Protein AF-A0A9P1GY99-F1 (afdb_monomer_lite)

Structure (mmCIF, N/CA/C/O backbone):
data_AF-A0A9P1GY99-F1
#
_entry.id   AF-A0A9P1GY99-F1
#
loop_
_atom_site.group_PDB
_atom_site.id
_atom_site.type_symbol
_atom_site.label_atom_id
_atom_site.label_alt_id
_atom_site.label_comp_id
_atom_site.label_asym_id
_atom_site.label_entity_id
_atom_site.label_seq_id
_atom_site.pdbx_PDB_ins_code
_atom_site.Cartn_x
_atom_site.Cartn_y
_atom_site.Cartn_z
_atom_site.occupancy
_atom_site.B_iso_or_equiv
_atom_site.auth_seq_id
_atom_site.auth_comp_id
_atom_site.auth_asym_id
_atom_site.auth_atom_id
_atom_site.pdbx_PDB_model_num
ATOM 1 N N . MET A 1 1 ? 3.656 -14.487 38.014 1.00 36.97 1 MET A N 1
ATOM 2 C CA . MET A 1 1 ? 4.246 -14.802 36.692 1.00 36.97 1 MET A CA 1
ATOM 3 C C . MET A 1 1 ? 4.397 -13.507 35.912 1.00 36.97 1 MET A C 1
ATOM 5 O O . MET A 1 1 ? 3.436 -12.753 35.828 1.00 36.97 1 MET A O 1
ATOM 9 N N . THR A 1 2 ? 5.581 -13.209 35.383 1.00 48.50 2 THR A N 1
ATOM 10 C CA . THR A 1 2 ? 5.813 -12.044 34.517 1.00 48.50 2 THR A CA 1
ATOM 11 C C . THR A 1 2 ? 5.067 -12.236 33.193 1.00 48.50 2 THR A C 1
ATOM 13 O O . THR A 1 2 ? 5.415 -13.104 32.399 1.00 48.50 2 THR A O 1
ATOM 16 N N . ARG A 1 3 ? 4.013 -11.441 32.955 1.00 66.44 3 ARG A N 1
ATOM 17 C CA . ARG A 1 3 ? 3.199 -11.480 31.724 1.00 66.44 3 ARG A CA 1
ATOM 18 C C . ARG A 1 3 ? 4.061 -11.029 30.539 1.00 66.44 3 ARG A C 1
ATOM 20 O O . ARG A 1 3 ? 4.371 -9.843 30.447 1.00 66.44 3 ARG A O 1
ATOM 27 N N . GLN A 1 4 ? 4.568 -11.950 29.720 1.00 73.12 4 GLN A N 1
ATOM 28 C CA . GLN A 1 4 ? 5.483 -11.634 28.612 1.00 73.12 4 GLN A CA 1
ATOM 29 C C . GLN A 1 4 ? 4.725 -11.072 27.407 1.00 73.12 4 GLN A C 1
ATOM 31 O O . GLN A 1 4 ? 3.678 -11.611 27.052 1.00 73.12 4 GLN A O 1
ATOM 36 N N . LEU A 1 5 ? 5.292 -10.046 26.761 1.00 85.94 5 LEU A N 1
ATOM 37 C CA . LEU A 1 5 ? 4.804 -9.573 25.466 1.00 85.94 5 LEU A CA 1
ATOM 38 C C . LEU A 1 5 ? 4.814 -10.718 24.454 1.00 85.94 5 LEU A C 1
ATOM 40 O O . LEU A 1 5 ? 5.719 -11.556 24.458 1.00 85.94 5 LEU A O 1
ATOM 44 N N . GLN A 1 6 ? 3.783 -10.740 23.619 1.00 89.12 6 GLN A N 1
ATOM 45 C CA . GLN A 1 6 ? 3.616 -11.704 22.538 1.00 89.12 6 GLN A CA 1
ATOM 46 C C . GLN A 1 6 ? 3.504 -10.967 21.206 1.00 89.12 6 GLN A C 1
ATOM 48 O O . GLN A 1 6 ? 2.960 -9.855 21.191 1.00 89.12 6 GLN A O 1
ATOM 53 N N . PRO A 1 7 ? 3.959 -11.580 20.105 1.00 93.25 7 PRO A N 1
ATOM 54 C CA . PRO A 1 7 ? 3.603 -11.130 18.772 1.00 93.25 7 PRO A CA 1
ATOM 55 C C . PRO A 1 7 ? 2.078 -11.057 18.569 1.00 93.25 7 PRO A C 1
ATOM 57 O O . PRO A 1 7 ? 1.305 -11.722 19.271 1.00 93.25 7 PRO A O 1
ATOM 60 N N . GLY A 1 8 ? 1.633 -10.199 17.657 1.00 95.00 8 GLY A N 1
ATOM 61 C CA . GLY A 1 8 ? 0.234 -10.048 17.269 1.00 95.00 8 GLY A CA 1
ATOM 62 C C . GLY A 1 8 ? -0.301 -8.627 17.333 1.00 95.00 8 GLY A C 1
ATOM 63 O O . GLY A 1 8 ? 0.432 -7.636 17.277 1.00 95.00 8 GLY A O 1
ATOM 64 N N . ILE A 1 9 ? -1.628 -8.533 17.395 1.00 97.62 9 ILE A N 1
ATOM 65 C CA . ILE A 1 9 ? -2.339 -7.257 17.336 1.00 97.62 9 ILE A CA 1
ATOM 66 C C . ILE A 1 9 ? -2.550 -6.691 18.728 1.00 97.62 9 ILE A C 1
ATOM 68 O O . ILE A 1 9 ? -3.069 -7.362 19.621 1.00 97.62 9 ILE A O 1
ATOM 72 N N . TYR A 1 10 ? -2.206 -5.417 18.870 1.00 96.75 10 TYR A N 1
ATOM 73 C CA . TYR A 1 10 ? -2.447 -4.624 20.059 1.00 96.75 10 TYR A CA 1
ATOM 74 C C . TYR A 1 10 ? -3.407 -3.480 19.742 1.00 96.75 10 TYR A C 1
ATOM 76 O O . TYR A 1 10 ? -3.270 -2.788 18.730 1.00 96.75 10 TYR A O 1
ATOM 84 N N . ALA A 1 11 ? -4.373 -3.256 20.627 1.00 96.88 11 ALA A N 1
ATOM 85 C CA . ALA A 1 11 ? -5.339 -2.174 20.490 1.00 96.88 11 ALA A CA 1
ATOM 86 C C . ALA A 1 11 ? -4.961 -0.998 21.409 1.00 96.88 11 ALA A C 1
ATOM 88 O O . ALA A 1 11 ? -4.993 -1.164 22.630 1.00 96.88 11 ALA A O 1
ATOM 89 N N . PRO A 1 12 ? -4.618 0.188 20.873 1.00 95.56 12 PRO A N 1
ATOM 90 C CA . PRO A 1 12 ? -4.509 1.401 21.670 1.00 95.56 12 PRO A CA 1
ATOM 91 C C . PRO A 1 12 ? -5.912 1.916 21.991 1.00 95.56 12 PRO A C 1
ATOM 93 O O . PRO A 1 12 ? -6.567 2.488 21.120 1.00 95.56 12 PRO A O 1
ATOM 96 N N . THR A 1 13 ? -6.400 1.638 23.198 1.00 96.00 13 THR A N 1
ATOM 97 C CA . THR A 1 13 ? -7.809 1.822 23.563 1.00 96.00 13 THR A CA 1
ATOM 98 C C . THR A 1 13 ? -8.204 3.284 23.655 1.00 96.00 13 THR A C 1
ATOM 100 O O . THR A 1 13 ? -7.453 4.094 24.195 1.00 96.00 13 THR A O 1
ATOM 103 N N . GLN A 1 14 ? -9.411 3.582 23.178 1.00 94.50 14 GLN A N 1
ATOM 104 C CA . GLN A 1 14 ? -10.114 4.824 23.491 1.00 94.50 14 GLN A CA 1
ATOM 105 C C . GLN A 1 14 ? -10.550 4.841 24.960 1.00 94.50 14 GLN A C 1
ATOM 107 O O . GLN A 1 14 ? -10.706 3.782 25.578 1.00 94.50 14 GLN A O 1
ATOM 112 N N . VAL A 1 15 ? -10.755 6.041 25.498 1.00 95.25 15 VAL A N 1
ATOM 113 C CA . VAL A 1 15 ? -11.370 6.256 26.810 1.00 95.25 15 VAL A CA 1
ATOM 114 C C . VAL A 1 15 ? -12.792 6.759 26.588 1.00 95.25 15 VAL A C 1
ATOM 116 O O . VAL A 1 15 ? -13.043 7.524 25.663 1.00 95.25 15 VAL A O 1
ATOM 119 N N . PHE A 1 16 ? -13.732 6.254 27.385 1.00 96.12 16 PHE A N 1
ATOM 120 C CA . PHE A 1 16 ? -15.153 6.564 27.251 1.00 96.12 16 PHE A CA 1
ATOM 121 C C . PHE A 1 16 ? -15.607 7.424 28.422 1.00 96.12 16 PHE A C 1
ATOM 123 O O . PHE A 1 16 ? -15.149 7.221 29.548 1.00 96.12 16 PHE A O 1
ATOM 130 N N . TYR A 1 17 ? -16.531 8.340 28.147 1.00 95.56 17 TYR A N 1
ATOM 131 C CA . TYR A 1 17 ? -17.023 9.328 29.098 1.00 95.56 17 TYR A CA 1
ATOM 132 C C . TYR A 1 17 ? -18.550 9.375 29.080 1.00 95.56 17 TYR A C 1
ATOM 134 O O . TYR A 1 17 ? -19.179 9.143 28.043 1.00 95.56 17 TYR A O 1
ATOM 142 N N . HIS A 1 18 ? -19.151 9.715 30.214 1.00 95.25 18 HIS A N 1
ATOM 143 C CA . HIS A 1 18 ? -20.566 10.051 30.276 1.00 95.25 18 HIS A CA 1
ATOM 144 C C . HIS A 1 18 ? -20.806 11.419 29.635 1.00 95.25 18 HIS A C 1
ATOM 146 O O . HIS A 1 18 ? -20.232 12.415 30.062 1.00 95.25 18 HIS A O 1
ATOM 152 N N . GLU A 1 19 ? -21.699 11.485 28.645 1.00 92.69 19 GLU A N 1
ATOM 153 C CA . GLU A 1 19 ? -21.962 12.707 27.870 1.00 92.69 19 GLU A CA 1
ATOM 154 C C . GLU A 1 19 ? -22.280 13.921 28.760 1.00 92.69 19 GLU A C 1
ATOM 156 O O . GLU A 1 19 ? -21.747 15.008 28.546 1.00 92.69 19 GLU A O 1
ATOM 161 N N . SER A 1 20 ? -23.092 13.727 29.805 1.00 93.62 20 SER A N 1
ATOM 162 C CA . SER A 1 20 ? -23.560 14.814 30.668 1.00 93.62 20 SER A CA 1
ATOM 163 C C . SER A 1 20 ? -22.566 15.261 31.739 1.00 93.62 20 SER A C 1
ATOM 165 O O . SER A 1 20 ? -22.574 16.436 32.095 1.00 93.62 20 SER A O 1
ATOM 167 N N . THR A 1 21 ? -21.766 14.350 32.304 1.00 94.69 21 THR A N 1
ATOM 168 C CA . THR A 1 21 ? -20.869 14.676 33.433 1.00 94.69 21 THR A CA 1
ATOM 169 C C . THR A 1 21 ? -19.405 14.764 33.032 1.00 94.69 21 THR A C 1
ATOM 171 O O . THR A 1 21 ? -18.622 15.346 33.771 1.00 94.69 21 THR A O 1
ATOM 174 N N . GLN A 1 22 ? -19.047 14.217 31.867 1.00 91.50 22 GLN A N 1
ATOM 175 C CA . GLN A 1 22 ? -17.670 14.023 31.411 1.00 91.50 22 GLN A CA 1
ATOM 176 C C . GLN A 1 22 ? -16.837 13.112 32.332 1.00 91.50 22 GLN A C 1
ATOM 178 O O . GLN A 1 22 ? -15.637 12.972 32.125 1.00 91.50 22 GLN A O 1
ATOM 183 N N . ASP A 1 23 ? -17.462 12.435 33.303 1.00 94.44 23 ASP A N 1
ATOM 184 C CA . ASP A 1 23 ? -16.793 11.410 34.104 1.00 94.44 23 ASP A CA 1
ATOM 185 C C . ASP A 1 23 ? -16.492 10.176 33.246 1.00 94.44 23 ASP A C 1
ATOM 187 O O . ASP A 1 23 ? -17.223 9.866 32.300 1.00 94.44 23 ASP A O 1
ATOM 191 N N . LEU A 1 24 ? -15.460 9.417 33.622 1.00 96.31 24 LEU A N 1
ATOM 192 C CA . LEU A 1 24 ? -15.127 8.142 32.983 1.00 96.31 24 LEU A CA 1
ATOM 193 C C . LEU A 1 24 ? -16.322 7.170 33.005 1.00 96.31 24 LEU A C 1
ATOM 195 O O . LEU A 1 24 ? -16.800 6.780 34.072 1.00 96.31 24 LEU A O 1
ATOM 199 N N . ASP A 1 25 ? -16.733 6.682 31.834 1.00 97.31 25 ASP A N 1
ATOM 200 C CA . ASP A 1 25 ? -17.700 5.589 31.711 1.00 97.31 25 ASP A CA 1
ATOM 201 C C . ASP A 1 25 ? -16.989 4.248 31.933 1.00 97.31 25 ASP A C 1
ATOM 203 O O . ASP A 1 25 ? -16.556 3.551 31.006 1.00 97.31 25 ASP A O 1
ATOM 207 N N . ILE A 1 26 ? -16.873 3.893 33.213 1.00 97.19 26 ILE A N 1
ATOM 208 C CA . ILE A 1 26 ? -16.220 2.667 33.683 1.00 97.19 26 ILE A CA 1
ATOM 209 C C . ILE A 1 26 ? -16.813 1.437 32.990 1.00 97.19 26 ILE A C 1
ATOM 211 O O . ILE A 1 26 ? -16.068 0.593 32.495 1.00 97.19 26 ILE A O 1
ATOM 215 N N . SER A 1 27 ? -18.144 1.344 32.898 1.00 97.38 27 SER A N 1
ATOM 216 C CA . SER A 1 27 ? -18.807 0.159 32.344 1.00 97.38 27 SER A CA 1
ATOM 217 C C . SER A 1 27 ? -18.446 -0.053 30.876 1.00 97.38 27 SER A C 1
ATOM 219 O O . SER A 1 27 ? -18.213 -1.190 30.449 1.00 97.38 27 SER A O 1
ATOM 221 N N . THR A 1 28 ? -18.393 1.024 30.092 1.00 97.81 28 THR A N 1
ATOM 222 C CA . THR A 1 28 ? -18.031 0.948 28.674 1.00 97.81 28 THR A CA 1
ATOM 223 C C . THR A 1 28 ? -16.549 0.628 28.492 1.00 97.81 28 THR A C 1
ATOM 225 O O . THR A 1 28 ? -16.225 -0.218 27.656 1.00 97.81 28 THR A O 1
ATOM 228 N N . ILE A 1 29 ? -15.657 1.187 29.319 1.00 98.12 29 ILE A N 1
ATOM 229 C CA . ILE A 1 29 ? -14.223 0.847 29.318 1.00 98.12 29 ILE A CA 1
ATOM 230 C C . ILE A 1 29 ? -14.017 -0.657 29.575 1.00 98.12 29 ILE A C 1
ATOM 232 O O . ILE A 1 29 ? -13.323 -1.326 28.805 1.00 98.12 29 ILE A O 1
ATOM 236 N N . GLU A 1 30 ? -14.667 -1.219 30.600 1.00 98.12 30 GLU A N 1
ATOM 237 C CA . GLU A 1 30 ? -14.582 -2.651 30.924 1.00 98.12 30 GLU A CA 1
ATOM 238 C C . GLU A 1 30 ? -15.104 -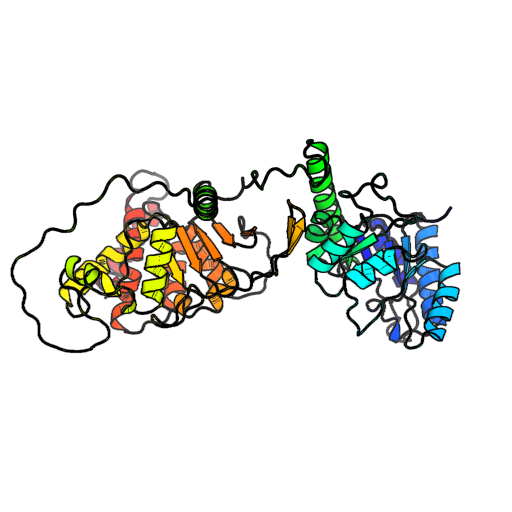3.527 29.777 1.00 98.12 30 GLU A C 1
ATOM 240 O O . GLU A 1 30 ? -14.428 -4.458 29.323 1.00 98.12 30 GLU A O 1
ATOM 245 N N . LYS A 1 31 ? -16.303 -3.212 29.265 1.00 98.19 31 LYS A N 1
ATOM 246 C CA . LYS A 1 31 ? -16.926 -3.948 28.155 1.00 98.19 31 LYS A CA 1
ATOM 247 C C . LYS A 1 31 ? -16.066 -3.897 26.899 1.00 98.19 31 LYS A C 1
ATOM 249 O O . LYS A 1 31 ? -15.942 -4.916 26.217 1.00 98.19 31 LYS A O 1
ATOM 254 N N . HIS A 1 32 ? -15.468 -2.747 26.593 1.00 98.25 32 HIS A N 1
ATOM 255 C CA . HIS A 1 32 ? -14.602 -2.575 25.431 1.00 98.25 32 HIS A CA 1
ATOM 256 C C . HIS A 1 32 ? -13.319 -3.397 25.561 1.00 98.25 32 HIS A C 1
ATOM 258 O O . HIS A 1 32 ? -13.002 -4.166 24.656 1.00 98.25 32 HIS A O 1
ATOM 264 N N . ALA A 1 33 ? -12.636 -3.342 26.708 1.00 97.81 33 ALA A N 1
ATOM 265 C CA . ALA A 1 33 ? -11.441 -4.149 26.957 1.00 97.81 33 ALA A CA 1
ATOM 266 C C . ALA A 1 33 ? -11.716 -5.656 26.785 1.00 97.81 33 ALA A C 1
ATOM 268 O O . ALA A 1 33 ? -10.993 -6.356 26.070 1.00 97.81 33 ALA A O 1
ATOM 269 N N . VAL A 1 34 ? -12.817 -6.150 27.363 1.00 98.19 34 VAL A N 1
ATOM 270 C CA . VAL A 1 34 ? -13.226 -7.559 27.240 1.00 98.19 34 VAL A CA 1
ATOM 271 C C . VAL A 1 34 ? -13.656 -7.904 25.808 1.00 98.19 34 VAL A C 1
ATOM 273 O O . VAL A 1 34 ? -13.356 -8.998 25.326 1.00 98.19 34 VAL A O 1
ATOM 276 N N . ARG A 1 35 ? -14.326 -6.991 25.089 1.00 98.19 35 ARG A N 1
ATOM 277 C CA . ARG A 1 35 ? -14.694 -7.166 23.669 1.00 98.19 35 ARG A CA 1
ATOM 278 C C . ARG A 1 35 ? -13.458 -7.370 22.800 1.00 98.19 35 ARG A C 1
ATOM 280 O O . ARG A 1 35 ? -13.460 -8.264 21.954 1.00 98.19 35 ARG A O 1
ATOM 287 N N . LEU A 1 36 ? -12.426 -6.557 23.011 1.00 97.81 36 LEU A N 1
ATOM 288 C CA . LEU A 1 36 ? -11.164 -6.663 22.288 1.00 97.81 36 LEU A CA 1
ATOM 289 C C . LEU A 1 36 ? -10.472 -7.990 22.603 1.00 97.81 36 LEU A C 1
ATOM 291 O O . LEU A 1 36 ? -10.132 -8.727 21.680 1.00 97.81 36 LEU A O 1
ATOM 295 N N . ALA A 1 37 ? -10.353 -8.353 23.882 1.00 97.12 37 ALA A N 1
ATOM 296 C CA . ALA A 1 37 ? -9.749 -9.621 24.296 1.00 97.12 37 ALA A CA 1
ATOM 297 C C . ALA A 1 37 ? -10.462 -10.845 23.691 1.00 97.12 37 ALA A C 1
ATOM 299 O O . ALA A 1 37 ? -9.818 -11.731 23.132 1.00 97.12 37 ALA A O 1
ATOM 300 N N . ARG A 1 38 ? -11.804 -10.851 23.681 1.00 97.19 38 ARG A N 1
ATOM 301 C CA . ARG A 1 38 ? -12.621 -11.890 23.020 1.00 97.19 38 ARG A CA 1
ATOM 302 C C . ARG A 1 38 ? -12.417 -11.973 21.507 1.00 97.19 38 ARG A C 1
ATOM 304 O O . ARG A 1 38 ? -12.771 -12.983 20.905 1.00 97.19 38 ARG A O 1
ATOM 311 N N . ALA A 1 39 ? -11.920 -10.913 20.877 1.00 95.62 39 ALA A N 1
ATOM 312 C CA . ALA A 1 39 ? -11.602 -10.898 19.455 1.00 95.62 39 ALA A CA 1
ATOM 313 C C . ALA A 1 39 ? -10.200 -11.449 19.139 1.00 95.62 39 ALA A C 1
ATOM 315 O O . ALA A 1 39 ? -9.881 -11.581 17.960 1.00 95.62 39 ALA A O 1
ATOM 316 N N . GLY A 1 40 ? -9.403 -11.800 20.155 1.00 96.19 40 GLY A N 1
ATOM 317 C CA . GLY A 1 40 ? -8.111 -12.467 19.985 1.00 96.19 40 GLY A CA 1
ATOM 318 C C . GLY A 1 40 ? -6.908 -11.531 19.884 1.00 96.19 40 GLY A C 1
ATOM 319 O O . GLY A 1 40 ? -5.895 -11.922 19.315 1.00 96.19 40 GLY A O 1
ATOM 320 N N . ILE A 1 41 ? -6.998 -10.299 20.399 1.00 96.50 41 ILE A N 1
ATOM 321 C CA . ILE A 1 41 ? -5.826 -9.412 20.479 1.00 96.50 41 ILE A CA 1
ATOM 322 C C . ILE A 1 41 ? -4.759 -9.983 21.429 1.00 96.50 41 ILE A C 1
ATOM 324 O O . ILE A 1 41 ? -5.080 -10.599 22.447 1.00 96.50 41 ILE A O 1
ATOM 328 N N . SER A 1 42 ? -3.490 -9.707 21.138 1.00 95.50 42 SER A N 1
ATOM 329 C CA . SER A 1 42 ? -2.355 -10.066 21.999 1.00 95.50 42 SER A CA 1
ATOM 330 C C . SER A 1 42 ? -2.174 -9.085 23.162 1.00 95.50 42 SER A C 1
ATOM 332 O O . SER A 1 42 ? -1.659 -9.453 24.225 1.00 95.50 42 SER A O 1
ATOM 334 N N . GLY A 1 43 ? -2.624 -7.837 23.000 1.00 94.81 43 GLY A N 1
ATOM 335 C CA . GLY A 1 43 ? -2.556 -6.856 24.076 1.00 94.81 43 GLY A CA 1
ATOM 336 C C . GLY A 1 43 ? -3.336 -5.562 23.870 1.00 94.81 43 GLY A C 1
ATOM 337 O O . GLY A 1 43 ? -3.856 -5.257 22.801 1.00 94.81 43 GLY A O 1
ATOM 338 N N . ILE A 1 44 ? -3.416 -4.789 24.944 1.00 95.19 44 ILE A N 1
ATOM 339 C CA . ILE A 1 44 ? -4.063 -3.482 25.018 1.00 95.19 44 ILE A CA 1
ATOM 340 C C . ILE A 1 44 ? -3.012 -2.434 25.373 1.00 95.19 44 ILE A C 1
ATOM 342 O O . ILE A 1 44 ? -2.115 -2.700 26.174 1.00 95.19 44 ILE A O 1
ATOM 346 N N . VAL A 1 45 ? -3.138 -1.244 24.786 1.00 94.69 45 VAL A N 1
ATOM 347 C CA . VAL A 1 45 ? -2.366 -0.060 25.169 1.00 94.69 45 VAL A CA 1
ATOM 348 C C . VAL A 1 45 ? -3.316 0.991 25.737 1.00 94.69 45 VAL A C 1
ATOM 350 O O . VAL A 1 45 ? -4.105 1.562 24.986 1.00 94.69 45 VAL A O 1
ATOM 353 N N . THR A 1 46 ? -3.251 1.250 27.043 1.00 94.19 46 THR A N 1
ATOM 354 C CA . THR A 1 46 ? -3.981 2.361 27.677 1.00 94.19 46 THR A CA 1
ATOM 355 C C . THR A 1 46 ? -3.152 3.636 27.629 1.00 94.19 46 THR A C 1
ATOM 357 O O . THR A 1 46 ? -1.936 3.592 27.443 1.00 94.19 46 THR A O 1
ATOM 360 N N . ASN A 1 47 ? -3.801 4.787 27.810 1.00 91.94 47 ASN A N 1
ATOM 361 C CA . ASN A 1 47 ? -3.133 6.087 27.928 1.00 91.94 47 ASN A CA 1
ATOM 362 C C . ASN A 1 47 ? -2.229 6.440 26.727 1.00 91.94 47 ASN A C 1
ATOM 364 O O . ASN A 1 47 ? -1.226 7.135 26.872 1.00 91.94 47 ASN A O 1
ATOM 368 N N . GLY A 1 48 ? -2.570 5.948 25.534 1.00 88.56 48 GLY A N 1
ATOM 369 C CA . GLY A 1 48 ? -1.978 6.415 24.282 1.00 88.56 48 GLY A CA 1
ATOM 370 C C . GLY A 1 48 ? -2.712 7.641 23.731 1.00 88.56 48 GLY A C 1
ATOM 371 O O . GLY A 1 48 ? -3.740 8.047 24.263 1.00 88.56 48 GLY A O 1
ATOM 372 N N . SER A 1 49 ? -2.237 8.180 22.605 1.00 87.12 49 SER A N 1
ATOM 373 C CA . SER A 1 49 ? -2.907 9.293 21.907 1.00 87.12 49 SER A CA 1
ATOM 374 C C . SER A 1 49 ? -4.370 8.977 21.549 1.00 87.12 49 SER A C 1
ATOM 376 O O . SER A 1 49 ? -5.237 9.805 21.791 1.00 87.12 49 SER A O 1
ATOM 378 N N . ASN A 1 50 ? -4.672 7.753 21.093 1.00 89.81 50 ASN A N 1
ATOM 379 C CA . ASN A 1 50 ? -6.054 7.311 20.837 1.00 89.81 50 ASN A CA 1
ATOM 380 C C . ASN A 1 50 ? -6.939 7.261 22.088 1.00 89.81 50 ASN A C 1
ATOM 382 O O . ASN A 1 50 ? -8.156 7.252 21.960 1.00 89.81 50 ASN A O 1
ATOM 386 N N . GLY A 1 51 ? -6.328 7.148 23.265 1.00 90.62 51 GLY A N 1
ATOM 387 C CA . GLY A 1 51 ? -7.011 7.189 24.552 1.00 90.62 51 GLY A CA 1
ATOM 388 C C . GLY A 1 51 ? -7.032 8.587 25.151 1.00 90.62 51 GLY A C 1
ATOM 389 O O . GLY A 1 51 ? -7.236 8.697 26.352 1.00 90.62 51 GLY A O 1
ATOM 390 N N . GLU A 1 52 ? -6.744 9.621 24.351 1.00 90.38 52 GLU A N 1
ATOM 391 C CA . GLU A 1 52 ? -6.870 11.022 24.757 1.00 90.38 52 GLU A CA 1
ATOM 392 C C . GLU A 1 52 ? -6.058 11.360 26.015 1.00 90.38 52 GLU A C 1
ATOM 394 O O . GLU A 1 52 ? -6.414 12.221 26.810 1.00 90.38 52 GLU A O 1
ATOM 399 N N . ALA A 1 53 ? -4.911 10.693 26.187 1.00 89.62 53 ALA A N 1
ATOM 400 C CA . ALA A 1 53 ? -4.138 10.730 27.428 1.00 89.62 53 ALA A CA 1
ATOM 401 C C . ALA A 1 53 ? -3.681 12.130 27.863 1.00 89.62 53 ALA A C 1
ATOM 403 O O . ALA A 1 53 ? -3.445 12.348 29.048 1.00 89.62 53 ALA A O 1
ATOM 404 N N . VAL A 1 54 ? -3.555 13.061 26.915 1.00 89.25 54 VAL A N 1
ATOM 405 C CA . VAL A 1 54 ? -3.213 14.470 27.166 1.00 89.25 54 VAL A CA 1
ATOM 406 C C . VAL A 1 54 ? -4.344 15.253 27.841 1.00 89.25 54 VAL A C 1
ATOM 408 O O . VAL A 1 54 ? -4.081 16.288 28.443 1.00 89.25 54 VAL A O 1
ATOM 411 N N . TYR A 1 55 ? -5.581 14.761 27.761 1.00 90.19 55 TYR A N 1
ATOM 412 C CA . TYR A 1 55 ? -6.769 15.373 28.358 1.00 90.19 55 TYR A CA 1
ATOM 413 C C . TYR A 1 55 ? -7.169 14.728 29.691 1.00 90.19 55 TYR A C 1
ATOM 415 O O . TYR A 1 55 ? -8.093 15.200 30.344 1.00 90.19 55 TYR A O 1
ATOM 423 N N . LEU A 1 56 ? -6.470 13.670 30.111 1.00 90.69 56 LEU A N 1
ATOM 424 C CA . LEU A 1 56 ? -6.727 12.963 31.362 1.00 90.69 56 LEU A CA 1
ATOM 425 C C . LEU A 1 56 ? -5.811 13.458 32.479 1.00 90.69 56 LEU A C 1
ATOM 427 O O . LEU A 1 56 ? -4.598 13.608 32.302 1.00 90.69 56 LEU A O 1
ATOM 431 N N . THR A 1 57 ? -6.368 13.596 33.676 1.00 91.06 57 THR A N 1
ATOM 432 C CA . THR A 1 57 ? -5.580 13.753 34.899 1.00 91.06 57 THR A CA 1
ATOM 433 C C . THR A 1 57 ? -4.769 12.486 35.197 1.00 91.06 57 THR A C 1
ATOM 435 O O . THR A 1 57 ? -5.107 11.377 34.773 1.00 91.06 57 THR A O 1
ATOM 438 N N . THR A 1 58 ? -3.702 12.610 35.994 1.00 86.50 58 THR A N 1
ATOM 439 C CA . THR A 1 58 ? -2.900 11.453 36.440 1.00 86.50 58 THR A CA 1
ATOM 440 C C . THR A 1 58 ? -3.757 10.387 37.133 1.00 86.50 58 THR A C 1
ATOM 442 O O . THR A 1 58 ? -3.570 9.193 36.902 1.00 86.50 58 THR A O 1
ATOM 445 N N . GLN A 1 59 ? -4.744 10.807 37.932 1.00 89.12 59 GLN A N 1
ATOM 446 C CA . GLN A 1 59 ? -5.645 9.886 38.629 1.00 89.12 59 GLN A CA 1
ATOM 447 C C . GLN A 1 59 ? -6.568 9.140 37.662 1.00 89.12 59 GLN A C 1
ATOM 449 O O . GLN A 1 59 ? -6.723 7.926 37.787 1.00 89.12 59 GLN A O 1
ATOM 454 N N . GLU A 1 60 ? -7.110 9.816 36.649 1.00 93.19 60 GLU A N 1
ATOM 455 C CA . GLU A 1 60 ? -7.925 9.156 35.626 1.00 93.19 60 GLU A CA 1
ATOM 456 C C . GLU A 1 60 ? -7.099 8.165 34.795 1.00 93.19 60 GLU A C 1
ATOM 458 O O . GLU A 1 60 ? -7.545 7.045 34.553 1.00 93.19 60 GLU A O 1
ATOM 463 N N . ARG A 1 61 ? -5.855 8.507 34.430 1.00 91.25 61 ARG A N 1
ATOM 464 C CA . ARG A 1 61 ? -4.933 7.595 33.716 1.00 91.25 61 ARG A CA 1
ATOM 465 C C . ARG A 1 61 ? -4.649 6.315 34.506 1.00 91.25 61 ARG A C 1
ATOM 467 O O . ARG A 1 61 ? -4.612 5.214 33.935 1.00 91.25 61 ARG A O 1
ATOM 474 N N . LEU A 1 62 ? -4.445 6.449 35.817 1.00 88.62 62 LEU A N 1
ATOM 475 C CA . LEU A 1 62 ? -4.286 5.329 36.747 1.00 88.62 62 LEU A CA 1
ATOM 476 C C . LEU A 1 62 ? -5.568 4.495 36.835 1.00 88.62 62 LEU A C 1
ATOM 478 O O . LEU A 1 62 ? -5.522 3.264 36.748 1.00 88.62 62 LEU A O 1
ATOM 482 N N . GLN A 1 63 ? -6.714 5.161 36.961 1.00 92.62 63 GLN A N 1
ATOM 483 C CA . GLN A 1 63 ? -8.021 4.525 37.056 1.00 92.62 63 GLN A CA 1
ATOM 484 C C . GLN A 1 63 ? -8.356 3.720 35.791 1.00 92.62 63 GLN A C 1
ATOM 486 O O . GLN A 1 63 ? -8.680 2.538 35.907 1.00 92.62 63 GLN A O 1
ATOM 491 N N . VAL A 1 64 ? -8.185 4.290 34.591 1.00 94.81 64 VAL A N 1
ATOM 492 C CA . VAL A 1 64 ? -8.377 3.599 33.299 1.00 94.81 64 VAL A CA 1
ATOM 493 C C . VAL A 1 64 ? -7.526 2.332 33.219 1.00 94.81 64 VAL A C 1
ATOM 495 O O . VAL A 1 64 ? -8.009 1.270 32.814 1.00 94.81 64 VAL A O 1
ATOM 498 N N . THR A 1 65 ? -6.265 2.412 33.648 1.00 92.25 65 THR A N 1
ATOM 499 C CA . THR A 1 65 ? -5.340 1.270 33.623 1.00 92.25 65 THR A CA 1
ATOM 500 C C . THR A 1 65 ? -5.787 0.161 34.577 1.00 92.25 65 THR A C 1
ATOM 502 O O . THR A 1 65 ? -5.856 -1.004 34.177 1.00 92.25 65 THR A O 1
ATOM 505 N N . ARG A 1 66 ? -6.148 0.511 35.819 1.00 92.00 66 ARG A N 1
ATOM 506 C CA . ARG A 1 66 ? -6.622 -0.446 36.833 1.00 92.00 66 ARG A CA 1
ATOM 507 C C . ARG A 1 66 ? -7.933 -1.114 36.420 1.00 92.00 66 ARG A C 1
ATOM 509 O O . ARG A 1 66 ? -8.031 -2.336 36.495 1.00 92.00 66 ARG A O 1
ATOM 516 N N . ILE A 1 67 ? -8.902 -0.339 35.929 1.00 95.06 67 ILE A N 1
ATOM 517 C CA . ILE A 1 67 ? -10.187 -0.850 35.426 1.00 95.06 67 ILE A CA 1
ATOM 518 C C . ILE A 1 67 ? -9.951 -1.835 34.281 1.00 95.06 67 ILE A C 1
ATOM 520 O O . ILE A 1 67 ? -10.441 -2.961 34.323 1.00 95.06 67 ILE A O 1
ATOM 524 N N . THR A 1 68 ? -9.139 -1.450 33.292 1.00 95.50 68 THR A N 1
ATOM 525 C CA . THR A 1 68 ? -8.821 -2.306 32.140 1.00 95.50 68 THR A CA 1
ATOM 526 C C . THR A 1 68 ? -8.188 -3.625 32.588 1.00 95.50 68 THR A C 1
ATOM 528 O O . THR A 1 68 ? -8.601 -4.695 32.137 1.00 95.50 68 THR A O 1
ATOM 531 N N . ARG A 1 69 ? -7.210 -3.583 33.506 1.00 92.31 69 ARG A N 1
ATOM 532 C CA . ARG A 1 69 ? -6.558 -4.794 34.027 1.00 92.31 69 ARG A CA 1
ATOM 533 C C . ARG A 1 69 ? -7.530 -5.693 34.789 1.00 92.31 69 ARG A C 1
ATOM 535 O O . ARG A 1 69 ? -7.563 -6.896 34.525 1.00 92.31 69 ARG A O 1
ATOM 542 N N . ASN A 1 70 ? -8.328 -5.116 35.685 1.00 94.25 70 ASN A N 1
ATOM 543 C CA . ASN A 1 70 ? -9.305 -5.851 36.486 1.00 94.25 70 ASN A CA 1
ATOM 544 C C . ASN A 1 70 ? -10.366 -6.515 35.602 1.00 94.25 70 ASN A C 1
ATOM 546 O O . ASN A 1 70 ? -10.651 -7.698 35.779 1.00 94.25 70 ASN A O 1
ATOM 550 N N . ALA A 1 71 ? -10.893 -5.798 34.606 1.00 96.81 71 ALA A N 1
ATOM 551 C CA . ALA A 1 71 ? -11.880 -6.328 33.668 1.00 96.81 71 ALA A CA 1
ATOM 552 C C . ALA A 1 71 ? -11.346 -7.536 32.888 1.00 96.81 71 ALA A C 1
ATOM 554 O O . ALA A 1 71 ? -12.032 -8.551 32.758 1.00 96.81 71 ALA A O 1
ATOM 555 N N . LEU A 1 72 ? -10.103 -7.451 32.400 1.00 95.31 72 LEU A N 1
ATOM 556 C CA . LEU A 1 72 ? -9.446 -8.562 31.715 1.00 95.31 72 LEU A CA 1
ATOM 557 C C . LEU A 1 72 ? -9.233 -9.762 32.647 1.00 95.31 72 LEU A C 1
ATOM 559 O O . LEU A 1 72 ? -9.483 -10.891 32.234 1.00 95.31 72 LEU A O 1
ATOM 563 N N . ASP A 1 73 ? -8.789 -9.539 33.888 1.00 93.38 73 ASP A N 1
ATOM 564 C CA . ASP A 1 73 ? -8.549 -10.619 34.853 1.00 93.38 73 ASP A CA 1
ATOM 565 C C . ASP A 1 73 ? -9.860 -11.323 35.258 1.00 93.38 73 ASP A C 1
ATOM 567 O O . ASP A 1 73 ? -9.926 -12.552 35.203 1.00 93.38 73 ASP A O 1
ATOM 571 N N . ILE A 1 74 ? -10.928 -10.572 35.559 1.00 96.31 74 ILE A N 1
ATOM 572 C CA . ILE A 1 74 ? -12.262 -11.118 35.883 1.00 96.31 74 ILE A CA 1
ATOM 573 C C . ILE A 1 74 ? -12.834 -11.920 34.708 1.00 96.31 74 ILE A C 1
ATOM 575 O O . ILE A 1 74 ? -13.433 -12.977 34.903 1.00 96.31 74 ILE A O 1
ATOM 579 N N . ALA A 1 75 ? -12.636 -11.443 33.478 1.00 97.06 75 ALA A N 1
ATOM 580 C CA . ALA A 1 75 ? -13.120 -12.112 32.275 1.00 97.06 75 ALA A CA 1
ATOM 581 C C . ALA A 1 75 ? -12.251 -13.306 31.823 1.00 97.06 75 ALA A C 1
ATOM 583 O O . ALA A 1 75 ? -12.554 -13.907 30.793 1.00 97.06 75 ALA A O 1
ATOM 584 N N . GLY A 1 76 ? -11.190 -13.656 32.562 1.00 95.94 76 GLY A N 1
ATOM 585 C CA . GLY A 1 76 ? -10.321 -14.801 32.266 1.00 95.94 76 GLY A CA 1
ATOM 586 C C . GLY A 1 76 ? -9.216 -14.536 31.234 1.00 95.94 76 GLY A C 1
ATOM 587 O O . GLY A 1 76 ? -8.564 -15.472 30.782 1.00 95.94 76 GLY A O 1
ATOM 588 N N . PHE A 1 77 ? -8.957 -13.275 30.880 1.00 94.56 77 PHE A N 1
ATOM 589 C CA . PHE A 1 77 ? -7.940 -12.841 29.910 1.00 94.56 77 PHE A CA 1
ATOM 590 C C . PHE A 1 77 ? -6.655 -12.343 30.594 1.00 94.56 77 PHE A C 1
ATOM 592 O O . PHE A 1 77 ? -6.077 -11.306 30.246 1.00 94.56 77 PHE A O 1
ATOM 599 N N . ALA A 1 78 ? -6.175 -13.096 31.587 1.00 87.88 78 ALA A N 1
ATOM 600 C CA . ALA A 1 78 ? -4.955 -12.773 32.337 1.00 87.88 78 ALA A CA 1
ATOM 601 C C . ALA A 1 78 ? -3.677 -12.773 31.469 1.00 87.88 78 ALA A C 1
ATOM 603 O O . ALA A 1 78 ? -2.663 -12.187 31.860 1.00 87.88 78 ALA A O 1
ATOM 604 N N . ASN A 1 79 ? -3.733 -13.423 30.301 1.00 87.44 79 ASN A N 1
ATOM 605 C CA . ASN A 1 79 ? -2.667 -13.531 29.305 1.00 87.44 79 ASN A CA 1
ATOM 606 C C . ASN A 1 79 ? -2.582 -12.331 28.345 1.00 87.44 79 ASN A C 1
ATOM 608 O O . ASN A 1 79 ? -1.534 -12.135 27.734 1.00 87.44 79 ASN A O 1
ATOM 612 N N . VAL A 1 80 ? -3.644 -11.527 28.214 1.00 92.56 80 VAL A N 1
ATOM 613 C CA . VAL A 1 80 ? -3.631 -10.326 27.367 1.00 92.56 80 VAL A CA 1
ATOM 614 C C . VAL A 1 80 ? -2.705 -9.287 27.996 1.00 92.56 80 VAL A C 1
ATOM 616 O O . VAL A 1 80 ? -2.895 -8.876 29.149 1.00 92.56 80 VAL A O 1
ATOM 619 N N . SER A 1 81 ? -1.685 -8.879 27.239 1.00 91.12 81 SER A N 1
ATOM 620 C CA . SER A 1 81 ? -0.681 -7.916 27.698 1.00 91.12 81 SER A CA 1
ATOM 621 C C . SER A 1 81 ? -1.287 -6.523 27.856 1.00 91.12 81 SER A C 1
ATOM 623 O O . SER A 1 81 ? -2.097 -6.106 27.035 1.00 91.12 81 SER A O 1
ATOM 625 N N . LEU A 1 82 ? -0.874 -5.792 28.893 1.00 91.19 82 LEU A N 1
ATOM 626 C CA . LEU A 1 82 ? -1.274 -4.401 29.114 1.00 91.19 82 LEU A CA 1
ATOM 627 C C . LEU A 1 82 ? -0.036 -3.500 29.080 1.00 91.19 82 LEU A C 1
ATOM 629 O O . LEU A 1 82 ? 0.829 -3.594 29.956 1.00 91.19 82 LEU A O 1
ATOM 633 N N . LEU A 1 83 ? 0.037 -2.661 28.051 1.00 91.75 83 LEU A N 1
ATOM 634 C CA . LEU A 1 83 ? 1.003 -1.577 27.911 1.00 91.75 83 LEU A CA 1
ATOM 635 C C . LEU A 1 83 ? 0.348 -0.273 28.372 1.00 91.75 83 LEU A C 1
ATOM 637 O O . LEU A 1 83 ? -0.805 -0.009 28.041 1.00 91.75 83 LEU A O 1
ATOM 641 N N . VAL A 1 84 ? 1.078 0.537 29.129 1.00 92.31 84 VAL A N 1
ATOM 642 C CA . VAL A 1 84 ? 0.568 1.792 29.692 1.00 92.31 84 VAL A CA 1
ATOM 643 C C . VAL A 1 84 ? 1.365 2.943 29.106 1.00 92.31 84 VAL A C 1
ATOM 645 O O . VAL A 1 84 ? 2.585 2.970 29.249 1.00 92.31 84 VAL A O 1
ATOM 648 N N . GLY A 1 85 ? 0.706 3.877 28.428 1.00 91.62 85 GLY A N 1
ATOM 649 C CA . GLY A 1 85 ? 1.337 5.101 27.947 1.00 91.62 85 GLY A CA 1
ATOM 650 C C . GLY A 1 85 ? 1.712 6.015 29.113 1.00 91.62 85 GLY A C 1
ATOM 651 O O . GLY A 1 85 ? 0.848 6.393 29.909 1.00 91.62 85 GLY A O 1
ATOM 652 N N . THR A 1 86 ? 2.989 6.377 29.218 1.00 90.88 86 THR A N 1
ATOM 653 C CA . THR A 1 86 ? 3.542 7.167 30.339 1.00 90.88 86 THR A CA 1
ATOM 654 C C . THR A 1 86 ? 4.241 8.448 29.908 1.00 90.88 86 THR A C 1
ATOM 656 O O . THR A 1 86 ? 4.859 9.121 30.725 1.00 90.88 86 THR A O 1
ATOM 659 N N . SER A 1 87 ? 4.107 8.824 28.640 1.00 87.31 87 SER A N 1
ATOM 660 C CA . SER A 1 87 ? 4.653 10.076 28.126 1.00 87.31 87 SER A CA 1
ATOM 661 C C . SER A 1 87 ? 4.103 11.291 28.871 1.00 87.31 87 SER A C 1
ATOM 663 O O . SER A 1 87 ? 2.919 11.331 29.237 1.00 87.31 87 SER A O 1
ATOM 665 N N . ASN A 1 88 ? 4.982 12.272 29.061 1.00 85.38 88 ASN A N 1
ATOM 666 C CA . ASN A 1 88 ? 4.715 13.586 29.630 1.00 85.38 88 ASN A CA 1
ATOM 667 C C . ASN A 1 88 ? 5.652 14.617 28.974 1.00 85.38 88 ASN A C 1
ATOM 669 O O . ASN A 1 88 ? 6.690 14.246 28.427 1.00 85.38 88 ASN A O 1
ATOM 673 N N . GLU A 1 89 ? 5.324 15.902 29.081 1.00 85.44 89 GLU A N 1
ATOM 674 C CA . GLU A 1 89 ? 6.134 17.012 28.553 1.00 85.44 89 GLU A CA 1
ATOM 675 C C . GLU A 1 89 ? 7.462 17.201 29.311 1.00 85.44 89 GLU A C 1
ATOM 677 O O . GLU A 1 89 ? 8.368 17.885 28.842 1.00 85.44 89 GLU A O 1
ATOM 682 N N . SER A 1 90 ? 7.605 16.587 30.492 1.00 87.06 90 SER A N 1
ATOM 683 C CA . SER A 1 90 ? 8.848 16.594 31.268 1.00 87.06 90 SER A CA 1
ATOM 684 C C . SER A 1 90 ? 9.369 15.185 31.553 1.00 87.06 90 SER A C 1
ATOM 686 O O . SER A 1 90 ? 8.608 14.223 31.700 1.00 87.06 90 SER A O 1
ATOM 688 N N . VAL A 1 91 ? 10.693 15.070 31.697 1.00 88.19 91 VAL A N 1
ATOM 689 C CA . VAL A 1 91 ? 11.354 13.817 32.103 1.00 88.19 91 VAL A CA 1
ATOM 690 C C . VAL A 1 91 ? 10.867 13.370 33.482 1.00 88.19 91 VAL A C 1
ATOM 692 O O . VAL A 1 91 ? 10.564 12.196 33.662 1.00 88.19 91 VAL A O 1
ATOM 695 N N . ILE A 1 92 ? 10.733 14.300 34.434 1.00 89.69 92 ILE A N 1
ATOM 696 C CA . ILE A 1 92 ? 10.260 13.997 35.794 1.00 89.69 92 ILE A CA 1
ATOM 697 C C . ILE A 1 92 ? 8.832 13.448 35.750 1.00 89.69 92 ILE A C 1
ATOM 699 O O . ILE A 1 92 ? 8.596 12.355 36.254 1.00 89.69 92 ILE A O 1
ATOM 703 N N . GLY A 1 93 ? 7.914 14.128 35.056 1.00 87.44 93 GLY A N 1
ATOM 704 C CA . GLY A 1 93 ? 6.537 13.647 34.920 1.00 87.44 93 GLY A CA 1
ATOM 705 C C . GLY A 1 93 ? 6.439 12.301 34.193 1.00 87.44 93 GLY A C 1
ATOM 706 O O . GLY A 1 93 ? 5.573 11.490 34.504 1.00 87.44 93 GLY A O 1
ATOM 707 N N . THR A 1 94 ? 7.346 12.019 33.251 1.00 89.12 94 THR A N 1
ATOM 708 C CA . THR A 1 94 ? 7.428 10.704 32.587 1.00 89.12 94 THR A CA 1
ATOM 709 C C . THR A 1 94 ? 7.896 9.612 33.557 1.00 89.12 94 THR A C 1
ATOM 711 O O . THR A 1 94 ? 7.370 8.499 33.540 1.00 89.12 94 THR A O 1
ATOM 714 N N . LEU A 1 95 ? 8.867 9.916 34.428 1.00 88.50 95 LEU A N 1
ATOM 715 C CA . LEU A 1 95 ? 9.355 8.984 35.449 1.00 88.50 95 LEU A CA 1
ATOM 716 C C . LEU A 1 95 ? 8.277 8.667 36.491 1.00 88.50 95 LEU A C 1
ATOM 718 O O . LEU A 1 95 ? 8.092 7.494 36.811 1.00 88.50 95 LEU A O 1
ATOM 722 N N . GLU A 1 96 ? 7.547 9.678 36.965 1.00 87.94 96 GLU A N 1
ATOM 723 C CA . GLU A 1 96 ? 6.410 9.511 37.882 1.00 87.94 96 GLU A CA 1
ATOM 724 C C . GLU A 1 96 ? 5.349 8.585 37.272 1.00 87.94 96 GLU A C 1
ATOM 726 O O . GLU A 1 96 ? 4.971 7.582 37.873 1.00 87.94 96 GLU A O 1
ATOM 731 N N . LEU A 1 97 ? 4.964 8.823 36.014 1.00 86.94 97 LEU A N 1
ATOM 732 C CA . LEU A 1 97 ? 4.000 7.972 35.315 1.00 86.94 97 LEU A CA 1
ATOM 733 C C . LEU A 1 97 ? 4.512 6.543 35.072 1.00 86.94 97 LEU A C 1
ATOM 735 O O . LEU A 1 97 ? 3.717 5.604 35.077 1.00 86.94 97 LEU A O 1
ATOM 739 N N . CYS A 1 98 ? 5.817 6.338 34.853 1.00 88.38 98 CYS A N 1
ATOM 740 C CA . CYS A 1 98 ? 6.378 4.983 34.791 1.00 88.38 98 CYS A CA 1
ATOM 741 C C . CYS A 1 98 ? 6.342 4.274 36.152 1.00 88.38 98 CYS A C 1
ATOM 743 O O . CYS A 1 98 ? 6.119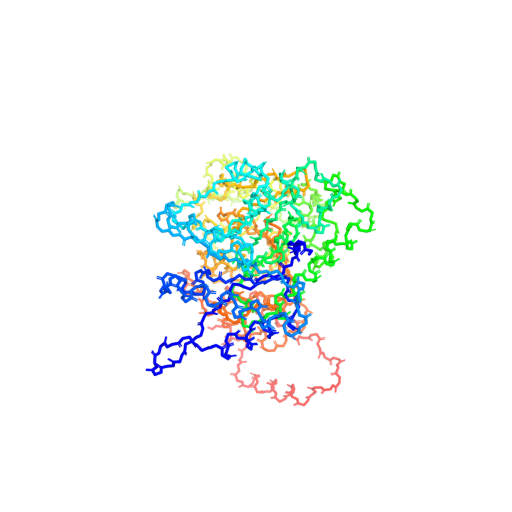 3.063 36.172 1.00 88.38 98 CYS A O 1
ATOM 745 N N . GLN A 1 99 ? 6.555 4.986 37.264 1.00 85.06 99 GLN A N 1
ATOM 746 C CA . GLN A 1 99 ? 6.427 4.415 38.612 1.00 85.06 99 GLN A CA 1
ATOM 747 C C . GLN A 1 99 ? 4.977 3.997 38.877 1.00 85.06 99 GLN A C 1
ATOM 749 O O . GLN A 1 99 ? 4.728 2.851 39.243 1.00 85.06 99 GLN A O 1
ATOM 754 N N . ASP A 1 100 ? 4.029 4.873 38.553 1.00 79.81 100 ASP A N 1
ATOM 755 C CA . ASP A 1 100 ? 2.589 4.615 38.612 1.00 79.81 100 ASP A CA 1
ATOM 756 C C . ASP A 1 100 ? 2.165 3.411 37.746 1.00 79.81 100 ASP A C 1
ATOM 758 O O . ASP A 1 100 ? 1.348 2.576 38.146 1.00 79.81 100 ASP A O 1
ATOM 762 N N . ALA A 1 101 ? 2.748 3.277 36.551 1.00 81.50 101 ALA A N 1
ATOM 763 C CA . ALA A 1 101 ? 2.475 2.162 35.648 1.00 81.50 101 ALA A CA 1
ATOM 764 C C . ALA A 1 101 ? 3.067 0.824 36.125 1.00 81.50 101 ALA A C 1
ATOM 766 O O . ALA A 1 101 ? 2.539 -0.227 35.748 1.00 81.50 101 ALA A O 1
ATOM 767 N N . ALA A 1 102 ? 4.134 0.838 36.934 1.00 78.12 102 ALA A N 1
ATOM 768 C CA . ALA A 1 102 ? 4.846 -0.368 37.364 1.00 78.12 102 ALA A CA 1
ATOM 769 C C . ALA A 1 102 ? 3.973 -1.314 38.207 1.00 78.12 102 ALA A C 1
ATOM 771 O O . ALA A 1 102 ? 4.170 -2.529 38.172 1.00 78.12 102 ALA A O 1
ATOM 772 N N . GLU A 1 103 ? 2.979 -0.775 38.918 1.00 67.00 103 GLU A N 1
ATOM 773 C CA . GLU A 1 103 ? 2.038 -1.559 39.725 1.00 67.00 103 GLU A CA 1
ATOM 774 C C . GLU A 1 103 ? 0.893 -2.170 38.899 1.00 67.00 103 GLU A C 1
ATOM 776 O O . GLU A 1 103 ? 0.328 -3.197 39.279 1.00 67.00 103 GLU A O 1
ATOM 781 N N . ALA A 1 104 ? 0.539 -1.559 37.762 1.00 64.00 104 ALA A N 1
ATOM 782 C CA . ALA A 1 104 ? -0.682 -1.876 37.015 1.00 64.00 104 ALA A CA 1
ATOM 783 C C . ALA A 1 104 ? -0.437 -2.577 35.663 1.00 64.00 104 ALA A C 1
ATOM 785 O O . ALA A 1 104 ? -1.345 -3.217 35.123 1.00 64.00 104 ALA A O 1
ATOM 786 N N . GLY A 1 105 ? 0.776 -2.494 35.106 1.00 65.75 105 GLY A N 1
ATOM 787 C CA . GLY A 1 105 ? 1.099 -3.044 33.790 1.00 65.75 105 GLY A CA 1
ATOM 788 C C . GLY A 1 105 ? 2.579 -2.927 33.420 1.00 65.75 105 GLY A C 1
ATOM 789 O O . GLY A 1 105 ? 3.457 -2.917 34.278 1.00 65.75 105 GLY A O 1
ATOM 790 N N . ARG A 1 106 ? 2.874 -2.887 32.115 1.00 68.06 106 ARG A N 1
ATOM 791 C CA . ARG A 1 106 ? 4.219 -2.583 31.599 1.00 68.06 106 ARG A CA 1
ATOM 792 C C . ARG A 1 106 ? 4.274 -1.127 31.137 1.00 68.06 106 ARG A C 1
ATOM 794 O O . ARG A 1 106 ? 3.381 -0.691 30.410 1.00 68.06 106 ARG A O 1
ATOM 801 N N . CYS A 1 107 ? 5.329 -0.403 31.520 1.00 67.44 107 CYS A N 1
ATOM 802 C CA . CYS A 1 107 ? 5.546 0.971 31.064 1.00 67.44 107 CYS A CA 1
ATOM 803 C C . CYS A 1 107 ? 5.808 0.986 29.545 1.00 67.44 107 CYS A C 1
ATOM 805 O O . CYS A 1 107 ? 6.614 0.200 29.045 1.00 67.44 107 CYS A O 1
ATOM 807 N N . SER A 1 108 ? 5.132 1.872 28.815 1.00 68.56 108 SER A N 1
ATOM 808 C CA . SER A 1 108 ? 5.420 2.185 27.416 1.00 68.56 108 SER A CA 1
ATOM 809 C C . SER A 1 108 ? 5.506 3.697 27.247 1.00 68.56 108 SER A C 1
ATOM 811 O O . SER A 1 108 ? 4.605 4.433 27.645 1.00 68.56 108 SER A O 1
ATOM 813 N N . ILE A 1 109 ? 6.600 4.160 26.654 1.00 62.62 109 ILE A N 1
ATOM 814 C CA . ILE A 1 109 ? 6.865 5.581 26.440 1.00 62.62 109 ILE A CA 1
ATOM 815 C C . ILE A 1 109 ? 6.741 5.849 24.941 1.00 62.62 109 ILE A C 1
ATOM 817 O O . ILE A 1 109 ? 7.323 5.135 24.127 1.00 62.62 109 ILE A O 1
ATOM 821 N N . ALA A 1 110 ? 5.974 6.872 24.578 1.00 59.88 110 ALA A N 1
ATOM 822 C CA . ALA A 1 110 ? 5.893 7.400 23.221 1.00 59.88 110 ALA A CA 1
ATOM 823 C C . ALA A 1 110 ? 6.527 8.797 23.175 1.00 59.88 110 ALA A C 1
ATOM 825 O O . ALA A 1 110 ? 6.139 9.679 23.937 1.00 59.88 110 ALA A O 1
ATOM 826 N N . VAL A 1 111 ? 7.486 9.020 22.282 1.00 55.94 111 VAL A N 1
ATOM 827 C CA . VAL A 1 111 ? 8.059 10.354 22.058 1.00 55.94 111 VAL A CA 1
ATOM 828 C C . VAL A 1 111 ? 7.306 10.993 20.894 1.00 55.94 111 VAL A C 1
ATOM 830 O O . VAL A 1 111 ? 7.246 10.414 19.811 1.00 55.94 111 VAL A O 1
ATOM 833 N N . SER A 1 112 ? 6.684 12.149 21.128 1.00 56.84 112 SER A N 1
ATOM 834 C CA . SER A 1 112 ? 5.992 12.921 20.090 1.00 56.84 112 SER A CA 1
ATOM 835 C C . SER A 1 112 ? 6.911 14.014 19.543 1.00 56.84 112 SER A C 1
ATOM 837 O O . SER A 1 112 ? 7.728 14.559 20.279 1.00 56.84 112 SER A O 1
ATOM 839 N N . GLY A 1 113 ? 6.780 14.341 18.256 1.00 56.44 113 GLY A N 1
ATOM 840 C CA . GLY A 1 113 ? 7.448 15.496 17.640 1.00 56.44 113 GLY A CA 1
ATOM 841 C C . GLY A 1 113 ? 8.927 15.322 17.269 1.00 56.44 113 GLY A C 1
ATOM 842 O O . GLY A 1 113 ? 9.506 16.251 16.715 1.00 56.44 113 GLY A O 1
ATOM 843 N N . ILE A 1 114 ? 9.536 14.157 17.522 1.00 71.56 114 ILE A N 1
ATOM 844 C CA . ILE A 1 114 ? 10.920 13.846 17.131 1.00 71.56 114 ILE A CA 1
ATOM 845 C C . ILE A 1 114 ? 10.951 12.474 16.460 1.00 71.56 114 ILE A C 1
ATOM 847 O O . ILE A 1 114 ? 10.539 11.477 17.055 1.00 71.56 114 ILE A O 1
ATOM 851 N N . ASP A 1 115 ? 11.451 12.418 15.226 1.00 79.12 115 ASP A N 1
ATOM 852 C CA . ASP A 1 115 ? 11.684 11.149 14.541 1.00 79.12 115 ASP A CA 1
ATOM 853 C C . ASP A 1 115 ? 12.996 10.524 15.033 1.00 79.12 115 ASP A C 1
ATOM 855 O O . ASP A 1 115 ? 14.075 11.066 14.806 1.00 79.12 115 ASP A O 1
ATOM 859 N N . ILE A 1 116 ? 12.903 9.386 15.723 1.00 84.38 116 ILE A N 1
ATOM 860 C CA . ILE A 1 116 ? 14.075 8.623 16.170 1.00 84.38 116 ILE A CA 1
ATOM 861 C C . ILE A 1 116 ? 14.530 7.735 15.006 1.00 84.38 116 ILE A C 1
ATOM 863 O O . ILE A 1 116 ? 13.749 6.930 14.485 1.00 84.38 116 ILE A O 1
ATOM 867 N N . ASP A 1 117 ? 15.771 7.895 14.553 1.00 85.12 117 ASP A N 1
ATOM 868 C CA . ASP A 1 117 ? 16.333 7.123 13.443 1.00 85.12 117 ASP A CA 1
ATOM 869 C C . ASP A 1 117 ? 16.608 5.649 13.816 1.00 85.12 117 ASP A C 1
ATOM 871 O O . ASP A 1 117 ? 16.586 5.253 14.985 1.00 85.12 117 ASP A O 1
ATOM 875 N N . SER A 1 118 ? 16.851 4.815 12.801 1.00 85.62 118 SER A N 1
ATOM 876 C CA . SER A 1 118 ? 17.060 3.372 12.980 1.00 85.62 118 SER A CA 1
ATOM 877 C C . SER A 1 118 ? 18.283 3.038 13.835 1.00 85.62 118 SER A C 1
ATOM 879 O O . SER A 1 118 ? 18.224 2.084 14.604 1.00 85.62 118 SER A O 1
ATOM 881 N N . ASP A 1 119 ? 19.380 3.787 13.708 1.00 87.19 119 ASP A N 1
ATOM 882 C CA . ASP A 1 119 ? 20.636 3.487 14.404 1.00 87.19 119 ASP A CA 1
ATOM 883 C C . ASP A 1 119 ? 20.498 3.799 15.894 1.00 87.19 119 ASP A C 1
ATOM 885 O O . ASP A 1 119 ? 20.897 3.004 16.748 1.00 87.19 119 ASP A O 1
ATOM 889 N N . THR A 1 120 ? 19.826 4.907 16.211 1.00 90.19 120 THR A N 1
ATOM 890 C CA . THR A 1 120 ? 19.448 5.249 17.580 1.00 90.19 120 THR A CA 1
ATOM 891 C C . THR A 1 120 ? 18.530 4.179 18.183 1.00 90.19 120 THR A C 1
ATOM 893 O O . THR A 1 120 ? 18.761 3.748 19.312 1.00 90.19 120 THR A O 1
ATOM 896 N N . LEU A 1 121 ? 17.524 3.690 17.446 1.00 90.56 121 LEU A N 1
ATOM 897 C CA . LEU A 1 121 ? 16.625 2.629 17.928 1.00 90.56 121 LEU A CA 1
ATOM 898 C C . LEU A 1 121 ? 17.346 1.295 18.168 1.00 90.56 121 LEU A C 1
ATOM 900 O O . LEU A 1 121 ? 17.082 0.642 19.177 1.00 90.56 121 LEU A O 1
ATOM 904 N N . ILE A 1 122 ? 18.262 0.908 17.276 1.00 88.12 122 ILE A N 1
ATOM 905 C CA . ILE A 1 122 ? 19.079 -0.307 17.413 1.00 88.12 122 ILE A CA 1
ATOM 906 C C . ILE A 1 122 ? 19.974 -0.205 18.651 1.00 88.12 122 ILE A C 1
ATOM 908 O O . ILE A 1 122 ? 20.018 -1.137 19.447 1.00 88.12 122 ILE A O 1
ATOM 912 N N . LYS A 1 123 ? 20.607 0.949 18.881 1.00 89.88 123 LYS A N 1
ATOM 913 C CA . LYS A 1 123 ? 21.410 1.184 20.087 1.00 89.88 123 LYS A CA 1
ATOM 914 C C . LYS A 1 123 ? 20.569 1.145 21.365 1.00 89.88 123 LYS A C 1
ATOM 916 O O . LYS A 1 123 ? 20.993 0.597 22.376 1.00 89.88 123 LYS A O 1
ATOM 921 N N . LEU A 1 124 ? 19.360 1.709 21.338 1.00 89.88 124 LEU A N 1
ATOM 922 C CA . LEU A 1 124 ? 18.433 1.636 22.472 1.00 89.88 124 LEU A CA 1
ATOM 923 C C . LEU A 1 124 ? 17.973 0.197 22.751 1.00 89.88 124 LEU A C 1
ATOM 925 O O . LEU A 1 124 ? 17.744 -0.140 23.910 1.00 89.88 124 LEU A O 1
ATOM 929 N N . ALA A 1 125 ? 17.874 -0.654 21.726 1.00 89.31 125 ALA A N 1
ATOM 930 C CA . ALA A 1 125 ? 17.506 -2.062 21.872 1.00 89.31 125 ALA A CA 1
ATOM 931 C C . ALA A 1 125 ? 18.517 -2.888 22.688 1.00 89.31 125 ALA A C 1
ATOM 933 O O . ALA A 1 125 ? 18.154 -3.934 23.220 1.00 89.31 125 ALA A O 1
ATOM 934 N N . GLU A 1 126 ? 19.758 -2.414 22.834 1.00 86.62 126 GLU A N 1
ATOM 935 C CA . GLU A 1 126 ? 20.776 -3.044 23.686 1.00 86.62 126 GLU A CA 1
ATOM 936 C C . GLU A 1 126 ? 20.467 -2.885 25.186 1.00 86.62 126 GLU A C 1
ATOM 938 O O . GLU A 1 126 ? 20.984 -3.630 26.022 1.00 86.62 126 GLU A O 1
ATOM 943 N N . HIS A 1 127 ? 19.617 -1.922 25.559 1.00 88.25 127 HIS A N 1
ATOM 944 C CA . HIS A 1 127 ? 19.263 -1.690 26.953 1.00 88.25 127 HIS A CA 1
ATOM 945 C C . HIS A 1 127 ? 18.262 -2.753 27.450 1.00 88.25 127 HIS A C 1
ATOM 947 O O . HIS A 1 127 ? 17.179 -2.892 26.881 1.00 88.25 127 HIS A O 1
ATOM 953 N N . PRO A 1 128 ? 18.513 -3.437 28.586 1.00 83.81 128 PRO A N 1
ATOM 954 C CA . PRO A 1 128 ? 17.729 -4.609 29.006 1.00 83.81 128 PRO A CA 1
ATOM 955 C C . PRO A 1 128 ? 16.245 -4.316 29.280 1.00 83.81 128 PRO A C 1
ATOM 957 O O . PRO A 1 128 ? 15.401 -5.209 29.166 1.00 83.81 128 PRO A O 1
ATOM 960 N N . ASN A 1 129 ? 15.921 -3.065 29.622 1.00 85.12 129 ASN A N 1
ATOM 961 C CA . ASN A 1 129 ? 14.551 -2.622 29.899 1.00 85.12 129 ASN A CA 1
ATOM 962 C C . ASN A 1 129 ? 13.829 -2.012 28.682 1.00 85.12 129 ASN A C 1
ATOM 964 O O . ASN A 1 129 ? 12.638 -1.724 28.786 1.00 85.12 129 ASN A O 1
ATOM 968 N N . ILE A 1 130 ? 14.511 -1.800 27.549 1.00 88.38 130 ILE A N 1
ATOM 969 C CA . ILE A 1 130 ? 13.881 -1.314 26.313 1.00 88.38 130 ILE A CA 1
ATOM 970 C C . ILE A 1 130 ? 13.553 -2.536 25.463 1.00 88.38 130 ILE A C 1
ATOM 972 O O . ILE A 1 130 ? 14.394 -3.096 24.774 1.00 88.38 130 ILE A O 1
ATOM 976 N N . VAL A 1 131 ? 12.296 -2.960 25.541 1.00 88.00 131 VAL A N 1
ATOM 977 C CA . VAL A 1 131 ? 11.844 -4.234 24.966 1.00 88.00 131 VAL A CA 1
ATOM 978 C C . VAL A 1 131 ? 11.186 -4.086 23.601 1.00 88.00 131 VAL A C 1
ATOM 980 O O . VAL A 1 131 ? 10.688 -5.064 23.065 1.00 88.00 131 VAL A O 1
ATOM 983 N N . GLY A 1 132 ? 11.113 -2.887 23.028 1.00 91.19 132 GLY A N 1
ATOM 984 C CA . GLY A 1 132 ? 10.507 -2.727 21.714 1.00 91.19 132 GLY A CA 1
ATOM 985 C C . GLY A 1 132 ? 10.188 -1.298 21.314 1.00 91.19 132 GLY A C 1
ATOM 986 O O . GLY A 1 132 ? 10.305 -0.375 22.117 1.00 91.19 132 GLY A O 1
ATOM 987 N N . THR A 1 133 ? 9.736 -1.151 20.070 1.00 92.44 133 THR A N 1
ATOM 988 C CA . THR A 1 133 ? 9.353 0.127 19.461 1.00 92.44 133 THR A CA 1
ATOM 989 C C . THR A 1 133 ? 8.058 -0.004 18.669 1.00 92.44 133 THR A C 1
ATOM 991 O O . THR A 1 133 ? 7.836 -0.982 17.952 1.00 92.44 133 THR A O 1
ATOM 994 N N . LYS A 1 134 ? 7.206 1.022 18.771 1.00 92.19 134 LYS A N 1
ATOM 995 C CA . LYS A 1 134 ? 6.024 1.212 17.926 1.00 92.19 134 LYS A CA 1
ATOM 996 C C . LYS A 1 134 ? 6.324 2.246 16.839 1.00 92.19 134 LYS A C 1
ATOM 998 O O . LYS A 1 134 ? 6.568 3.408 17.147 1.00 92.19 134 LYS A O 1
ATOM 1003 N N . PHE A 1 135 ? 6.224 1.852 15.576 1.00 89.88 135 PHE A N 1
ATOM 1004 C CA . PHE A 1 135 ? 6.541 2.686 14.417 1.00 89.88 135 PHE A CA 1
ATOM 1005 C C . PHE A 1 135 ? 5.281 3.356 13.857 1.00 89.88 135 PHE A C 1
ATOM 1007 O O . PHE A 1 135 ? 4.577 2.789 13.021 1.00 89.88 135 PHE A O 1
ATOM 1014 N N . THR A 1 136 ? 4.979 4.573 14.315 1.00 82.94 136 THR A N 1
ATOM 1015 C CA . THR A 1 136 ? 3.850 5.386 13.810 1.00 82.94 136 THR A CA 1
ATOM 1016 C C . THR A 1 136 ? 4.225 6.329 12.669 1.00 82.94 136 THR A C 1
ATOM 1018 O O . THR A 1 136 ? 3.337 6.934 12.085 1.00 82.94 136 THR A O 1
ATOM 1021 N N . CYS A 1 137 ? 5.508 6.430 12.312 1.00 72.81 137 CYS A N 1
ATOM 1022 C CA . CYS A 1 137 ? 6.005 7.267 11.210 1.00 72.81 137 CYS A CA 1
ATOM 1023 C C . CYS A 1 137 ? 5.619 6.757 9.811 1.00 72.81 137 CYS A C 1
ATOM 1025 O O . CYS A 1 137 ? 5.935 7.390 8.812 1.00 72.81 137 CYS A O 1
ATOM 1027 N N . GLY A 1 138 ? 4.997 5.579 9.733 1.00 66.38 138 GLY A N 1
ATOM 1028 C CA . GLY A 1 138 ? 4.618 4.934 8.484 1.00 66.38 138 GLY A CA 1
ATOM 1029 C C . GLY A 1 138 ? 5.788 4.427 7.630 1.00 66.38 138 GLY A C 1
ATOM 1030 O O . GLY A 1 138 ? 5.585 3.961 6.515 1.00 66.38 138 GLY A O 1
ATOM 1031 N N . ASN A 1 139 ? 7.014 4.471 8.156 1.00 69.81 139 ASN A N 1
ATOM 1032 C CA . ASN A 1 139 ? 8.205 3.997 7.466 1.00 69.81 139 ASN A CA 1
ATOM 1033 C C . ASN A 1 139 ? 8.440 2.503 7.755 1.00 69.81 139 ASN A C 1
ATOM 1035 O O . ASN A 1 139 ? 9.098 2.137 8.734 1.00 69.81 139 ASN A O 1
ATOM 1039 N N . VAL A 1 140 ? 7.899 1.638 6.892 1.00 69.88 140 VAL A N 1
ATOM 1040 C CA . VAL A 1 140 ? 8.075 0.177 6.991 1.00 69.88 140 VAL A CA 1
ATOM 1041 C C . VAL A 1 140 ? 9.546 -0.228 6.823 1.00 69.88 140 VAL A C 1
ATOM 1043 O O . VAL A 1 140 ? 9.971 -1.195 7.443 1.00 69.88 140 VAL A O 1
ATOM 1046 N N . GLY A 1 141 ? 10.358 0.540 6.087 1.00 70.81 141 GLY A N 1
ATOM 1047 C CA . GLY A 1 141 ? 11.798 0.289 5.949 1.00 70.81 141 GLY A CA 1
ATOM 1048 C C . GLY A 1 141 ? 12.577 0.478 7.250 1.00 70.81 141 GLY A C 1
ATOM 1049 O O . GLY A 1 141 ? 13.409 -0.356 7.601 1.00 70.81 141 GLY A O 1
ATOM 1050 N N . LYS A 1 142 ? 12.257 1.527 8.018 1.00 78.69 142 LYS A N 1
ATOM 1051 C CA . LYS A 1 142 ? 12.798 1.738 9.371 1.00 78.69 142 LYS A CA 1
ATOM 1052 C C . LYS A 1 142 ? 12.433 0.565 10.284 1.00 78.69 142 LYS A C 1
ATOM 1054 O O . LYS A 1 142 ? 13.298 0.017 10.962 1.00 78.69 142 LYS A O 1
ATOM 1059 N N . LEU A 1 143 ? 11.164 0.158 10.258 1.00 82.06 143 LEU A N 1
ATOM 1060 C CA . LEU A 1 143 ? 10.675 -0.997 11.009 1.00 82.06 143 LEU A CA 1
ATOM 1061 C C . LEU A 1 143 ? 11.397 -2.288 10.593 1.00 82.06 143 LEU A C 1
ATOM 1063 O O . LEU A 1 143 ? 11.841 -3.016 11.472 1.00 82.06 143 LEU A O 1
ATOM 1067 N N . ALA A 1 144 ? 11.582 -2.540 9.295 1.00 78.56 144 ALA A N 1
ATOM 1068 C CA . ALA A 1 144 ? 12.286 -3.713 8.773 1.00 78.56 144 ALA A CA 1
ATOM 1069 C C . ALA A 1 144 ? 13.756 -3.743 9.213 1.00 78.56 144 ALA A C 1
ATOM 1071 O O . ALA A 1 144 ? 14.236 -4.759 9.711 1.00 78.56 144 ALA A O 1
ATOM 1072 N N . ARG A 1 145 ? 14.464 -2.609 9.096 1.00 81.69 145 ARG A N 1
ATOM 1073 C CA . ARG A 1 145 ? 15.865 -2.482 9.524 1.00 81.69 145 ARG A CA 1
ATOM 1074 C C . ARG A 1 145 ? 16.019 -2.770 11.014 1.00 81.69 145 ARG A C 1
ATOM 1076 O O . ARG A 1 145 ? 16.880 -3.561 11.388 1.00 81.69 145 ARG A O 1
ATOM 1083 N N . VAL A 1 146 ? 15.188 -2.155 11.858 1.00 84.38 146 VAL A N 1
ATOM 1084 C CA . VAL A 1 146 ? 15.237 -2.385 13.309 1.00 84.38 146 VAL A CA 1
ATOM 1085 C C . VAL A 1 146 ? 14.833 -3.822 13.637 1.00 84.38 146 VAL A C 1
ATOM 1087 O O . VAL A 1 146 ? 15.518 -4.467 14.426 1.00 84.38 146 VAL A O 1
ATOM 1090 N N . ALA A 1 147 ? 13.784 -4.360 13.010 1.00 86.12 147 ALA A N 1
ATOM 1091 C CA . ALA A 1 147 ? 13.338 -5.732 13.236 1.00 86.12 147 ALA A CA 1
ATOM 1092 C C . ALA A 1 147 ? 14.427 -6.754 12.888 1.00 86.12 147 ALA A C 1
ATOM 1094 O O . ALA A 1 147 ? 14.708 -7.638 13.692 1.00 86.12 147 ALA A O 1
ATOM 1095 N N . SER A 1 148 ? 15.100 -6.586 11.749 1.00 81.44 148 SER A N 1
ATOM 1096 C CA . SER A 1 148 ? 16.207 -7.446 11.331 1.00 81.44 148 SER A CA 1
ATOM 1097 C C . SER A 1 148 ? 17.426 -7.308 12.244 1.00 81.44 148 SER A C 1
ATOM 1099 O O . SER A 1 148 ? 17.965 -8.312 12.704 1.00 81.44 148 SER A O 1
ATOM 1101 N N . ALA A 1 149 ? 17.866 -6.080 12.536 1.00 82.75 149 ALA A N 1
ATOM 1102 C CA . ALA A 1 149 ? 19.059 -5.837 13.352 1.00 82.75 149 ALA A CA 1
ATOM 1103 C C . ALA A 1 149 ? 18.892 -6.327 14.798 1.00 82.75 149 ALA A C 1
ATOM 1105 O O . ALA A 1 149 ? 19.836 -6.828 15.401 1.00 82.75 149 ALA A O 1
ATOM 1106 N N . THR A 1 150 ? 17.679 -6.214 15.343 1.00 84.12 150 THR A N 1
ATOM 1107 C CA . THR A 1 150 ? 17.355 -6.663 16.705 1.00 84.12 150 THR A CA 1
ATOM 1108 C C . THR A 1 150 ? 16.874 -8.112 16.765 1.00 84.12 150 THR A C 1
ATOM 1110 O O . THR A 1 150 ? 16.626 -8.614 17.862 1.00 84.12 150 THR A O 1
ATOM 1113 N N . LYS A 1 151 ? 16.729 -8.780 15.608 1.00 82.31 151 LYS A N 1
ATOM 1114 C CA . LYS A 1 151 ? 16.084 -10.097 15.465 1.00 82.31 151 LYS A CA 1
ATOM 1115 C C . LYS A 1 151 ? 14.767 -10.143 16.241 1.00 82.31 151 LYS A C 1
ATOM 1117 O O . LYS A 1 151 ? 14.579 -10.936 17.166 1.00 82.31 151 LYS A O 1
ATOM 1122 N N . SER A 1 152 ? 13.890 -9.201 15.909 1.00 86.81 152 SER A N 1
ATOM 1123 C CA . SER A 1 152 ? 12.686 -8.919 16.675 1.00 86.81 152 SER A CA 1
ATOM 1124 C C . SER A 1 152 ? 11.782 -10.142 16.778 1.00 86.81 152 SER A C 1
ATOM 1126 O O . SER A 1 152 ? 11.550 -10.834 15.792 1.00 86.81 152 SER A O 1
ATOM 1128 N N . VAL A 1 153 ? 11.242 -10.392 17.973 1.00 89.50 153 VAL A N 1
ATOM 1129 C CA . VAL A 1 153 ? 10.435 -11.586 18.250 1.00 89.50 153 VAL A CA 1
ATOM 1130 C C . VAL A 1 153 ? 9.248 -11.649 17.291 1.00 89.50 153 VAL A C 1
ATOM 1132 O O . VAL A 1 153 ? 8.332 -10.831 17.383 1.00 89.50 153 VAL A O 1
ATOM 1135 N N . SER A 1 154 ? 9.270 -12.623 16.389 1.00 87.69 154 SER A N 1
ATOM 1136 C CA . SER A 1 154 ? 8.290 -12.793 15.317 1.00 87.69 154 SER A CA 1
ATOM 1137 C C . SER A 1 154 ? 8.282 -14.244 14.833 1.00 87.69 154 SER A C 1
ATOM 1139 O O . SER A 1 154 ? 9.034 -15.089 15.324 1.00 87.69 154 SER A O 1
ATOM 1141 N N . GLU A 1 155 ? 7.426 -14.542 13.863 1.00 80.06 155 GLU A N 1
ATOM 1142 C CA . GLU A 1 155 ? 7.430 -15.805 13.130 1.00 80.06 155 GLU A CA 1
ATOM 1143 C C . GLU A 1 155 ? 8.724 -15.989 12.323 1.00 80.06 155 GLU A C 1
ATOM 1145 O O . GLU A 1 155 ? 9.186 -17.117 12.174 1.00 80.06 155 GLU A O 1
ATOM 1150 N N . LEU A 1 156 ? 9.319 -14.889 11.840 1.00 71.19 156 LEU A N 1
ATOM 1151 C CA . LEU A 1 156 ? 10.529 -14.899 11.012 1.00 71.19 156 LEU A CA 1
ATOM 1152 C C . LEU A 1 156 ? 11.809 -15.066 11.842 1.00 71.19 156 LEU A C 1
ATOM 1154 O O . LEU A 1 156 ? 12.719 -15.791 11.445 1.00 71.19 156 LEU A O 1
ATOM 1158 N N . PHE A 1 157 ? 11.874 -14.412 13.003 1.00 70.75 157 PHE A N 1
ATOM 1159 C CA . PHE A 1 157 ? 13.002 -14.495 13.927 1.00 70.75 157 PHE A CA 1
ATOM 1160 C C . PHE A 1 157 ? 12.550 -15.220 15.193 1.00 70.75 157 PHE A C 1
ATOM 1162 O O . PHE A 1 157 ? 11.921 -14.646 16.090 1.00 70.75 157 PHE A O 1
ATOM 1169 N N . THR A 1 158 ? 12.845 -16.518 15.269 1.00 60.59 158 THR A N 1
ATOM 1170 C CA . THR A 1 158 ? 12.465 -17.304 16.443 1.00 60.59 158 THR A CA 1
ATOM 1171 C C . THR A 1 158 ? 13.362 -16.950 17.629 1.00 60.59 158 THR A C 1
ATOM 1173 O O . THR A 1 158 ? 14.519 -16.563 17.474 1.00 60.59 158 THR A O 1
ATOM 1176 N N . ARG A 1 159 ? 12.866 -17.138 18.862 1.00 51.66 159 ARG A N 1
ATOM 1177 C CA . ARG A 1 159 ? 13.617 -16.866 20.110 1.00 51.66 159 ARG A CA 1
ATOM 1178 C C . ARG A 1 159 ? 14.998 -17.540 20.211 1.00 51.66 159 ARG A C 1
ATOM 1180 O O . ARG A 1 159 ? 15.737 -17.208 21.128 1.00 51.66 159 ARG A O 1
ATOM 1187 N N . ARG A 1 160 ? 15.331 -18.499 19.339 1.00 45.25 160 ARG A N 1
ATOM 1188 C CA . ARG A 1 160 ? 16.641 -19.166 19.313 1.00 45.25 160 ARG A CA 1
ATOM 1189 C C . ARG A 1 160 ? 17.727 -18.355 18.600 1.00 45.25 160 ARG A C 1
ATOM 1191 O O . ARG A 1 160 ? 18.895 -18.642 18.826 1.00 45.25 160 ARG A O 1
ATOM 1198 N N . ASP A 1 161 ? 17.358 -17.344 17.813 1.00 45.94 161 ASP A N 1
ATOM 1199 C CA . ASP A 1 161 ? 18.302 -16.551 17.014 1.00 45.94 161 ASP A CA 1
ATOM 1200 C C . ASP A 1 161 ? 18.777 -15.273 17.726 1.00 45.94 161 ASP A C 1
ATOM 1202 O O . ASP A 1 161 ? 19.764 -14.658 17.314 1.00 45.94 161 ASP A O 1
ATOM 1206 N N . ALA A 1 162 ? 18.093 -14.855 18.793 1.00 47.50 162 ALA A N 1
ATOM 1207 C CA . ALA A 1 162 ? 18.420 -13.653 19.549 1.00 47.50 162 ALA A CA 1
ATOM 1208 C C . ALA A 1 162 ? 19.604 -13.906 20.502 1.00 47.50 162 ALA A C 1
ATOM 1210 O O . ALA A 1 162 ? 19.433 -14.435 21.595 1.00 47.50 162 ALA A O 1
ATOM 1211 N N . GLU A 1 163 ? 20.799 -13.457 20.115 1.00 45.62 163 GLU A N 1
ATOM 1212 C CA . GLU A 1 163 ? 21.975 -13.335 21.002 1.00 45.62 163 GLU A CA 1
ATOM 1213 C C . GLU A 1 163 ? 21.823 -12.192 22.036 1.00 45.62 163 GLU A C 1
ATOM 1215 O O . GLU A 1 163 ? 22.717 -11.933 22.837 1.00 45.62 163 GLU A O 1
ATOM 1220 N N . SER A 1 164 ? 20.679 -11.499 22.021 1.00 51.56 164 SER A N 1
ATOM 1221 C CA . SER A 1 164 ? 20.342 -10.383 22.905 1.00 51.56 164 SER A CA 1
ATOM 1222 C C . SER A 1 164 ? 19.952 -10.845 24.315 1.00 51.56 164 SER A C 1
ATOM 1224 O O . SER A 1 164 ? 19.226 -11.821 24.502 1.00 51.56 164 SER A O 1
ATOM 1226 N N . ILE A 1 165 ? 20.356 -10.057 25.316 1.00 55.62 165 ILE A N 1
ATOM 1227 C CA . ILE A 1 165 ? 20.020 -10.221 26.740 1.00 55.62 165 ILE A CA 1
ATOM 1228 C C . ILE A 1 165 ? 18.496 -10.112 26.993 1.00 55.62 165 ILE A C 1
ATOM 1230 O O . ILE A 1 165 ? 17.998 -10.664 27.976 1.00 55.62 165 ILE A O 1
ATOM 1234 N N . SER A 1 166 ? 17.738 -9.425 26.123 1.00 66.25 166 SER A N 1
ATOM 1235 C CA . SER A 1 166 ? 16.295 -9.173 26.284 1.00 66.25 166 SER A CA 1
ATOM 1236 C C . SER A 1 166 ? 15.541 -9.249 24.943 1.00 66.25 166 SER A C 1
ATOM 1238 O O . SER A 1 166 ? 16.041 -8.753 23.931 1.00 66.25 166 SER A O 1
ATOM 1240 N N . PRO A 1 167 ? 14.339 -9.860 24.883 1.00 81.50 167 PRO A N 1
ATOM 1241 C CA . PRO A 1 167 ? 13.563 -9.945 23.646 1.00 81.50 167 PRO A CA 1
ATOM 1242 C C . PRO A 1 167 ? 13.077 -8.561 23.189 1.00 81.50 167 PRO A C 1
ATOM 1244 O O . PRO A 1 167 ? 12.406 -7.864 23.952 1.00 81.50 167 PRO A O 1
ATOM 1247 N N . TYR A 1 168 ? 13.357 -8.203 21.932 1.00 89.38 168 TYR A N 1
ATOM 1248 C CA . TYR A 1 168 ? 12.936 -6.935 21.333 1.00 89.38 168 TYR A CA 1
ATOM 1249 C C . TYR A 1 168 ? 11.720 -7.101 20.413 1.00 89.38 168 TYR A C 1
ATOM 1251 O O . TYR A 1 168 ? 11.665 -8.017 19.589 1.00 89.38 168 TYR A O 1
ATOM 1259 N N . PHE A 1 169 ? 10.748 -6.200 20.523 1.00 92.56 169 PHE A N 1
ATOM 1260 C CA . PHE A 1 169 ? 9.489 -6.243 19.783 1.00 92.56 169 PHE A CA 1
ATOM 1261 C C . PHE A 1 169 ? 9.319 -5.021 18.874 1.00 92.56 169 PHE A C 1
ATOM 1263 O O . PHE A 1 169 ? 9.359 -3.881 19.331 1.00 92.56 169 PHE A O 1
ATOM 1270 N N . SER A 1 170 ? 9.065 -5.249 17.591 1.00 93.25 170 SER A N 1
ATOM 1271 C CA . SER A 1 170 ? 8.852 -4.190 16.600 1.00 93.25 170 SER A CA 1
ATOM 1272 C C . SER A 1 170 ? 7.393 -4.197 16.167 1.00 93.25 170 SER A C 1
ATOM 1274 O O . SER A 1 170 ? 6.916 -5.199 15.646 1.00 93.25 170 SER A O 1
ATOM 1276 N N . PHE A 1 171 ? 6.672 -3.097 16.382 1.00 94.50 171 PHE A N 1
ATOM 1277 C CA . PHE A 1 171 ? 5.241 -3.008 16.083 1.00 94.50 171 PHE A CA 1
ATOM 1278 C C . PHE A 1 171 ? 4.940 -1.933 15.042 1.00 94.50 171 PHE A C 1
ATOM 1280 O O . PHE A 1 171 ? 5.284 -0.766 15.238 1.00 94.50 171 PHE A O 1
ATOM 1287 N N . ALA A 1 172 ? 4.211 -2.280 13.983 1.00 92.75 172 ALA A N 1
ATOM 1288 C CA . ALA A 1 172 ? 3.653 -1.286 13.069 1.00 92.75 172 ALA A CA 1
ATOM 1289 C C . ALA A 1 172 ? 2.581 -0.426 13.765 1.00 92.75 172 ALA A C 1
ATOM 1291 O O . ALA A 1 172 ? 1.822 -0.907 14.608 1.00 92.75 172 ALA A O 1
ATOM 1292 N N . GLY A 1 173 ? 2.515 0.861 13.421 1.00 87.81 173 GLY A N 1
ATOM 1293 C CA . GLY A 1 173 ? 1.549 1.807 13.988 1.00 87.81 173 GLY A CA 1
ATOM 1294 C C . GLY A 1 173 ? 0.263 1.995 13.176 1.00 87.81 173 GLY A C 1
ATOM 1295 O O . GLY A 1 173 ? -0.667 2.623 13.678 1.00 87.81 173 GLY A O 1
ATOM 1296 N N . ILE A 1 174 ? 0.203 1.466 11.948 1.00 84.12 174 ILE A N 1
ATOM 1297 C CA . ILE A 1 174 ? -0.886 1.676 10.977 1.00 84.12 174 ILE A CA 1
ATOM 1298 C C . ILE A 1 174 ? -1.437 0.316 10.528 1.00 84.12 174 ILE A C 1
ATOM 1300 O O . ILE A 1 174 ? -0.675 -0.633 10.346 1.00 84.12 174 ILE A O 1
ATOM 1304 N N . ALA A 1 175 ? -2.762 0.208 10.388 1.00 79.25 175 ALA A N 1
ATOM 1305 C CA . ALA A 1 175 ? -3.444 -1.055 10.088 1.00 79.25 175 ALA A CA 1
ATOM 1306 C C . ALA A 1 175 ? -3.098 -1.606 8.696 1.00 79.25 175 ALA A C 1
ATOM 1308 O O . ALA A 1 175 ? -2.894 -2.808 8.548 1.00 79.25 175 ALA A O 1
ATOM 1309 N N . ASP A 1 176 ? -2.941 -0.728 7.709 1.00 77.81 176 ASP A N 1
ATOM 1310 C CA . ASP A 1 176 ? -2.526 -1.051 6.341 1.00 77.81 176 ASP A CA 1
ATOM 1311 C C . ASP A 1 176 ? -1.162 -1.758 6.297 1.00 77.81 176 ASP A C 1
ATOM 1313 O O . ASP A 1 176 ? -0.863 -2.507 5.370 1.00 77.81 176 ASP A O 1
ATOM 1317 N N . PHE A 1 177 ? -0.348 -1.587 7.343 1.00 78.25 177 PHE A N 1
ATOM 1318 C CA . PHE A 1 177 ? 0.982 -2.176 7.435 1.00 78.25 177 PHE A CA 1
ATOM 1319 C C . PHE A 1 177 ? 1.048 -3.487 8.216 1.00 78.25 177 PHE A C 1
ATOM 1321 O O . PHE A 1 177 ? 2.141 -4.024 8.369 1.00 78.25 177 PHE A O 1
ATOM 1328 N N . ILE A 1 178 ? -0.079 -4.057 8.663 1.00 79.88 178 ILE A N 1
ATOM 1329 C CA . ILE A 1 178 ? -0.075 -5.344 9.382 1.00 79.88 178 ILE A CA 1
ATOM 1330 C C . ILE A 1 178 ? 0.611 -6.428 8.540 1.00 79.88 178 ILE A C 1
ATOM 1332 O O . ILE A 1 178 ? 1.607 -6.991 8.984 1.00 79.88 178 ILE A O 1
ATOM 1336 N N . SER A 1 179 ? 0.137 -6.674 7.315 1.00 77.06 179 SER A N 1
ATOM 1337 C CA . SER A 1 179 ? 0.707 -7.709 6.439 1.00 77.06 179 SER A CA 1
ATOM 1338 C C . SER A 1 179 ? 2.185 -7.469 6.088 1.00 77.06 179 SER A C 1
ATOM 1340 O O . SER A 1 179 ? 2.991 -8.369 6.332 1.00 77.06 179 SER A O 1
ATOM 1342 N N . PRO A 1 180 ? 2.598 -6.289 5.573 1.00 74.50 180 PRO A N 1
ATOM 1343 C CA . PRO A 1 180 ? 4.004 -6.063 5.240 1.00 74.50 180 PRO A CA 1
ATOM 1344 C C . PRO A 1 180 ? 4.913 -6.065 6.476 1.00 74.50 180 PRO A C 1
ATOM 1346 O O . PRO A 1 180 ? 6.054 -6.499 6.369 1.00 74.50 180 PRO A O 1
ATOM 1349 N N . SER A 1 181 ? 4.427 -5.657 7.657 1.00 81.31 181 SER A N 1
ATOM 1350 C CA . SER A 1 181 ? 5.228 -5.710 8.889 1.00 81.31 181 SER A CA 1
ATOM 1351 C C . SER A 1 181 ? 5.587 -7.140 9.295 1.00 81.31 181 SER A C 1
ATOM 1353 O O . SER A 1 181 ? 6.733 -7.403 9.648 1.00 81.31 181 SER A O 1
ATOM 1355 N N . VAL A 1 182 ? 4.641 -8.077 9.184 1.00 80.81 182 VAL A N 1
ATOM 1356 C CA . VAL A 1 182 ? 4.897 -9.497 9.462 1.00 80.81 182 VAL A CA 1
ATOM 1357 C C . VAL A 1 182 ? 5.897 -10.062 8.451 1.00 80.81 182 VAL A C 1
ATOM 1359 O O . VAL A 1 182 ? 6.828 -10.764 8.838 1.00 80.81 182 VAL A O 1
ATOM 1362 N N . GLY A 1 183 ? 5.764 -9.689 7.173 1.00 73.94 183 GLY A N 1
ATOM 1363 C CA . GLY A 1 183 ? 6.673 -10.128 6.110 1.00 73.94 183 GLY A CA 1
ATOM 1364 C C . GLY A 1 183 ? 8.139 -9.736 6.324 1.00 73.94 183 GLY A C 1
ATOM 1365 O O . GLY A 1 183 ? 9.027 -10.473 5.913 1.00 73.94 183 GLY A O 1
ATOM 1366 N N . VAL A 1 184 ? 8.402 -8.622 7.014 1.00 75.69 184 VAL A N 1
ATOM 1367 C CA . VAL A 1 184 ? 9.767 -8.156 7.334 1.00 75.69 184 VAL A CA 1
ATOM 1368 C C . VAL A 1 184 ? 10.240 -8.562 8.738 1.00 75.69 184 VAL A C 1
ATOM 1370 O O . VAL A 1 184 ? 11.229 -8.030 9.241 1.00 75.69 184 VAL A O 1
ATOM 1373 N N . GLY A 1 185 ? 9.528 -9.482 9.397 1.00 80.31 185 GLY A N 1
ATOM 1374 C CA . GLY A 1 185 ? 9.900 -10.016 10.710 1.00 80.31 185 GLY A CA 1
ATOM 1375 C C . GLY A 1 185 ? 9.599 -9.091 11.890 1.00 80.31 185 GLY A C 1
ATOM 1376 O O . GLY A 1 185 ? 10.246 -9.177 12.936 1.00 80.31 185 GLY A O 1
ATOM 1377 N N . ALA A 1 186 ? 8.625 -8.191 11.750 1.00 89.38 186 ALA A N 1
ATOM 1378 C CA . ALA A 1 186 ? 8.099 -7.445 12.885 1.00 89.38 186 ALA A CA 1
ATOM 1379 C C . ALA A 1 186 ? 7.206 -8.329 13.764 1.00 89.38 186 ALA A C 1
ATOM 1381 O O . ALA A 1 186 ? 6.618 -9.309 13.318 1.00 89.38 186 ALA A O 1
ATOM 1382 N N . SER A 1 187 ? 7.040 -7.929 15.021 1.00 93.94 187 SER A N 1
ATOM 1383 C CA . SER A 1 187 ? 6.233 -8.645 16.011 1.00 93.94 187 SER A CA 1
ATOM 1384 C C . SER A 1 187 ? 4.725 -8.492 15.813 1.00 93.94 187 SER A C 1
ATOM 1386 O O . SER A 1 187 ? 3.954 -9.096 16.548 1.00 93.94 187 SER A O 1
ATOM 1388 N N . GLY A 1 188 ? 4.268 -7.643 14.896 1.00 93.25 188 GLY A N 1
ATOM 1389 C CA . GLY A 1 188 ? 2.851 -7.364 14.667 1.00 93.25 188 GLY A CA 1
ATOM 1390 C C . GLY A 1 188 ? 2.567 -5.868 14.646 1.00 93.25 188 GLY A C 1
ATOM 1391 O O . GLY A 1 188 ? 3.372 -5.079 14.147 1.00 93.25 188 GLY A O 1
ATOM 1392 N N . ALA A 1 189 ? 1.419 -5.450 15.186 1.00 94.62 189 ALA A N 1
ATOM 1393 C CA . ALA A 1 189 ? 0.983 -4.060 15.060 1.00 94.62 189 ALA A CA 1
ATOM 1394 C C . ALA A 1 189 ? 0.188 -3.544 16.270 1.00 94.62 189 ALA A C 1
ATOM 1396 O O . ALA A 1 189 ? -0.664 -4.245 16.814 1.00 94.62 189 ALA A O 1
ATOM 1397 N N . ILE A 1 190 ? 0.421 -2.282 16.648 1.00 95.19 190 ILE A N 1
ATOM 1398 C CA . ILE A 1 190 ? -0.377 -1.529 17.626 1.00 95.19 190 ILE A CA 1
ATOM 1399 C C . ILE A 1 190 ? -1.225 -0.507 16.856 1.00 95.19 190 ILE A C 1
ATOM 1401 O O . ILE A 1 190 ? -0.745 0.584 16.537 1.00 95.19 190 ILE A O 1
ATOM 1405 N N . VAL A 1 191 ? -2.488 -0.831 16.565 1.00 93.44 191 VAL A N 1
ATOM 1406 C CA . VAL A 1 191 ? -3.277 -0.118 15.540 1.00 93.44 191 VAL A CA 1
ATOM 1407 C C . VAL A 1 191 ? -4.634 0.357 16.040 1.00 93.44 191 VAL A C 1
ATOM 1409 O O . VAL A 1 191 ? -5.411 -0.405 16.612 1.00 93.44 191 VAL A O 1
ATOM 1412 N N . GLY A 1 192 ? -4.961 1.624 15.769 1.00 91.56 192 GLY A N 1
ATOM 1413 C CA . GLY A 1 192 ? -6.228 2.234 16.187 1.00 91.56 192 GLY A CA 1
ATOM 1414 C C . GLY A 1 192 ? -7.464 1.516 15.649 1.00 91.56 192 GLY A C 1
ATOM 1415 O O . GLY A 1 192 ? -8.430 1.341 16.393 1.00 91.56 192 GLY A O 1
ATOM 1416 N N . ALA A 1 193 ? -7.391 1.011 14.412 1.00 89.00 193 ALA A N 1
ATOM 1417 C CA . ALA A 1 193 ? -8.461 0.253 13.762 1.00 89.00 193 ALA A CA 1
ATOM 1418 C C . ALA A 1 193 ? -8.915 -0.977 14.567 1.00 89.00 193 ALA A C 1
ATOM 1420 O O . ALA A 1 193 ? -10.079 -1.365 14.473 1.00 89.00 193 ALA A O 1
ATOM 1421 N N . ALA A 1 194 ? -8.049 -1.552 15.416 1.00 93.19 194 ALA A N 1
ATOM 1422 C CA . ALA A 1 194 ? -8.420 -2.670 16.281 1.00 93.19 194 ALA A CA 1
ATOM 1423 C C . ALA A 1 194 ? -9.505 -2.298 17.305 1.00 93.19 194 ALA A C 1
ATOM 1425 O O . ALA A 1 194 ? -10.227 -3.181 17.752 1.00 93.19 194 ALA A O 1
ATOM 1426 N N . ASN A 1 195 ? -9.698 -1.015 17.636 1.00 94.00 195 ASN A N 1
ATOM 1427 C CA . ASN A 1 195 ? -10.826 -0.598 18.474 1.00 94.00 195 ASN A CA 1
ATOM 1428 C C . ASN A 1 195 ? -12.175 -0.867 17.806 1.00 94.00 195 ASN A C 1
ATOM 1430 O O . ASN A 1 195 ? -13.128 -1.227 18.492 1.00 94.00 195 ASN A O 1
ATOM 1434 N N . VAL A 1 196 ? -12.258 -0.728 16.482 1.00 91.31 196 VAL A N 1
ATOM 1435 C CA . VAL A 1 196 ? -13.508 -0.865 15.725 1.00 91.31 196 VAL A CA 1
ATOM 1436 C C . VAL A 1 196 ? -13.625 -2.274 15.141 1.00 91.31 196 VAL A C 1
ATOM 1438 O O . VAL A 1 196 ? -14.624 -2.957 15.387 1.00 91.31 196 VAL A O 1
ATOM 1441 N N . PHE A 1 197 ? -12.566 -2.750 14.477 1.00 87.50 197 PHE A N 1
ATOM 1442 C CA . PHE A 1 197 ? -12.516 -4.003 13.717 1.00 87.50 197 PHE A CA 1
ATOM 1443 C C . PHE A 1 197 ? -11.466 -5.002 14.257 1.00 87.50 197 PHE A C 1
ATOM 1445 O O . PHE A 1 197 ? -10.613 -5.472 13.500 1.00 87.50 197 PHE A O 1
ATOM 1452 N N . PRO A 1 198 ? -11.502 -5.389 15.549 1.00 91.12 198 PRO A N 1
ATOM 1453 C CA . PRO A 1 198 ? -10.429 -6.179 16.159 1.00 91.12 198 PRO A CA 1
ATOM 1454 C C . PRO A 1 198 ? -10.229 -7.545 15.491 1.00 91.12 198 PRO A C 1
ATOM 1456 O O . PRO A 1 198 ? -9.098 -7.941 15.232 1.00 91.12 198 PRO A O 1
ATOM 1459 N N . ARG A 1 199 ? -11.321 -8.243 15.146 1.00 80.06 199 ARG A N 1
ATOM 1460 C CA . ARG A 1 199 ? -11.251 -9.557 14.484 1.00 80.06 199 ARG A CA 1
ATOM 1461 C C . ARG A 1 199 ? -10.629 -9.475 13.093 1.00 80.06 199 ARG A C 1
ATOM 1463 O O . ARG A 1 199 ? -9.911 -10.385 12.709 1.00 80.06 199 ARG A O 1
ATOM 1470 N N . ALA A 1 200 ? -10.891 -8.396 12.352 1.00 78.06 200 ALA A N 1
ATOM 1471 C CA . ALA A 1 200 ? -10.301 -8.203 11.032 1.00 78.06 200 ALA A CA 1
ATOM 1472 C C . ALA A 1 200 ? -8.783 -8.020 11.150 1.00 78.06 200 ALA A C 1
ATOM 1474 O O . ALA A 1 200 ? -8.041 -8.748 10.499 1.00 78.06 200 ALA A O 1
ATOM 1475 N N . CYS A 1 201 ? -8.322 -7.141 12.047 1.00 79.44 201 CYS A N 1
ATOM 1476 C CA . CYS A 1 201 ? -6.892 -6.944 12.294 1.00 79.44 201 CYS A CA 1
ATOM 1477 C C . CYS A 1 201 ? -6.201 -8.247 12.728 1.00 79.44 201 CYS A C 1
ATOM 1479 O O . CYS A 1 201 ? -5.150 -8.592 12.193 1.00 79.44 201 CYS A O 1
ATOM 1481 N N . VAL A 1 202 ? -6.800 -8.981 13.675 1.00 89.94 202 VAL A N 1
ATOM 1482 C CA . VAL A 1 202 ? -6.274 -10.267 14.164 1.00 89.94 202 VAL A CA 1
ATOM 1483 C C . VAL A 1 202 ? -6.216 -11.300 13.040 1.00 89.94 202 VAL A C 1
ATOM 1485 O O . VAL A 1 202 ? -5.205 -11.977 12.891 1.00 89.94 202 VAL A O 1
ATOM 1488 N N . ASN A 1 203 ? -7.253 -11.392 12.204 1.00 75.94 203 ASN A N 1
ATOM 1489 C CA . ASN A 1 203 ? -7.266 -12.314 11.070 1.00 75.94 203 ASN A CA 1
ATOM 1490 C C . ASN A 1 203 ? -6.193 -11.971 10.032 1.00 75.94 203 ASN A C 1
ATOM 1492 O O . ASN A 1 203 ? -5.527 -12.881 9.552 1.00 75.94 203 ASN A O 1
ATOM 1496 N N . VAL A 1 204 ? -5.997 -10.688 9.704 1.00 74.00 204 VAL A N 1
ATOM 1497 C CA . VAL A 1 204 ? -4.937 -10.259 8.774 1.00 74.00 204 VAL A CA 1
ATOM 1498 C C . VAL A 1 204 ? -3.562 -10.642 9.319 1.00 74.00 204 VAL A C 1
ATOM 1500 O O . VAL A 1 204 ? -2.767 -11.226 8.587 1.00 74.00 204 VAL A O 1
ATOM 1503 N N . TYR A 1 205 ? -3.304 -10.386 10.606 1.00 89.75 205 TYR A N 1
ATOM 1504 C CA . TYR A 1 205 ? -2.062 -10.811 11.254 1.00 89.75 205 TYR A CA 1
ATOM 1505 C C . TYR A 1 205 ? -1.884 -12.332 11.201 1.00 89.75 205 TYR A C 1
ATOM 1507 O O . TYR A 1 205 ? -0.852 -12.801 10.740 1.00 89.75 205 TYR A O 1
ATOM 1515 N N . ASN A 1 206 ? -2.895 -13.104 11.610 1.00 83.88 206 ASN A N 1
ATOM 1516 C CA . ASN A 1 206 ? -2.811 -14.564 11.651 1.00 83.88 206 ASN A CA 1
ATOM 1517 C C . ASN A 1 206 ? -2.590 -15.174 10.264 1.00 83.88 206 ASN A C 1
ATOM 1519 O O . ASN A 1 206 ? -1.827 -16.125 10.138 1.00 83.88 206 ASN A O 1
ATOM 1523 N N . LEU A 1 207 ? -3.244 -14.640 9.227 1.00 70.94 207 LEU A N 1
ATOM 1524 C CA . LEU A 1 207 ? -3.049 -15.090 7.848 1.00 70.94 207 LEU A CA 1
ATOM 1525 C C . LEU A 1 207 ? -1.626 -14.794 7.364 1.00 70.94 207 LEU A C 1
ATOM 1527 O O . LEU A 1 207 ? -0.990 -15.680 6.801 1.00 70.94 207 LEU A O 1
ATOM 1531 N N . ALA A 1 208 ? -1.109 -13.591 7.628 1.00 73.56 208 ALA A N 1
ATOM 1532 C CA . ALA A 1 208 ? 0.264 -13.230 7.280 1.00 73.56 208 ALA A CA 1
ATOM 1533 C C . ALA A 1 208 ? 1.288 -14.091 8.043 1.00 73.56 208 ALA A C 1
ATOM 1535 O O . ALA A 1 208 ? 2.205 -14.647 7.445 1.00 73.56 208 ALA A O 1
ATOM 1536 N N . ALA A 1 209 ? 1.091 -14.273 9.349 1.00 78.38 209 ALA A N 1
ATOM 1537 C CA . ALA A 1 209 ? 1.936 -15.097 10.210 1.00 78.38 209 ALA A CA 1
ATOM 1538 C C . ALA A 1 209 ? 1.934 -16.570 9.773 1.00 78.38 209 ALA A C 1
ATOM 1540 O O . ALA A 1 209 ? 2.987 -17.206 9.699 1.00 78.38 209 ALA A O 1
ATOM 1541 N N . ALA A 1 210 ? 0.760 -17.112 9.433 1.00 71.88 210 ALA A N 1
ATOM 1542 C CA . ALA A 1 210 ? 0.623 -18.468 8.915 1.00 71.88 210 ALA A CA 1
ATOM 1543 C C . ALA A 1 210 ? 1.314 -18.629 7.557 1.00 71.88 210 ALA A C 1
ATOM 1545 O O . ALA A 1 210 ? 1.986 -19.637 7.352 1.00 71.88 210 ALA A O 1
ATOM 1546 N N . ALA A 1 211 ? 1.197 -17.643 6.661 1.00 69.44 211 ALA A N 1
ATOM 1547 C CA . ALA A 1 211 ? 1.881 -17.651 5.371 1.00 69.44 211 ALA A CA 1
ATOM 1548 C C . ALA A 1 211 ? 3.409 -17.676 5.543 1.00 69.44 211 ALA A C 1
ATOM 1550 O O . ALA A 1 211 ? 4.072 -18.524 4.952 1.00 69.44 211 ALA A O 1
ATOM 1551 N N . ILE A 1 212 ? 3.958 -16.828 6.420 1.00 71.25 212 ILE A N 1
ATOM 1552 C CA . ILE A 1 212 ? 5.395 -16.821 6.737 1.00 71.25 212 ILE A CA 1
ATOM 1553 C C . ILE A 1 212 ? 5.831 -18.135 7.390 1.00 71.25 212 ILE A C 1
ATOM 1555 O O . ILE A 1 212 ? 6.832 -18.722 6.997 1.00 71.25 212 ILE A O 1
ATOM 1559 N N . THR A 1 213 ? 5.058 -18.653 8.342 1.00 72.88 213 THR A N 1
ATOM 1560 C CA . THR A 1 213 ? 5.374 -19.926 9.005 1.00 72.88 213 THR A CA 1
ATOM 1561 C C . THR A 1 213 ? 5.359 -21.098 8.021 1.00 72.88 213 THR A C 1
ATOM 1563 O O . THR A 1 213 ? 6.245 -21.950 8.059 1.00 72.88 213 THR A O 1
ATOM 1566 N N . ALA A 1 214 ? 4.369 -21.153 7.125 1.00 66.25 214 ALA A N 1
ATOM 1567 C CA . ALA A 1 214 ? 4.293 -22.161 6.073 1.00 66.25 214 ALA A CA 1
ATOM 1568 C C . ALA A 1 214 ? 5.489 -22.056 5.118 1.00 66.25 214 ALA A C 1
ATOM 1570 O O . ALA A 1 214 ? 6.093 -23.076 4.789 1.00 66.25 214 ALA A O 1
ATOM 1571 N N . TRP A 1 215 ? 5.868 -20.830 4.751 1.00 62.66 215 TRP A N 1
ATOM 1572 C CA . TRP A 1 215 ? 7.039 -20.549 3.928 1.00 62.66 215 TRP A CA 1
ATOM 1573 C C . TRP A 1 215 ? 8.346 -21.030 4.589 1.00 62.66 215 TRP A C 1
ATOM 1575 O O . TRP A 1 215 ? 9.144 -21.696 3.933 1.00 62.66 215 TRP A O 1
ATOM 1585 N N . ILE A 1 216 ? 8.530 -20.799 5.896 1.00 64.69 216 ILE A N 1
ATOM 1586 C CA . ILE A 1 216 ? 9.684 -21.305 6.667 1.00 64.69 216 ILE A CA 1
ATOM 1587 C C . ILE A 1 216 ? 9.682 -22.841 6.719 1.00 64.69 216 ILE A C 1
ATOM 1589 O O . ILE A 1 216 ? 10.703 -23.484 6.468 1.00 64.69 216 ILE A O 1
ATOM 1593 N N . ASN A 1 217 ? 8.532 -23.445 7.036 1.00 67.94 217 ASN A N 1
ATOM 1594 C CA . ASN A 1 217 ? 8.394 -24.895 7.204 1.00 67.94 217 ASN A CA 1
ATOM 1595 C C . ASN A 1 217 ? 8.575 -25.682 5.899 1.00 67.94 217 ASN A C 1
ATOM 1597 O O . ASN A 1 217 ? 8.923 -26.860 5.954 1.00 67.94 217 ASN A O 1
ATOM 1601 N N . ALA A 1 218 ? 8.377 -25.050 4.740 1.00 65.50 218 ALA A N 1
ATOM 1602 C CA . ALA A 1 218 ? 8.625 -25.649 3.429 1.00 65.50 218 ALA A CA 1
ATOM 1603 C C . ALA A 1 218 ? 10.119 -25.918 3.140 1.00 65.50 218 ALA A C 1
ATOM 1605 O O . ALA A 1 218 ? 10.453 -26.427 2.075 1.00 65.50 218 ALA A O 1
ATOM 1606 N N . GLY A 1 219 ? 11.024 -25.619 4.081 1.00 48.81 219 GLY A N 1
ATOM 1607 C CA . GLY A 1 219 ? 12.456 -25.871 3.926 1.00 48.81 219 GLY A CA 1
ATOM 1608 C C . GLY A 1 219 ? 13.209 -24.741 3.228 1.00 48.81 219 GLY A C 1
ATOM 1609 O O . GLY A 1 219 ? 14.405 -24.884 2.986 1.00 48.81 219 GLY A O 1
ATOM 1610 N N . ASN A 1 220 ? 12.565 -23.591 3.006 1.00 49.06 220 ASN A N 1
ATOM 1611 C CA . ASN A 1 220 ? 13.187 -22.354 2.513 1.00 49.06 220 ASN A CA 1
ATOM 1612 C C . ASN A 1 220 ? 14.084 -21.678 3.586 1.00 49.06 220 ASN A C 1
ATOM 1614 O O . ASN A 1 220 ? 14.173 -20.458 3.651 1.00 49.06 220 ASN A O 1
ATOM 1618 N N . GLY A 1 221 ? 14.680 -22.469 4.491 1.00 41.91 221 GLY A N 1
ATOM 1619 C CA . GLY A 1 221 ? 15.179 -22.073 5.811 1.00 41.91 221 GLY A CA 1
ATOM 1620 C C . GLY A 1 221 ? 16.126 -20.868 5.841 1.00 41.91 221 GLY A C 1
ATOM 1621 O O . GLY A 1 221 ? 17.079 -20.816 5.069 1.00 41.91 221 GLY A O 1
ATOM 1622 N N . SER A 1 222 ? 15.856 -19.982 6.816 1.00 44.00 222 SER A N 1
ATOM 1623 C CA . SER A 1 222 ? 16.459 -18.669 7.123 1.00 44.00 222 SER A CA 1
ATOM 1624 C C . SER A 1 222 ? 16.605 -17.713 5.934 1.00 44.00 222 SER A C 1
ATOM 1626 O O . SER A 1 222 ? 16.707 -18.125 4.788 1.00 44.00 222 SER A O 1
ATOM 1628 N N . ALA A 1 223 ? 16.642 -16.404 6.211 1.00 42.44 223 ALA A N 1
ATOM 1629 C CA . ALA A 1 223 ? 16.749 -15.304 5.235 1.00 42.44 223 ALA A CA 1
ATOM 1630 C C . ALA A 1 223 ? 18.040 -15.294 4.370 1.00 42.44 223 ALA A C 1
ATOM 1632 O O . ALA A 1 223 ? 18.473 -14.238 3.923 1.00 42.44 223 ALA A O 1
ATOM 1633 N N . SER A 1 224 ? 18.694 -16.448 4.233 1.00 37.03 224 SER A N 1
ATOM 1634 C CA . SER A 1 224 ? 19.913 -16.734 3.487 1.00 37.03 224 SER A CA 1
ATOM 1635 C C . SER A 1 224 ? 19.700 -17.715 2.325 1.00 37.03 224 SER A C 1
ATOM 1637 O O . SER A 1 224 ? 20.645 -17.954 1.584 1.00 37.03 224 SER A O 1
ATOM 1639 N N . ASN A 1 225 ? 18.518 -18.337 2.199 1.00 32.69 225 ASN A N 1
ATOM 1640 C CA . ASN A 1 225 ? 18.190 -19.290 1.129 1.00 32.69 225 ASN A CA 1
ATOM 1641 C C . ASN A 1 225 ? 16.888 -18.917 0.396 1.00 32.69 225 ASN A C 1
ATOM 1643 O O . ASN A 1 225 ? 16.182 -19.803 -0.097 1.00 32.69 225 ASN A O 1
ATOM 1647 N N . MET A 1 226 ? 16.539 -17.628 0.309 1.00 35.50 226 MET A N 1
ATOM 1648 C CA . MET A 1 226 ? 15.412 -17.236 -0.534 1.00 35.50 226 MET A CA 1
ATOM 1649 C C . MET A 1 226 ? 15.771 -17.442 -2.000 1.00 35.50 226 MET A C 1
ATOM 1651 O O . MET A 1 226 ? 16.557 -16.720 -2.605 1.00 35.50 226 MET A O 1
ATOM 1655 N N . THR A 1 227 ? 15.149 -18.454 -2.591 1.00 28.52 227 THR A N 1
ATOM 1656 C CA . THR A 1 227 ? 15.039 -18.551 -4.041 1.00 28.52 227 THR A CA 1
ATOM 1657 C C . THR A 1 227 ? 14.171 -17.371 -4.500 1.00 28.52 227 THR A C 1
ATOM 1659 O O . THR A 1 227 ? 13.129 -17.124 -3.885 1.00 28.52 227 THR A O 1
ATOM 1662 N N . PRO A 1 228 ? 14.589 -16.604 -5.523 1.00 29.16 228 PRO A N 1
ATOM 1663 C CA . PRO A 1 228 ? 13.855 -15.429 -5.977 1.00 29.16 228 PRO A CA 1
ATOM 1664 C C . PRO A 1 228 ? 12.404 -15.781 -6.310 1.00 29.16 228 PRO A C 1
ATOM 1666 O O . PRO A 1 228 ? 12.140 -16.887 -6.786 1.00 29.16 228 PRO A O 1
ATOM 1669 N N . LEU A 1 229 ? 11.506 -14.820 -6.040 1.00 33.44 229 LEU A N 1
ATOM 1670 C CA . LEU A 1 229 ? 10.072 -14.770 -6.370 1.00 33.44 229 LEU A CA 1
ATOM 1671 C C . LEU A 1 229 ? 9.727 -15.588 -7.627 1.00 33.44 229 LEU A C 1
ATOM 1673 O O . LEU A 1 229 ? 9.681 -15.060 -8.737 1.00 33.44 229 LEU A O 1
ATOM 1677 N N . SER A 1 230 ? 9.510 -16.888 -7.448 1.00 32.94 230 SER A N 1
ATOM 1678 C CA . SER A 1 230 ? 9.195 -17.830 -8.528 1.00 32.94 230 SER A CA 1
ATOM 1679 C C . SER A 1 230 ? 7.737 -18.271 -8.485 1.00 32.94 230 SER A C 1
ATOM 1681 O O . SER A 1 230 ? 7.207 -18.654 -9.521 1.00 32.94 230 SER A O 1
ATOM 1683 N N . ASP A 1 231 ? 7.040 -18.061 -7.367 1.00 33.34 231 ASP A N 1
ATOM 1684 C CA . ASP A 1 231 ? 5.587 -18.231 -7.279 1.00 33.34 231 ASP A CA 1
ATOM 1685 C C . ASP A 1 231 ? 4.853 -16.925 -7.633 1.00 33.34 231 ASP A C 1
ATOM 1687 O O . ASP A 1 231 ? 4.042 -16.390 -6.881 1.00 33.34 231 ASP A O 1
ATOM 1691 N N . ILE A 1 232 ? 5.144 -16.407 -8.830 1.00 39.34 232 ILE A N 1
ATOM 1692 C CA . ILE A 1 232 ? 4.349 -15.387 -9.534 1.00 39.34 232 ILE A CA 1
ATOM 1693 C C . ILE A 1 232 ? 3.214 -16.091 -10.317 1.00 39.34 232 ILE A C 1
ATOM 1695 O O . ILE A 1 232 ? 2.896 -15.766 -11.457 1.00 39.34 232 ILE A O 1
ATOM 1699 N N . ASP A 1 233 ? 2.553 -17.076 -9.708 1.00 38.41 233 ASP A N 1
ATOM 1700 C CA . ASP A 1 233 ? 1.492 -17.846 -10.379 1.00 38.41 233 ASP A CA 1
ATOM 1701 C C . ASP A 1 233 ? 0.200 -17.039 -10.621 1.00 38.41 233 ASP A C 1
ATOM 1703 O O . ASP A 1 233 ? -0.738 -17.519 -11.258 1.00 38.41 233 ASP A O 1
ATOM 1707 N N . GLU A 1 234 ? 0.146 -15.783 -10.171 1.00 43.75 234 GLU A N 1
ATOM 1708 C CA . GLU A 1 234 ? -1.000 -14.905 -10.399 1.00 43.75 234 GLU A CA 1
ATOM 1709 C C . GLU A 1 234 ? -0.821 -13.940 -11.586 1.00 43.75 234 GLU A C 1
ATOM 1711 O O . GLU A 1 234 ? -1.818 -13.478 -12.141 1.00 43.75 234 GLU A O 1
ATOM 1716 N N . ILE A 1 235 ? 0.400 -13.675 -12.069 1.00 41.97 235 ILE A N 1
ATOM 1717 C CA . ILE A 1 235 ? 0.596 -12.871 -13.288 1.00 41.97 235 ILE A CA 1
ATOM 1718 C C . ILE A 1 235 ? 0.413 -13.769 -14.514 1.00 41.97 235 ILE A C 1
ATOM 1720 O O . ILE A 1 235 ? 0.929 -14.881 -14.574 1.00 41.97 235 ILE A O 1
ATOM 1724 N N . CYS A 1 236 ? -0.281 -13.280 -15.550 1.00 51.16 236 CYS A N 1
ATOM 1725 C CA . CYS A 1 236 ? -0.340 -13.999 -16.824 1.00 51.16 236 CYS A CA 1
ATOM 1726 C C . CYS A 1 236 ? 1.074 -14.354 -17.291 1.00 51.16 236 CYS A C 1
ATOM 1728 O O . CYS A 1 236 ? 1.946 -13.488 -17.317 1.00 51.16 236 CYS A O 1
ATOM 1730 N N . LYS A 1 237 ? 1.282 -15.605 -17.717 1.00 52.03 237 LYS A N 1
ATOM 1731 C CA . LYS A 1 237 ? 2.579 -16.127 -18.180 1.00 52.03 237 LYS A CA 1
ATOM 1732 C C . LYS A 1 237 ? 3.315 -15.177 -19.132 1.00 52.03 237 LYS A C 1
ATOM 1734 O O . LYS A 1 237 ? 4.531 -15.112 -19.081 1.00 52.03 237 LYS A O 1
ATOM 1739 N N . LEU A 1 238 ? 2.588 -14.404 -19.947 1.00 46.59 238 LEU A N 1
ATOM 1740 C CA . LEU A 1 238 ? 3.150 -13.375 -20.829 1.00 46.59 238 LEU A CA 1
ATOM 1741 C C . LEU A 1 238 ? 3.722 -12.165 -20.084 1.00 46.59 238 LEU A C 1
ATOM 1743 O O . LEU A 1 238 ? 4.802 -11.717 -20.429 1.00 46.59 238 LEU A O 1
ATOM 1747 N N . CYS A 1 239 ? 3.024 -11.639 -19.078 1.00 47.34 239 CYS A N 1
ATOM 1748 C CA . CYS A 1 239 ? 3.533 -10.551 -18.245 1.00 47.34 239 CYS A CA 1
ATOM 1749 C C . CYS A 1 239 ? 4.708 -11.048 -17.379 1.00 47.34 239 CYS A C 1
ATOM 1751 O O . CYS A 1 239 ? 5.703 -10.348 -17.269 1.00 47.34 239 CYS A O 1
ATOM 1753 N N . HIS A 1 240 ? 4.640 -12.268 -16.827 1.00 54.41 240 HIS A N 1
ATOM 1754 C CA . HIS A 1 240 ? 5.764 -12.855 -16.087 1.00 54.41 240 HIS A CA 1
ATOM 1755 C C . HIS A 1 240 ? 6.989 -13.049 -16.988 1.00 54.41 240 HIS A C 1
ATOM 1757 O O . HIS A 1 240 ? 8.082 -12.622 -16.632 1.00 54.41 240 HIS A O 1
ATOM 1763 N N . GLN A 1 241 ? 6.796 -13.621 -18.181 1.00 54.66 241 GLN A N 1
ATOM 1764 C CA . GLN A 1 241 ? 7.858 -13.777 -19.171 1.00 54.66 241 GLN A CA 1
ATOM 1765 C C . GLN A 1 241 ? 8.404 -12.421 -19.616 1.00 54.66 241 GLN A C 1
ATOM 1767 O O . GLN A 1 241 ? 9.608 -12.253 -19.645 1.00 54.66 241 GLN A O 1
ATOM 1772 N N . PHE A 1 242 ? 7.546 -11.438 -19.897 1.00 50.59 242 PHE A N 1
ATOM 1773 C CA . PHE A 1 242 ? 7.965 -10.095 -20.295 1.00 50.59 242 PHE A CA 1
ATOM 1774 C C . PHE A 1 242 ? 8.769 -9.393 -19.195 1.00 50.59 242 PHE A C 1
ATOM 1776 O O . PHE A 1 242 ? 9.811 -8.816 -19.478 1.00 50.59 242 PHE A O 1
ATOM 1783 N N . THR A 1 243 ? 8.331 -9.470 -17.936 1.00 53.44 243 THR A N 1
ATOM 1784 C CA . THR A 1 243 ? 9.071 -8.930 -16.787 1.00 53.44 243 THR A CA 1
ATOM 1785 C C . THR A 1 243 ? 10.389 -9.676 -16.577 1.00 53.44 243 THR A C 1
ATOM 1787 O O . THR A 1 243 ? 11.412 -9.043 -16.337 1.00 53.44 243 THR A O 1
ATOM 1790 N N . SER A 1 244 ? 10.392 -11.005 -16.702 1.00 54.41 244 SER A N 1
ATOM 1791 C CA . SER A 1 244 ? 11.603 -11.823 -16.606 1.00 54.41 244 SER A CA 1
ATOM 1792 C C . SER A 1 244 ? 12.591 -11.490 -17.727 1.00 54.41 244 SER A C 1
ATOM 1794 O O . SER A 1 244 ? 13.757 -11.229 -17.445 1.00 54.41 244 SER A O 1
ATOM 1796 N N . ASP A 1 245 ? 12.128 -11.391 -18.973 1.00 53.66 245 ASP A N 1
ATOM 1797 C CA . ASP A 1 245 ? 12.920 -11.008 -20.144 1.00 53.66 245 ASP A CA 1
ATOM 1798 C C . ASP A 1 245 ? 13.431 -9.568 -20.026 1.00 53.66 245 ASP A C 1
ATOM 1800 O O . ASP A 1 245 ? 14.565 -9.299 -20.401 1.00 53.66 245 ASP A O 1
ATOM 1804 N N . LEU A 1 246 ? 12.645 -8.653 -19.454 1.00 52.03 246 LEU A N 1
ATOM 1805 C CA . LEU A 1 246 ? 13.057 -7.274 -19.184 1.00 52.03 246 LEU A CA 1
ATOM 1806 C C . LEU A 1 246 ? 14.178 -7.203 -18.145 1.00 52.03 246 LEU A C 1
ATOM 1808 O O . LEU A 1 246 ? 15.173 -6.523 -18.365 1.00 52.03 246 LEU A O 1
ATOM 1812 N N . ILE A 1 247 ? 14.030 -7.916 -17.026 1.00 48.59 247 ILE A N 1
ATOM 1813 C CA . ILE A 1 247 ? 15.014 -7.929 -15.934 1.00 48.59 247 ILE A CA 1
ATOM 1814 C C . ILE A 1 247 ? 16.300 -8.651 -16.357 1.00 48.59 247 ILE A C 1
ATOM 1816 O O . ILE A 1 247 ? 17.395 -8.252 -15.970 1.00 48.59 247 ILE A O 1
ATOM 1820 N N . THR A 1 248 ? 16.174 -9.724 -17.138 1.00 46.41 248 THR A N 1
ATOM 1821 C CA . THR A 1 248 ? 17.308 -10.553 -17.580 1.00 46.41 248 THR A CA 1
ATOM 1822 C C . THR A 1 248 ? 17.872 -10.141 -18.937 1.00 46.41 248 THR A C 1
ATOM 1824 O O . THR A 1 248 ? 18.835 -10.752 -19.399 1.00 46.41 248 THR A O 1
ATOM 1827 N N . PHE A 1 249 ? 17.280 -9.132 -19.584 1.00 49.88 249 PHE A N 1
ATOM 1828 C CA . PHE A 1 249 ? 17.533 -8.769 -20.982 1.00 49.88 249 PHE A CA 1
ATOM 1829 C C . PHE A 1 249 ? 17.426 -9.975 -21.946 1.00 49.88 249 PHE A C 1
ATOM 1831 O O . PHE A 1 249 ? 18.125 -10.065 -22.954 1.00 49.88 249 PHE A O 1
ATOM 1838 N N . GLY A 1 250 ? 16.544 -10.929 -21.627 1.00 46.00 250 GLY A N 1
ATOM 1839 C CA . GLY A 1 250 ? 16.402 -12.241 -22.266 1.00 46.00 250 GLY A CA 1
ATOM 1840 C C . GLY A 1 250 ? 15.522 -12.287 -23.521 1.00 46.00 250 GLY A C 1
ATOM 1841 O O . GLY A 1 250 ? 15.153 -13.378 -23.964 1.00 46.00 250 GLY A O 1
ATOM 1842 N N . PHE A 1 251 ? 15.161 -11.140 -24.106 1.00 51.66 251 PHE A N 1
ATOM 1843 C CA . PHE A 1 251 ? 14.259 -11.084 -25.260 1.00 51.66 251 PHE A CA 1
ATOM 1844 C C . PHE A 1 251 ? 14.787 -11.891 -26.456 1.00 51.66 251 PHE A C 1
ATOM 1846 O O . PHE A 1 251 ? 15.932 -11.751 -26.894 1.00 51.66 251 PHE A O 1
ATOM 1853 N N . LYS A 1 252 ? 13.923 -12.729 -27.045 1.00 50.56 252 LYS A N 1
ATOM 1854 C CA . LYS A 1 252 ? 14.260 -13.470 -28.268 1.00 50.56 252 LYS A CA 1
ATOM 1855 C C . LYS A 1 252 ? 14.289 -12.525 -29.464 1.00 50.56 252 LYS A C 1
ATOM 1857 O O . LYS A 1 252 ? 13.274 -11.917 -29.800 1.00 50.56 252 LYS A O 1
ATOM 1862 N N . ALA A 1 253 ? 15.424 -12.485 -30.161 1.00 46.59 253 ALA A N 1
ATOM 1863 C CA . ALA A 1 253 ? 15.555 -11.770 -31.424 1.00 46.59 253 ALA A CA 1
ATOM 1864 C C . ALA A 1 253 ? 14.452 -12.204 -32.405 1.00 46.59 253 ALA A C 1
ATOM 1866 O O . ALA A 1 253 ? 14.265 -13.394 -32.665 1.00 46.59 253 ALA A O 1
ATOM 1867 N N . GLN A 1 254 ? 13.720 -11.236 -32.955 1.00 45.41 254 GLN A N 1
ATOM 1868 C CA . GLN A 1 254 ? 12.667 -11.488 -33.934 1.00 45.41 254 GLN A CA 1
ATOM 1869 C C . GLN A 1 254 ? 13.271 -12.152 -35.188 1.00 45.41 254 GLN A C 1
ATOM 1871 O O . GLN A 1 254 ? 14.104 -11.542 -35.858 1.00 45.41 254 GLN A O 1
ATOM 1876 N N . GLN A 1 255 ? 12.880 -13.402 -35.481 1.00 33.94 255 GLN A N 1
ATOM 1877 C CA . GLN A 1 255 ? 13.476 -14.226 -36.553 1.00 33.94 255 GLN A CA 1
ATOM 1878 C C . GLN A 1 255 ? 12.716 -14.193 -37.891 1.00 33.94 255 GLN A C 1
ATOM 1880 O O . GLN A 1 255 ? 13.264 -14.631 -38.899 1.00 33.94 255 GLN A O 1
ATOM 1885 N N . ALA A 1 256 ? 11.481 -13.683 -37.927 1.00 38.09 256 ALA A N 1
ATOM 1886 C CA . ALA A 1 256 ? 10.682 -13.578 -39.149 1.00 38.09 256 ALA A CA 1
ATOM 1887 C C . ALA A 1 256 ? 10.015 -12.200 -39.252 1.00 38.09 256 ALA A C 1
ATOM 1889 O O . ALA A 1 256 ? 9.527 -11.664 -38.253 1.00 38.09 256 ALA A O 1
ATOM 1890 N N . TYR A 1 257 ? 10.019 -11.642 -40.465 1.00 39.00 257 TYR A N 1
ATOM 1891 C CA . TYR A 1 257 ? 9.693 -10.246 -40.754 1.00 39.00 257 TYR A CA 1
ATOM 1892 C C . TYR A 1 257 ? 8.618 -10.134 -41.850 1.00 39.00 257 TYR A C 1
ATOM 1894 O O . TYR A 1 257 ? 8.584 -10.985 -42.738 1.00 39.00 257 TYR A O 1
ATOM 1902 N N . PRO A 1 258 ? 7.785 -9.078 -41.846 1.00 39.19 258 PRO A N 1
ATOM 1903 C CA . PRO A 1 258 ? 7.025 -8.658 -43.019 1.00 39.19 258 PRO A CA 1
ATOM 1904 C C . PRO A 1 258 ? 7.898 -7.830 -43.983 1.00 39.19 258 PRO A C 1
ATOM 1906 O O . PRO A 1 258 ? 8.560 -6.874 -43.569 1.00 39.19 258 PRO A O 1
ATOM 1909 N N . ASP A 1 259 ? 7.871 -8.160 -45.275 1.00 35.22 259 ASP A N 1
ATOM 1910 C CA . ASP A 1 259 ? 8.586 -7.433 -46.334 1.00 35.22 259 ASP A CA 1
ATOM 1911 C C . ASP A 1 259 ? 7.900 -6.087 -46.623 1.00 35.22 259 ASP A C 1
ATOM 1913 O O . ASP A 1 259 ? 6.837 -6.055 -47.242 1.00 35.22 259 ASP A O 1
ATOM 1917 N N . ARG A 1 260 ? 8.469 -4.957 -46.170 1.00 37.97 260 ARG A N 1
ATOM 1918 C CA . ARG A 1 260 ? 7.808 -3.640 -46.334 1.00 37.97 260 ARG A CA 1
ATOM 1919 C C . ARG A 1 260 ? 8.635 -2.535 -46.998 1.00 37.97 260 ARG A C 1
ATOM 1921 O O . ARG A 1 260 ? 8.068 -1.512 -47.359 1.00 37.97 260 ARG A O 1
ATOM 1928 N N . TRP A 1 261 ? 9.932 -2.720 -47.238 1.00 32.81 261 TRP A N 1
ATOM 1929 C CA . TRP A 1 261 ? 10.776 -1.632 -47.753 1.00 32.81 261 TRP A CA 1
ATOM 1930 C C . TRP A 1 261 ? 11.377 -1.967 -49.121 1.00 32.81 261 TRP A C 1
ATOM 1932 O O . TRP A 1 261 ? 12.473 -2.515 -49.212 1.00 32.81 261 TRP A O 1
ATOM 1942 N N . VAL A 1 262 ? 10.666 -1.605 -50.195 1.00 32.53 262 VAL A N 1
ATOM 1943 C CA . VAL A 1 262 ? 11.212 -1.552 -51.563 1.00 32.53 262 VAL A CA 1
ATOM 1944 C C . VAL A 1 262 ? 11.208 -0.096 -52.033 1.00 32.53 262 VAL A C 1
ATOM 1946 O O . VAL A 1 262 ? 10.192 0.589 -51.963 1.00 32.53 262 VAL A O 1
ATOM 1949 N N . LYS A 1 263 ? 12.372 0.380 -52.483 1.00 30.78 263 LYS A N 1
ATOM 1950 C CA . LYS A 1 263 ? 12.638 1.767 -52.895 1.00 30.78 263 LYS A CA 1
ATOM 1951 C C . LYS A 1 263 ? 11.926 2.091 -54.218 1.00 30.78 263 LYS A C 1
ATOM 1953 O O . LYS A 1 263 ? 12.054 1.313 -55.161 1.00 30.78 263 LYS A O 1
ATOM 1958 N N . GLN A 1 264 ? 11.256 3.243 -54.319 1.00 35.59 264 GLN A N 1
ATOM 1959 C CA . GLN A 1 264 ? 10.782 3.792 -55.600 1.00 35.59 264 GLN A CA 1
ATOM 1960 C C . GLN A 1 264 ? 11.586 5.039 -56.026 1.00 35.59 264 GLN A C 1
ATOM 1962 O O . GLN A 1 264 ? 12.180 5.696 -55.167 1.00 35.59 264 GLN A O 1
ATOM 1967 N N . PRO A 1 265 ? 11.704 5.322 -57.339 1.00 35.34 265 PRO A N 1
ATOM 1968 C CA . PRO A 1 265 ? 12.854 6.035 -57.891 1.00 35.34 265 PRO A CA 1
ATOM 1969 C C . PRO A 1 265 ? 12.516 7.432 -58.431 1.00 35.34 265 PRO A C 1
ATOM 1971 O O . PRO A 1 265 ? 12.545 7.639 -59.641 1.00 35.34 265 PRO A O 1
ATOM 1974 N N . ASN A 1 266 ? 12.188 8.405 -57.577 1.00 33.88 266 ASN A N 1
ATOM 1975 C CA . ASN A 1 266 ? 11.979 9.787 -58.032 1.00 33.88 266 ASN A CA 1
ATOM 1976 C C . ASN A 1 266 ? 11.858 10.753 -56.842 1.00 33.88 266 ASN A C 1
ATOM 1978 O O . ASN A 1 266 ? 10.764 11.024 -56.363 1.00 33.88 266 ASN A O 1
ATOM 1982 N N . GLY A 1 267 ? 12.998 11.256 -56.362 1.00 47.97 267 GLY A N 1
ATOM 1983 C CA . GLY A 1 267 ? 13.054 12.302 -55.337 1.00 47.97 267 GLY A CA 1
ATOM 1984 C C . GLY A 1 267 ? 12.942 13.705 -55.930 1.00 47.97 267 GLY A C 1
ATOM 1985 O O . GLY A 1 267 ? 13.397 13.899 -57.051 1.00 47.97 267 GLY A O 1
ATOM 1986 N N . PHE A 1 268 ? 12.365 14.642 -55.170 1.00 29.58 268 PHE A N 1
ATOM 1987 C CA . PHE A 1 268 ? 12.693 16.078 -55.091 1.00 29.58 268 PHE A CA 1
ATOM 1988 C C . PHE A 1 268 ? 11.869 16.732 -53.957 1.00 29.58 268 PHE A C 1
ATOM 1990 O O . PHE A 1 268 ? 10.690 16.426 -53.809 1.00 29.58 268 PHE A O 1
ATOM 1997 N N . TYR A 1 269 ? 12.497 17.642 -53.199 1.00 32.03 269 TYR A N 1
ATOM 1998 C CA . TYR A 1 269 ? 11.961 18.357 -52.026 1.00 32.03 269 TYR A CA 1
ATOM 1999 C C . TYR A 1 269 ? 11.715 19.851 -52.292 1.00 32.03 269 TYR A C 1
ATOM 2001 O O . TYR A 1 269 ? 12.448 20.462 -53.073 1.00 32.03 269 TYR A O 1
ATOM 2009 N N . SER A 1 270 ? 10.797 20.458 -51.525 1.00 27.83 270 SER A N 1
ATOM 2010 C CA . SER A 1 270 ? 10.851 21.888 -51.171 1.00 27.83 270 SER A CA 1
ATOM 2011 C C . SER A 1 270 ? 10.194 22.200 -49.810 1.00 27.83 270 SER A C 1
ATOM 2013 O O . SER A 1 270 ? 8.992 22.008 -49.663 1.00 27.83 270 SER A O 1
ATOM 2015 N N . ASP A 1 271 ? 11.030 22.693 -48.884 1.00 34.38 271 ASP A N 1
ATOM 2016 C CA . ASP A 1 271 ? 10.864 23.560 -47.695 1.00 34.38 271 ASP A CA 1
ATOM 2017 C C . ASP A 1 271 ? 9.530 23.651 -46.927 1.00 34.38 271 ASP A C 1
ATOM 2019 O O . ASP A 1 271 ? 8.555 24.139 -47.481 1.00 34.38 271 ASP A O 1
ATOM 2023 N N . TRP A 1 272 ? 9.552 23.314 -45.616 1.00 26.92 272 TRP A N 1
ATOM 2024 C CA . TRP A 1 272 ? 9.232 24.149 -44.420 1.00 26.92 272 TRP A CA 1
ATOM 2025 C C . TRP A 1 272 ? 9.436 23.322 -43.106 1.00 26.92 272 TRP A C 1
ATOM 2027 O O . TRP A 1 272 ? 8.969 22.196 -43.016 1.00 26.92 272 TRP A O 1
ATOM 2037 N N . ASN A 1 273 ? 10.046 23.919 -42.060 1.00 28.17 273 ASN A N 1
ATOM 2038 C CA . ASN A 1 273 ? 10.139 23.491 -40.632 1.00 28.17 273 ASN A CA 1
ATOM 2039 C C . ASN A 1 273 ? 11.247 22.505 -40.155 1.00 28.17 273 ASN A C 1
ATOM 2041 O O . ASN A 1 273 ? 11.065 21.312 -39.924 1.00 28.17 273 ASN A O 1
ATOM 2045 N N . ASP A 1 274 ? 12.376 23.136 -39.828 1.00 38.38 274 ASP A N 1
ATOM 2046 C CA . ASP A 1 274 ? 13.708 22.682 -39.393 1.00 38.38 274 ASP A CA 1
ATOM 2047 C C . ASP A 1 274 ? 13.820 22.069 -37.964 1.00 38.38 274 ASP A C 1
ATOM 2049 O O . ASP A 1 274 ? 14.709 22.402 -37.186 1.00 38.38 274 ASP A O 1
ATOM 2053 N N . ALA A 1 275 ? 12.900 21.179 -37.576 1.00 32.16 275 ALA A N 1
ATOM 2054 C CA . ALA A 1 275 ? 13.079 20.285 -36.405 1.00 32.16 275 ALA A CA 1
ATOM 2055 C C . ALA A 1 275 ? 12.643 18.834 -36.676 1.00 32.16 275 ALA A C 1
ATOM 2057 O O . ALA A 1 275 ? 12.947 17.924 -35.904 1.00 32.16 275 ALA A O 1
ATOM 2058 N N . PHE A 1 276 ? 11.952 18.623 -37.794 1.00 37.12 276 PHE A N 1
ATOM 2059 C CA . PHE A 1 276 ? 11.590 17.326 -38.337 1.00 37.12 276 PHE A CA 1
ATOM 2060 C C . PHE A 1 276 ? 12.237 17.239 -39.717 1.00 37.12 276 PHE A C 1
ATOM 2062 O O . PHE A 1 276 ? 11.587 17.478 -40.729 1.00 37.12 276 PHE A O 1
ATOM 2069 N N . HIS A 1 277 ? 13.543 16.968 -39.783 1.00 39.22 277 HIS A N 1
ATOM 2070 C CA . HIS A 1 277 ? 14.117 16.573 -41.066 1.00 39.22 277 HIS A CA 1
ATOM 2071 C C . HIS A 1 277 ? 13.379 15.319 -41.543 1.00 39.22 277 HIS A C 1
ATOM 2073 O O . HIS A 1 277 ? 13.467 14.257 -40.926 1.00 39.22 277 HIS A O 1
ATOM 2079 N N . HIS A 1 278 ? 12.618 15.485 -42.623 1.00 44.56 278 HIS A N 1
ATOM 2080 C CA . HIS A 1 278 ? 12.029 14.405 -43.389 1.00 44.56 278 HIS A CA 1
ATOM 2081 C C . HIS A 1 278 ? 13.151 13.470 -43.850 1.00 44.56 278 HIS A C 1
ATOM 2083 O O . HIS A 1 278 ? 14.142 13.901 -44.442 1.00 44.56 278 HIS A O 1
ATOM 2089 N N . TYR A 1 279 ? 13.005 12.183 -43.551 1.00 45.03 279 TYR A N 1
ATOM 2090 C CA . TYR A 1 279 ? 13.831 11.143 -44.143 1.00 45.03 279 TYR A CA 1
ATOM 2091 C C . TYR A 1 279 ? 12.971 10.431 -45.178 1.00 45.03 279 TYR A C 1
ATOM 2093 O O . TYR A 1 279 ? 12.223 9.517 -44.841 1.00 45.03 279 TYR A O 1
ATOM 2101 N N . ASP A 1 280 ? 13.093 10.824 -46.446 1.00 40.12 280 ASP A N 1
ATOM 2102 C CA . ASP A 1 280 ? 12.410 10.148 -47.562 1.00 40.12 280 ASP A CA 1
ATOM 2103 C C . ASP A 1 280 ? 12.809 8.672 -47.678 1.00 40.12 280 ASP A C 1
ATOM 2105 O O . ASP A 1 280 ? 12.134 7.866 -48.320 1.00 40.12 280 ASP A O 1
ATOM 2109 N N . THR A 1 281 ? 13.939 8.291 -47.073 1.00 47.03 281 THR A N 1
ATOM 2110 C CA . THR A 1 281 ? 14.389 6.903 -46.997 1.00 47.03 281 THR A CA 1
ATOM 2111 C C . THR A 1 281 ? 15.015 6.580 -45.639 1.00 47.03 281 THR A C 1
ATOM 2113 O O . THR A 1 281 ? 15.713 7.399 -45.044 1.00 47.03 281 THR A O 1
ATOM 2116 N N . TYR A 1 282 ? 14.879 5.324 -45.196 1.00 43.09 282 TYR A N 1
ATOM 2117 C CA . TYR A 1 282 ? 15.550 4.775 -44.003 1.00 43.09 282 TYR A CA 1
ATOM 2118 C C . TYR A 1 282 ? 17.079 5.010 -43.996 1.00 43.09 282 TYR A C 1
ATOM 2120 O O . TYR A 1 282 ? 17.686 5.120 -42.936 1.00 43.09 282 TYR A O 1
ATOM 2128 N N . ALA A 1 283 ? 17.707 5.137 -45.172 1.00 41.94 283 ALA A N 1
ATOM 2129 C CA . ALA A 1 283 ? 19.135 5.431 -45.305 1.00 41.94 283 ALA A CA 1
ATOM 2130 C C . ALA A 1 283 ? 19.515 6.844 -44.820 1.00 41.94 283 ALA A C 1
ATOM 2132 O O . ALA A 1 283 ? 20.570 7.003 -44.219 1.00 41.94 283 ALA A O 1
ATOM 2133 N N . GLN A 1 284 ? 18.652 7.848 -45.007 1.00 47.16 284 GLN A N 1
ATOM 2134 C CA . GLN A 1 284 ? 18.913 9.214 -44.533 1.00 47.16 284 GLN A CA 1
ATOM 2135 C C . GLN A 1 284 ? 18.694 9.345 -43.018 1.00 47.16 284 GLN A C 1
ATOM 2137 O O . GLN A 1 284 ? 19.440 10.064 -42.361 1.00 47.16 284 GLN A O 1
ATOM 2142 N N . LEU A 1 285 ? 17.748 8.587 -42.444 1.00 49.78 285 LEU A N 1
ATOM 2143 C CA . LEU A 1 285 ? 17.609 8.447 -40.986 1.00 49.78 285 LEU A CA 1
ATOM 2144 C C . LEU A 1 285 ? 18.861 7.791 -40.374 1.00 49.78 285 LEU A C 1
ATOM 2146 O O . LEU A 1 285 ? 19.282 8.167 -39.286 1.00 49.78 285 LEU A O 1
ATOM 2150 N N . LEU A 1 286 ? 19.486 6.835 -41.069 1.00 46.09 286 LEU A N 1
ATOM 2151 C CA . LEU A 1 286 ? 20.737 6.203 -40.626 1.00 46.09 286 LEU A CA 1
ATOM 2152 C C . LEU A 1 286 ? 21.973 7.106 -40.776 1.00 46.09 286 LEU A C 1
ATOM 2154 O O . LEU A 1 286 ? 22.895 6.994 -39.972 1.00 46.09 286 LEU A O 1
ATOM 2158 N N . GLU A 1 287 ? 22.008 7.980 -41.786 1.00 49.38 287 GLU A N 1
ATOM 2159 C CA . GLU A 1 287 ? 23.042 9.021 -41.924 1.00 49.38 287 GLU A CA 1
ATOM 2160 C C . GLU A 1 287 ? 22.842 10.166 -40.924 1.00 49.38 287 GLU A C 1
ATOM 2162 O O . GLU A 1 287 ? 23.797 10.860 -40.564 1.00 49.38 287 GLU A O 1
ATOM 2167 N N . SER A 1 288 ? 21.612 10.342 -40.434 1.00 51.66 288 SER A N 1
ATOM 2168 C CA . SER A 1 288 ? 21.322 11.299 -39.386 1.00 51.66 288 SER A CA 1
ATOM 2169 C C . SER A 1 288 ? 21.949 10.872 -38.066 1.00 51.66 288 SER A C 1
ATOM 2171 O O . SER A 1 288 ? 21.812 9.757 -37.560 1.00 51.66 288 SER A O 1
ATOM 2173 N N . ARG A 1 289 ? 22.684 11.816 -37.507 1.00 59.62 289 ARG A N 1
ATOM 2174 C CA . ARG A 1 289 ? 23.211 11.776 -36.158 1.00 59.62 289 ARG A CA 1
ATOM 2175 C C . ARG A 1 289 ? 22.028 11.609 -35.195 1.00 59.62 289 ARG A C 1
ATOM 2177 O O . ARG A 1 289 ? 21.208 12.512 -35.092 1.00 59.62 289 ARG A O 1
ATOM 2184 N N . VAL A 1 290 ? 21.914 10.450 -34.528 1.00 65.31 290 VAL A N 1
ATOM 2185 C CA . VAL A 1 290 ? 20.839 10.144 -33.549 1.00 65.31 290 VAL A CA 1
ATOM 2186 C C . VAL A 1 290 ? 20.686 11.272 -32.522 1.00 65.31 290 VAL A C 1
ATOM 2188 O O . VAL A 1 290 ? 19.575 11.574 -32.106 1.00 65.31 290 VAL A O 1
ATOM 2191 N N . ASP A 1 291 ? 21.786 11.949 -32.193 1.00 67.44 291 ASP A N 1
ATOM 2192 C CA . ASP A 1 291 ? 21.863 13.129 -31.330 1.00 67.44 291 ASP A CA 1
ATOM 2193 C C . ASP A 1 291 ? 21.065 14.358 -31.807 1.00 67.44 291 ASP A C 1
ATOM 2195 O O . ASP A 1 291 ? 20.871 15.283 -31.021 1.00 67.44 291 ASP A O 1
ATOM 2199 N N . LEU A 1 292 ? 20.575 14.375 -33.049 1.00 69.56 292 LEU A N 1
ATOM 2200 C CA . LEU A 1 292 ? 19.734 15.447 -33.593 1.00 69.56 292 LEU A CA 1
ATOM 2201 C C . LEU A 1 292 ? 18.229 15.185 -33.437 1.00 69.56 292 LEU A C 1
ATOM 2203 O O . LEU A 1 292 ? 17.431 16.096 -33.647 1.00 69.56 292 LEU A O 1
ATOM 2207 N N . LEU A 1 293 ? 17.819 13.964 -33.078 1.00 77.56 293 LEU A N 1
ATOM 2208 C CA . LEU A 1 293 ? 16.406 13.658 -32.843 1.00 77.56 293 LEU A CA 1
ATOM 2209 C C . LEU A 1 293 ? 15.932 14.265 -31.511 1.00 77.56 293 LEU A C 1
ATOM 2211 O O . LEU A 1 293 ? 16.738 14.439 -30.597 1.00 77.56 293 LEU A O 1
ATOM 2215 N N . PRO A 1 294 ? 14.628 14.541 -31.324 1.00 82.50 294 PRO A N 1
ATOM 2216 C CA . PRO A 1 294 ? 14.099 14.907 -30.013 1.00 82.50 294 PRO A CA 1
ATOM 2217 C C . PRO A 1 294 ? 14.471 13.877 -28.935 1.00 82.50 294 PRO A C 1
ATOM 2219 O O . PRO A 1 294 ? 14.500 12.675 -29.206 1.00 82.50 294 PRO A O 1
ATOM 2222 N N . GLN A 1 295 ? 14.723 14.329 -27.703 1.00 82.69 295 GLN A N 1
ATOM 2223 C CA . GLN A 1 295 ? 15.265 13.469 -26.644 1.00 82.69 295 GLN A CA 1
ATOM 2224 C C . GLN A 1 295 ? 14.421 12.209 -26.381 1.00 82.69 295 GLN A C 1
ATOM 2226 O O . GLN A 1 295 ? 14.991 11.136 -26.228 1.00 82.69 295 GLN A O 1
ATOM 2231 N N . ASN A 1 296 ? 13.081 12.277 -26.407 1.00 85.75 296 ASN A N 1
ATOM 2232 C CA . ASN A 1 296 ? 12.245 11.076 -26.251 1.00 85.75 296 ASN A CA 1
ATOM 2233 C C . ASN A 1 296 ? 12.499 10.046 -27.363 1.00 85.75 296 ASN A C 1
ATOM 2235 O O . ASN A 1 296 ? 12.344 8.851 -27.144 1.00 85.75 296 ASN A O 1
ATOM 2239 N N . PHE A 1 297 ? 12.846 10.483 -28.572 1.00 86.81 297 PHE A N 1
ATOM 2240 C CA . PHE A 1 297 ? 13.057 9.573 -29.697 1.00 86.81 297 PHE A CA 1
ATOM 2241 C C . PHE A 1 297 ? 14.414 8.889 -29.548 1.00 86.81 297 PHE A C 1
ATOM 2243 O O . PHE A 1 297 ? 14.517 7.682 -29.753 1.00 86.81 297 PHE A O 1
ATOM 2250 N N . GLN A 1 298 ? 15.432 9.640 -29.116 1.00 84.06 298 GLN A N 1
ATOM 2251 C CA . GLN A 1 298 ? 16.734 9.082 -28.746 1.00 84.06 298 GLN A CA 1
ATOM 2252 C C . GLN A 1 298 ? 16.589 8.046 -27.629 1.00 84.06 298 GLN A C 1
ATOM 2254 O O . GLN A 1 298 ? 17.056 6.916 -27.764 1.00 84.06 298 GLN A O 1
ATOM 2259 N N . ASP A 1 299 ? 15.864 8.402 -26.571 1.00 87.00 299 ASP A N 1
ATOM 2260 C CA . ASP A 1 299 ? 15.579 7.535 -25.432 1.00 87.00 299 ASP A CA 1
ATOM 2261 C C . ASP A 1 299 ? 14.816 6.270 -25.854 1.00 87.00 299 ASP A C 1
ATOM 2263 O O . ASP A 1 299 ? 15.144 5.168 -25.418 1.00 87.00 299 ASP A O 1
ATOM 2267 N N . ALA A 1 300 ? 13.841 6.395 -26.759 1.00 87.88 300 ALA A N 1
ATOM 2268 C CA . ALA A 1 300 ? 13.113 5.254 -27.308 1.00 87.88 300 ALA A CA 1
ATOM 2269 C C . ALA A 1 300 ? 14.010 4.340 -28.146 1.00 87.88 300 ALA A C 1
ATOM 2271 O O . ALA A 1 300 ? 13.893 3.121 -28.037 1.00 87.88 300 ALA A O 1
ATOM 2272 N N . ILE A 1 301 ? 14.932 4.894 -28.939 1.00 83.06 301 ILE A N 1
ATOM 2273 C CA . ILE A 1 301 ? 15.921 4.110 -29.691 1.00 83.06 301 ILE A CA 1
ATOM 2274 C C . ILE A 1 301 ? 16.845 3.353 -28.734 1.00 83.06 301 ILE A C 1
ATOM 2276 O O . ILE A 1 301 ? 17.097 2.167 -28.953 1.00 83.06 301 ILE A O 1
ATOM 2280 N N . ILE A 1 302 ? 17.336 4.018 -27.683 1.00 81.62 302 ILE A N 1
ATOM 2281 C CA . ILE A 1 302 ? 18.183 3.404 -26.653 1.00 81.62 302 ILE A CA 1
ATOM 2282 C C . ILE A 1 302 ? 17.422 2.259 -25.989 1.00 81.62 302 ILE A C 1
ATOM 2284 O O . ILE A 1 302 ? 17.869 1.118 -26.056 1.00 81.62 302 ILE A O 1
ATOM 2288 N N . LEU A 1 303 ? 16.236 2.535 -25.443 1.00 83.31 303 LEU A N 1
ATOM 2289 C CA . LEU A 1 303 ? 15.426 1.532 -24.760 1.00 83.31 303 LEU A CA 1
ATOM 2290 C C . LEU A 1 303 ? 15.093 0.353 -25.681 1.00 83.31 303 LEU A C 1
ATOM 2292 O O . LEU A 1 303 ? 15.241 -0.793 -25.282 1.00 83.31 303 LEU A O 1
ATOM 2296 N N . THR A 1 304 ? 14.718 0.604 -26.936 1.00 82.31 304 THR A N 1
ATOM 2297 C CA . THR A 1 304 ? 14.426 -0.464 -27.910 1.00 82.31 304 THR A CA 1
ATOM 2298 C C . THR A 1 304 ? 15.630 -1.386 -28.120 1.00 82.31 304 THR A C 1
ATOM 2300 O O . THR A 1 304 ? 15.468 -2.606 -28.159 1.00 82.31 304 THR A O 1
ATOM 2303 N N . ARG A 1 305 ? 16.841 -0.822 -28.223 1.00 78.12 305 ARG A N 1
ATOM 2304 C CA . ARG A 1 305 ? 18.080 -1.597 -28.385 1.00 78.12 305 ARG A CA 1
ATOM 2305 C C . ARG A 1 305 ? 18.426 -2.397 -27.135 1.00 78.12 305 ARG A C 1
ATOM 2307 O O . ARG A 1 305 ? 18.784 -3.563 -27.271 1.00 78.12 305 ARG A O 1
ATOM 2314 N N . GLU A 1 306 ? 18.282 -1.802 -25.952 1.00 76.00 306 GLU A N 1
ATOM 2315 C CA . GLU A 1 306 ? 18.493 -2.490 -24.670 1.00 76.00 306 GLU A CA 1
ATOM 2316 C C . GLU A 1 306 ? 17.506 -3.652 -24.487 1.00 76.00 306 GLU A C 1
ATOM 2318 O O . GLU A 1 306 ? 17.877 -4.717 -24.009 1.00 76.00 306 GLU A O 1
ATOM 2323 N N . LEU A 1 307 ? 16.268 -3.512 -24.974 1.00 73.00 307 LEU A N 1
ATOM 2324 C CA . LEU A 1 307 ? 15.285 -4.601 -25.023 1.00 73.00 307 LEU A CA 1
ATOM 2325 C C . LEU A 1 307 ? 15.609 -5.682 -26.076 1.00 73.00 307 LEU A C 1
ATOM 2327 O O . LEU A 1 307 ? 14.815 -6.596 -26.276 1.00 73.00 307 LEU A O 1
ATOM 2331 N N . GLY A 1 308 ? 16.723 -5.586 -26.809 1.00 70.44 308 GLY A N 1
ATOM 2332 C CA . GLY A 1 308 ? 17.074 -6.530 -27.876 1.00 70.44 308 GLY A CA 1
ATOM 2333 C C . GLY A 1 308 ? 16.133 -6.479 -29.087 1.00 70.44 308 GLY A C 1
ATOM 2334 O O . GLY A 1 308 ? 16.125 -7.394 -29.917 1.00 70.44 308 GLY A O 1
ATOM 2335 N N . LEU A 1 309 ? 15.328 -5.420 -29.207 1.00 74.44 309 LEU A N 1
ATOM 2336 C CA . LEU A 1 309 ? 14.390 -5.224 -30.303 1.00 74.44 309 LEU A CA 1
ATOM 2337 C C . LEU A 1 309 ? 15.060 -4.446 -31.438 1.00 74.44 309 LEU A C 1
ATOM 2339 O O . LEU A 1 309 ? 15.857 -3.532 -31.236 1.00 74.44 309 LEU A O 1
ATOM 2343 N N . ARG A 1 310 ? 14.731 -4.823 -32.675 1.00 70.81 310 ARG A N 1
ATOM 2344 C CA . ARG A 1 310 ? 15.321 -4.214 -33.875 1.00 70.81 310 ARG A CA 1
ATOM 2345 C C . ARG A 1 310 ? 14.503 -3.047 -34.423 1.00 70.81 310 ARG A C 1
ATOM 2347 O O . ARG A 1 310 ? 15.075 -2.138 -35.019 1.00 70.81 310 ARG A O 1
ATOM 2354 N N . TYR A 1 311 ? 13.183 -3.102 -34.273 1.00 75.62 311 TYR A N 1
ATOM 2355 C CA . TYR A 1 311 ? 12.261 -2.148 -34.880 1.00 75.62 311 TYR A CA 1
ATOM 2356 C C . TYR A 1 311 ? 11.585 -1.298 -33.814 1.00 75.62 311 TYR A C 1
ATOM 2358 O O . TYR A 1 311 ? 11.098 -1.814 -32.813 1.00 75.62 311 TYR A O 1
ATOM 2366 N N . LEU A 1 312 ? 11.534 0.001 -34.087 1.00 82.31 312 LEU A N 1
ATOM 2367 C CA . LEU A 1 312 ? 10.812 1.002 -33.323 1.00 82.31 312 LEU A CA 1
ATOM 2368 C C . LEU A 1 312 ? 9.883 1.722 -34.294 1.00 82.31 312 LEU A C 1
ATOM 2370 O O . LEU A 1 312 ? 10.331 2.175 -35.348 1.00 82.31 312 LEU A O 1
ATOM 2374 N N . TRP A 1 313 ? 8.604 1.806 -33.944 1.00 87.12 313 TRP A N 1
ATOM 2375 C CA . TRP A 1 313 ? 7.631 2.604 -34.676 1.00 87.12 313 TRP A CA 1
ATOM 2376 C C . TRP A 1 313 ? 7.282 3.836 -33.844 1.00 87.12 313 TRP A C 1
ATOM 2378 O O . TRP A 1 313 ? 6.895 3.709 -32.684 1.00 87.12 313 TRP A O 1
ATOM 2388 N N . ILE A 1 314 ? 7.447 5.015 -34.437 1.00 85.00 314 ILE A N 1
ATOM 2389 C CA . ILE A 1 314 ? 7.034 6.307 -33.884 1.00 85.00 314 ILE A CA 1
ATOM 2390 C C . ILE A 1 314 ? 6.281 7.001 -35.012 1.00 85.00 314 ILE A C 1
ATOM 2392 O O . ILE A 1 314 ? 6.843 7.167 -36.092 1.00 85.00 314 ILE A O 1
ATOM 2396 N N . ASP A 1 315 ? 5.034 7.395 -34.776 1.00 81.19 315 ASP A N 1
ATOM 2397 C CA . ASP A 1 315 ? 4.160 8.039 -35.764 1.00 81.19 315 ASP A CA 1
ATOM 2398 C C . ASP A 1 315 ? 4.854 9.191 -36.512 1.00 81.19 315 ASP A C 1
ATOM 2400 O O . ASP A 1 315 ? 4.875 9.207 -37.739 1.00 81.19 315 ASP A O 1
ATOM 2404 N N . ALA A 1 316 ? 5.530 10.078 -35.782 1.00 77.12 316 ALA A N 1
ATOM 2405 C CA . ALA A 1 316 ? 6.261 11.223 -36.319 1.00 77.12 316 ALA A CA 1
ATOM 2406 C C . ALA A 1 316 ? 7.467 10.856 -37.205 1.00 77.12 316 ALA A C 1
ATOM 2408 O O . ALA A 1 316 ? 7.965 11.710 -37.932 1.00 77.12 316 ALA A O 1
ATOM 2409 N N . LEU A 1 317 ? 7.962 9.614 -37.132 1.00 75.38 317 LEU A N 1
ATOM 2410 C CA . LEU A 1 317 ? 9.076 9.114 -37.950 1.00 75.38 317 LEU A CA 1
ATOM 2411 C C . LEU A 1 317 ? 8.625 8.132 -39.036 1.00 75.38 317 LEU A C 1
ATOM 2413 O O . LEU A 1 317 ? 9.336 7.927 -40.015 1.00 75.38 317 LEU A O 1
ATOM 2417 N N . CYS A 1 318 ? 7.493 7.463 -38.832 1.00 77.25 318 CYS A N 1
ATOM 2418 C CA . CYS A 1 318 ? 7.025 6.371 -39.679 1.00 77.25 318 CYS A CA 1
ATOM 2419 C C . CYS A 1 318 ? 5.840 6.753 -40.573 1.00 77.25 318 CYS A C 1
ATOM 2421 O O . CYS A 1 318 ? 5.476 5.948 -41.427 1.00 77.25 318 CYS A O 1
ATOM 2423 N N . ILE A 1 319 ? 5.253 7.936 -40.374 1.00 71.69 319 ILE A N 1
ATOM 2424 C CA . ILE A 1 319 ? 4.216 8.524 -41.226 1.00 71.69 319 ILE A CA 1
ATOM 2425 C C . ILE A 1 319 ? 4.784 9.794 -41.858 1.00 71.69 319 ILE A C 1
ATOM 2427 O O . ILE A 1 319 ? 5.386 10.622 -41.167 1.00 71.69 319 ILE A O 1
ATOM 2431 N N . ILE A 1 320 ? 4.565 9.965 -43.158 1.00 72.19 320 ILE A N 1
ATOM 2432 C CA . ILE A 1 320 ? 4.949 11.166 -43.900 1.00 72.19 320 ILE A CA 1
ATOM 2433 C C . ILE A 1 320 ? 3.986 12.298 -43.513 1.00 72.19 320 ILE A C 1
ATOM 2435 O O . ILE A 1 320 ? 2.830 12.322 -43.930 1.00 72.19 320 ILE A O 1
ATOM 2439 N N . GLN A 1 321 ? 4.451 13.222 -42.668 1.00 62.50 321 GLN A N 1
ATOM 2440 C CA . GLN A 1 321 ? 3.602 14.223 -42.001 1.00 62.50 321 GLN A CA 1
ATOM 2441 C C . GLN A 1 321 ? 2.965 15.247 -42.956 1.00 62.50 321 GLN A C 1
ATOM 2443 O O . GLN A 1 321 ? 1.916 15.808 -42.652 1.00 62.50 321 GLN A O 1
ATOM 2448 N N . ASP A 1 322 ? 3.592 15.495 -44.101 1.00 68.50 322 ASP A N 1
ATOM 2449 C CA . ASP A 1 322 ? 3.170 16.433 -45.145 1.00 68.50 322 ASP A CA 1
ATOM 2450 C C . ASP A 1 322 ? 2.313 15.776 -46.243 1.00 68.50 322 ASP A C 1
ATOM 2452 O O . ASP A 1 322 ? 1.827 16.457 -47.147 1.00 68.50 322 ASP A O 1
ATOM 2456 N N . SER A 1 323 ? 2.069 14.466 -46.148 1.00 75.62 323 SER A N 1
ATOM 2457 C CA . SER A 1 323 ? 1.241 13.715 -47.090 1.00 75.62 323 SER A CA 1
ATOM 2458 C C . SER A 1 323 ? -0.091 13.325 -46.456 1.00 75.62 323 SER A C 1
ATOM 2460 O O . SER A 1 323 ? -0.178 12.398 -45.652 1.00 75.62 323 SER A O 1
ATOM 2462 N N . GLU A 1 324 ? -1.168 13.999 -46.866 1.00 74.94 324 GLU A N 1
ATOM 2463 C CA . GLU A 1 324 ? -2.526 13.661 -46.418 1.00 74.94 324 GLU A CA 1
ATOM 2464 C C . GLU A 1 324 ? -2.922 12.227 -46.822 1.00 74.94 324 GLU A C 1
ATOM 2466 O O . GLU A 1 324 ? -3.627 11.534 -46.085 1.00 74.94 324 GLU A O 1
ATOM 2471 N N . ASP A 1 325 ? -2.441 11.760 -47.977 1.00 73.94 325 ASP A N 1
ATOM 2472 C CA . ASP A 1 325 ? -2.690 10.405 -48.467 1.00 73.94 325 ASP A CA 1
ATOM 2473 C C . ASP A 1 325 ? -1.938 9.352 -47.642 1.00 73.94 325 ASP A C 1
ATOM 2475 O O . ASP A 1 325 ? -2.515 8.318 -47.296 1.00 73.94 325 ASP A O 1
ATOM 2479 N N . ASP A 1 326 ? -0.677 9.609 -47.280 1.00 71.56 326 ASP A N 1
ATOM 2480 C CA . ASP A 1 326 ? 0.091 8.703 -46.417 1.00 71.56 326 ASP A CA 1
ATOM 2481 C C . ASP A 1 326 ? -0.488 8.676 -45.002 1.00 71.56 326 ASP A C 1
ATOM 2483 O O . ASP A 1 326 ? -0.727 7.601 -44.451 1.00 71.56 326 ASP A O 1
ATOM 2487 N N . TRP A 1 327 ? -0.853 9.845 -44.465 1.00 77.19 327 TRP A N 1
ATOM 2488 C CA . TRP A 1 327 ? -1.526 9.948 -43.176 1.00 77.19 327 TRP A CA 1
ATOM 2489 C C . TRP A 1 327 ? -2.818 9.127 -43.147 1.00 77.19 327 TRP A C 1
ATOM 2491 O O . TRP A 1 327 ? -3.009 8.325 -42.236 1.00 77.19 327 TRP A O 1
ATOM 2501 N N . LYS A 1 328 ? -3.684 9.240 -44.166 1.00 76.00 328 LYS A N 1
ATOM 2502 C CA . LYS A 1 328 ? -4.916 8.432 -44.255 1.00 76.00 328 LYS A CA 1
ATOM 2503 C C . LYS A 1 328 ? -4.610 6.936 -44.305 1.00 76.00 328 LYS A C 1
ATOM 2505 O O . LYS A 1 328 ? -5.291 6.148 -43.645 1.00 76.00 328 LYS A O 1
ATOM 2510 N N . ASN A 1 329 ? -3.597 6.540 -45.072 1.00 74.69 329 ASN A N 1
ATOM 2511 C CA . ASN A 1 329 ? -3.212 5.140 -45.225 1.00 74.69 329 ASN A CA 1
ATOM 2512 C C . ASN A 1 329 ? -2.624 4.544 -43.940 1.00 74.69 329 ASN A C 1
ATOM 2514 O O . ASN A 1 329 ? -2.951 3.406 -43.597 1.00 74.69 329 ASN A O 1
ATOM 2518 N N . GLU A 1 330 ? -1.777 5.281 -43.223 1.00 74.88 330 GLU A N 1
ATOM 2519 C CA . GLU A 1 330 ? -1.133 4.805 -41.996 1.00 74.88 330 GLU A CA 1
ATOM 2520 C C . GLU A 1 330 ? -2.041 4.941 -40.766 1.00 74.88 330 GLU A C 1
ATOM 2522 O O . GLU A 1 330 ? -2.083 4.020 -39.947 1.00 74.88 330 GLU A O 1
ATOM 2527 N N . ALA A 1 331 ? -2.870 5.988 -40.670 1.00 71.88 331 ALA A N 1
ATOM 2528 C CA . ALA A 1 331 ? -3.856 6.147 -39.594 1.00 71.88 331 ALA A CA 1
ATOM 2529 C C . ALA A 1 331 ? -4.820 4.949 -39.519 1.00 71.88 331 ALA A C 1
ATOM 2531 O O . ALA A 1 331 ? -5.154 4.462 -38.438 1.00 71.88 331 ALA A O 1
ATOM 2532 N N . ILE A 1 332 ? -5.213 4.400 -40.675 1.00 69.94 332 ILE A N 1
ATOM 2533 C CA . ILE A 1 332 ? -6.061 3.201 -40.767 1.00 69.94 332 ILE A CA 1
ATOM 2534 C C . ILE A 1 332 ? -5.349 1.934 -40.256 1.00 69.94 332 ILE A C 1
ATOM 2536 O O . ILE A 1 332 ? -6.028 1.005 -39.797 1.00 69.94 332 ILE A O 1
ATOM 2540 N N . LYS A 1 333 ? -4.012 1.893 -40.329 1.00 74.94 333 LYS A N 1
ATOM 2541 C CA . LYS A 1 333 ? -3.159 0.767 -39.911 1.00 74.94 333 LYS A CA 1
ATOM 2542 C C . LYS A 1 333 ? -2.712 0.859 -38.457 1.00 74.94 333 LYS A C 1
ATOM 2544 O O . LYS A 1 333 ? -2.290 -0.156 -37.912 1.00 74.94 333 LYS A O 1
ATOM 2549 N N . MET A 1 334 ? -2.836 2.015 -37.799 1.00 78.81 334 MET A N 1
ATOM 2550 C CA . MET A 1 334 ? -2.438 2.186 -36.392 1.00 78.81 334 MET A CA 1
ATOM 2551 C C . MET A 1 334 ? -3.023 1.096 -35.490 1.00 78.81 334 MET A C 1
ATOM 2553 O O . MET A 1 334 ? -2.324 0.538 -34.650 1.00 78.81 334 MET A O 1
ATOM 2557 N N . ALA A 1 335 ? -4.281 0.712 -35.712 1.00 74.94 335 ALA A N 1
ATOM 2558 C CA . ALA A 1 335 ? -4.910 -0.364 -34.954 1.00 74.94 335 ALA A CA 1
ATOM 2559 C C . ALA A 1 335 ? -4.152 -1.699 -35.054 1.00 74.94 335 ALA A C 1
ATOM 2561 O O . ALA A 1 335 ? -3.950 -2.382 -34.051 1.00 74.94 335 ALA A O 1
ATOM 2562 N N . GLU A 1 336 ? -3.713 -2.059 -36.259 1.00 75.56 336 GLU A N 1
ATOM 2563 C CA . GLU A 1 336 ? -2.931 -3.266 -36.534 1.00 75.56 336 GLU A CA 1
ATOM 2564 C C . GLU A 1 336 ? -1.516 -3.161 -35.956 1.00 75.56 336 GLU A C 1
ATOM 2566 O O . GLU A 1 336 ? -1.034 -4.110 -35.341 1.00 75.56 336 GLU A O 1
ATOM 2571 N N . ILE A 1 337 ? -0.888 -1.987 -36.078 1.00 82.38 337 ILE A N 1
ATOM 2572 C CA . ILE A 1 337 ? 0.453 -1.707 -35.551 1.00 82.38 337 ILE A CA 1
ATOM 2573 C C . ILE A 1 337 ? 0.485 -1.908 -34.035 1.00 82.38 337 ILE A C 1
ATOM 2575 O O . ILE A 1 337 ? 1.266 -2.722 -33.547 1.00 82.38 337 ILE A O 1
ATOM 2579 N N . TYR A 1 338 ? -0.393 -1.230 -33.290 1.00 84.38 338 TYR A N 1
ATOM 2580 C CA . TYR A 1 338 ? -0.427 -1.359 -31.833 1.00 84.38 338 TYR A CA 1
ATOM 2581 C C . TYR A 1 338 ? -0.870 -2.759 -31.405 1.00 84.38 338 TYR A C 1
ATOM 2583 O O . TYR A 1 338 ? -0.255 -3.342 -30.521 1.00 84.38 338 TYR A O 1
ATOM 2591 N N . SER A 1 339 ? -1.873 -3.358 -32.058 1.00 77.88 339 SER A N 1
ATOM 2592 C CA . SER A 1 339 ? -2.325 -4.716 -31.708 1.00 77.88 339 SER A CA 1
ATOM 2593 C C . SER A 1 339 ? -1.315 -5.829 -32.008 1.00 77.88 339 SER A C 1
ATOM 2595 O O . SER A 1 339 ? -1.424 -6.900 -31.410 1.00 77.88 339 SER A O 1
ATOM 2597 N N . SER A 1 340 ? -0.328 -5.570 -32.871 1.00 77.00 340 SER A N 1
ATOM 2598 C CA . SER A 1 340 ? 0.744 -6.510 -33.233 1.00 77.00 340 SER A CA 1
ATOM 2599 C C . SER A 1 340 ? 2.097 -6.164 -32.604 1.00 77.00 340 SER A C 1
ATOM 2601 O O . SER A 1 340 ? 3.080 -6.869 -32.840 1.00 77.00 340 SER A O 1
ATOM 2603 N N . ALA A 1 341 ? 2.178 -5.085 -31.823 1.00 80.69 341 ALA A N 1
ATOM 2604 C CA . ALA A 1 341 ? 3.414 -4.670 -31.177 1.00 80.69 341 ALA A CA 1
ATOM 2605 C C . ALA A 1 341 ? 3.870 -5.707 -30.137 1.00 80.69 341 ALA A C 1
ATOM 2607 O O . ALA A 1 341 ? 3.063 -6.234 -29.368 1.00 80.69 341 ALA A O 1
ATOM 2608 N N . VAL A 1 342 ? 5.183 -5.963 -30.086 1.00 79.00 342 VAL A N 1
ATOM 2609 C CA . VAL A 1 342 ? 5.798 -6.789 -29.029 1.00 79.00 342 VAL A CA 1
ATOM 2610 C C . VAL A 1 342 ? 5.631 -6.106 -27.672 1.00 79.00 342 VAL A C 1
ATOM 2612 O O . VAL A 1 342 ? 5.238 -6.736 -26.694 1.00 79.00 342 VAL A O 1
ATOM 2615 N N . VAL A 1 343 ? 5.901 -4.803 -27.632 1.00 85.00 343 VAL A N 1
ATOM 2616 C CA . VAL A 1 343 ? 5.680 -3.929 -26.484 1.00 85.00 343 VAL A CA 1
ATOM 2617 C C . VAL A 1 343 ? 5.454 -2.510 -26.987 1.00 85.00 343 VAL A C 1
ATOM 2619 O O . VAL A 1 343 ? 6.122 -2.060 -27.919 1.00 85.00 343 VAL A O 1
ATOM 2622 N N . THR A 1 344 ? 4.535 -1.797 -26.350 1.00 92.56 344 THR A N 1
ATOM 2623 C CA . THR A 1 344 ? 4.331 -0.365 -26.566 1.00 92.56 344 THR A CA 1
ATOM 2624 C C . THR A 1 344 ? 4.945 0.423 -25.416 1.00 92.56 344 THR A C 1
ATOM 2626 O O . THR A 1 344 ? 4.604 0.205 -24.254 1.00 92.56 344 THR A O 1
ATOM 2629 N N . ILE A 1 345 ? 5.858 1.342 -25.733 1.00 92.50 345 ILE A N 1
ATOM 2630 C CA . ILE A 1 345 ? 6.491 2.224 -24.746 1.00 92.50 345 ILE A CA 1
ATOM 2631 C C . ILE A 1 345 ? 5.562 3.415 -24.499 1.00 92.50 345 ILE A C 1
ATOM 2633 O O . ILE A 1 345 ? 5.211 4.141 -25.424 1.00 92.50 345 ILE A O 1
ATOM 2637 N N . SER A 1 346 ? 5.172 3.623 -23.245 1.00 92.81 346 SER A N 1
ATOM 2638 C CA . SER A 1 346 ? 4.291 4.710 -22.817 1.00 92.81 346 SER A CA 1
ATOM 2639 C C . SER A 1 346 ? 5.046 5.643 -21.874 1.00 92.81 346 SER A C 1
ATOM 2641 O O . SER A 1 346 ? 5.248 5.319 -20.708 1.00 92.81 346 SER A O 1
ATOM 2643 N N . THR A 1 347 ? 5.419 6.831 -22.332 1.00 91.06 347 THR A N 1
ATOM 2644 C CA . THR A 1 347 ? 6.229 7.781 -21.552 1.00 91.06 347 THR A CA 1
ATOM 2645 C C . THR A 1 347 ? 5.345 8.645 -20.646 1.00 91.06 347 THR A C 1
ATOM 2647 O O . THR A 1 347 ? 4.880 9.704 -21.061 1.00 91.06 347 THR A O 1
ATOM 2650 N N . LEU A 1 348 ? 5.059 8.190 -19.422 1.00 89.06 348 LEU A N 1
ATOM 2651 C CA . LEU A 1 348 ? 4.177 8.912 -18.492 1.00 89.06 348 LEU A CA 1
ATOM 2652 C C . LEU A 1 348 ? 4.853 10.139 -17.861 1.00 89.06 348 LEU A C 1
ATOM 2654 O O . LEU A 1 348 ? 4.165 11.114 -17.577 1.00 89.06 348 LEU A O 1
ATOM 2658 N N . ASN A 1 349 ? 6.178 10.089 -17.702 1.00 86.06 349 ASN A N 1
ATOM 2659 C CA . ASN A 1 349 ? 7.045 11.120 -17.111 1.00 86.06 349 ASN A CA 1
ATOM 2660 C C . ASN A 1 349 ? 7.510 12.219 -18.085 1.00 86.06 349 ASN A C 1
ATOM 2662 O O . ASN A 1 349 ? 8.435 12.979 -17.791 1.00 86.06 349 ASN A O 1
ATOM 2666 N N . SER A 1 350 ? 6.933 12.266 -19.285 1.00 86.19 350 SER A N 1
ATOM 2667 C CA . SER A 1 350 ? 7.364 13.167 -20.348 1.00 86.19 350 SER A CA 1
ATOM 2668 C C . SER A 1 350 ? 6.154 13.784 -21.032 1.00 86.19 350 SER A C 1
ATOM 2670 O O . SER A 1 350 ? 5.269 13.087 -21.522 1.00 86.19 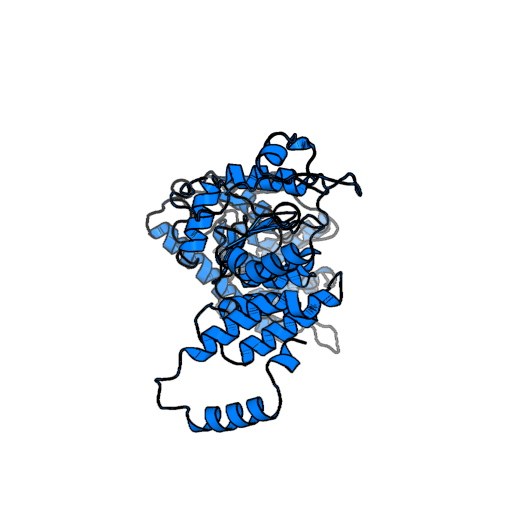350 SER A O 1
ATOM 2672 N N . ASP A 1 351 ? 6.111 15.112 -21.058 1.00 81.38 351 ASP A N 1
ATOM 2673 C CA . ASP A 1 351 ? 4.993 15.893 -21.580 1.00 81.38 351 ASP A CA 1
ATOM 2674 C C . ASP A 1 351 ? 5.182 16.320 -23.046 1.00 81.38 351 ASP A C 1
ATOM 2676 O O . ASP A 1 351 ? 4.223 16.752 -23.690 1.00 81.38 351 ASP A O 1
ATOM 2680 N N . ARG A 1 352 ? 6.411 16.223 -23.577 1.00 80.44 352 ARG A N 1
ATOM 2681 C CA . ARG A 1 352 ? 6.801 16.650 -24.933 1.00 80.44 352 ARG A CA 1
ATOM 2682 C C . ARG A 1 352 ? 7.923 15.773 -25.485 1.00 80.44 352 ARG A C 1
ATOM 2684 O O . ARG A 1 352 ? 8.696 15.186 -24.737 1.00 80.44 352 ARG A O 1
ATOM 2691 N N . SER A 1 353 ? 8.073 15.740 -26.809 1.00 78.19 353 SER A N 1
ATOM 2692 C CA . SER A 1 353 ? 9.098 14.932 -27.494 1.00 78.19 353 SER A CA 1
ATOM 2693 C C . SER A 1 353 ? 10.543 15.314 -27.143 1.00 78.19 353 SER A C 1
ATOM 2695 O O . SER A 1 353 ? 11.442 14.484 -27.247 1.00 78.19 353 SER A O 1
ATOM 2697 N N . THR A 1 354 ? 10.788 16.548 -26.703 1.00 80.12 354 THR A N 1
ATOM 2698 C CA . THR A 1 354 ? 12.124 17.067 -26.364 1.00 80.12 354 THR A CA 1
ATOM 2699 C C . THR A 1 354 ? 12.534 16.831 -24.910 1.00 80.12 354 THR A C 1
ATOM 2701 O O . THR A 1 354 ? 13.661 17.138 -24.543 1.00 80.12 354 THR A O 1
ATOM 2704 N N . THR A 1 355 ? 11.621 16.348 -24.068 1.00 83.06 355 THR A N 1
ATOM 2705 C CA . THR A 1 355 ? 11.760 16.343 -22.604 1.00 83.06 355 THR A CA 1
ATOM 2706 C C . THR A 1 355 ? 12.705 15.240 -22.101 1.00 83.06 355 THR A C 1
ATOM 2708 O O . THR A 1 355 ? 13.402 15.446 -21.103 1.00 83.06 355 THR A O 1
ATOM 2711 N N . GLY A 1 356 ? 12.754 14.098 -22.789 1.00 82.94 356 GLY A N 1
ATOM 2712 C CA . GLY A 1 356 ? 13.498 12.904 -22.385 1.00 82.94 356 GLY A CA 1
ATOM 2713 C C . GLY A 1 356 ? 12.827 12.161 -21.232 1.00 82.94 356 GLY A C 1
ATOM 2714 O O . GLY A 1 356 ? 12.413 12.775 -20.247 1.00 82.94 356 GLY A O 1
ATOM 2715 N N . PHE A 1 357 ? 12.738 10.840 -21.340 1.00 86.75 357 PHE A N 1
ATOM 2716 C CA . PHE A 1 357 ? 12.121 9.963 -20.346 1.00 86.75 357 PHE A CA 1
ATOM 2717 C C . PHE A 1 357 ? 13.112 9.029 -19.636 1.00 86.75 357 PHE A C 1
ATOM 2719 O O . PHE A 1 357 ? 12.768 8.502 -18.578 1.00 86.75 357 PHE A O 1
ATOM 2726 N N . LEU A 1 358 ? 14.336 8.845 -20.148 1.00 83.94 358 LEU A N 1
ATOM 2727 C CA . LEU A 1 358 ? 15.402 8.062 -19.496 1.00 83.94 358 LEU A CA 1
ATOM 2728 C C . LEU A 1 358 ? 16.220 8.919 -18.523 1.00 83.94 358 LEU A C 1
ATOM 2730 O O . LEU A 1 358 ? 17.446 9.003 -18.581 1.00 83.94 358 LEU A O 1
ATOM 2734 N N . ARG A 1 359 ? 15.522 9.589 -17.610 1.00 78.25 359 ARG A N 1
ATOM 2735 C CA . ARG A 1 359 ? 16.159 10.401 -16.572 1.00 78.25 359 ARG A CA 1
ATOM 2736 C C . ARG A 1 359 ? 16.696 9.496 -15.463 1.00 78.25 359 ARG A C 1
ATOM 2738 O O . ARG A 1 359 ? 16.061 8.481 -15.165 1.00 78.25 359 ARG A O 1
ATOM 2745 N N . PRO A 1 360 ? 17.816 9.855 -14.810 1.00 70.06 360 PRO A N 1
ATOM 2746 C CA . PRO A 1 360 ? 18.233 9.183 -13.590 1.00 70.06 360 PRO A CA 1
ATOM 2747 C C . PRO A 1 360 ? 17.089 9.211 -12.575 1.00 70.06 360 PRO A C 1
ATOM 2749 O O . PRO A 1 360 ? 16.562 10.276 -12.256 1.00 70.06 360 PRO A O 1
ATOM 2752 N N . ARG A 1 361 ? 16.695 8.034 -12.092 1.00 68.56 361 ARG A N 1
ATOM 2753 C CA . ARG A 1 361 ? 15.707 7.892 -11.025 1.00 68.56 361 ARG A CA 1
ATOM 2754 C C . ARG A 1 361 ? 16.460 7.599 -9.742 1.00 68.56 361 ARG A C 1
ATOM 2756 O O . ARG A 1 361 ? 17.273 6.675 -9.710 1.00 68.56 361 ARG A O 1
ATOM 2763 N N . GLU A 1 362 ? 16.189 8.361 -8.690 1.00 55.78 362 GLU A N 1
ATOM 2764 C CA . GLU A 1 362 ? 16.626 7.995 -7.344 1.00 55.78 362 GLU A CA 1
ATOM 2765 C C . GLU A 1 362 ? 15.775 6.812 -6.875 1.00 55.78 362 GLU A C 1
ATOM 2767 O O . GLU A 1 362 ? 14.760 6.966 -6.196 1.00 55.78 362 GLU A O 1
ATOM 2772 N N . SER A 1 363 ? 16.159 5.605 -7.293 1.00 53.00 363 SER A N 1
ATOM 2773 C CA . SER A 1 363 ? 15.603 4.391 -6.714 1.00 53.00 363 SER A CA 1
ATOM 2774 C C . SER A 1 363 ? 16.160 4.282 -5.301 1.00 53.00 363 SER A C 1
ATOM 2776 O O . SER A 1 363 ? 17.300 3.873 -5.089 1.00 53.00 363 SER A O 1
ATOM 2778 N N . GLY A 1 364 ? 15.362 4.699 -4.318 1.00 51.44 364 GLY A N 1
ATOM 2779 C CA . GLY A 1 364 ? 15.682 4.594 -2.893 1.00 51.44 364 GLY A CA 1
ATOM 2780 C C . GLY A 1 364 ? 15.663 3.152 -2.377 1.00 51.44 364 GLY A C 1
ATOM 2781 O O . GLY A 1 364 ? 15.391 2.937 -1.197 1.00 51.44 364 GLY A O 1
ATOM 2782 N N . ALA A 1 365 ? 15.876 2.167 -3.254 1.00 52.53 365 ALA A N 1
ATOM 2783 C CA . ALA A 1 365 ? 15.934 0.765 -2.901 1.00 52.53 365 ALA A CA 1
ATOM 2784 C C . ALA A 1 365 ? 17.150 0.524 -1.998 1.00 52.53 365 ALA A C 1
ATOM 2786 O O . ALA A 1 365 ? 18.300 0.524 -2.433 1.00 52.53 365 ALA A O 1
ATOM 2787 N N . ALA A 1 366 ? 16.886 0.327 -0.712 1.00 45.97 366 ALA A N 1
ATOM 2788 C CA . ALA A 1 366 ? 17.869 -0.137 0.242 1.00 45.97 366 ALA A CA 1
ATOM 2789 C C . ALA A 1 366 ? 17.816 -1.663 0.270 1.00 45.97 366 ALA A C 1
ATOM 2791 O O . ALA A 1 366 ? 16.813 -2.253 0.678 1.00 45.97 366 ALA A O 1
ATOM 2792 N N . LEU A 1 367 ? 18.910 -2.303 -0.137 1.00 43.53 367 LEU A N 1
ATOM 2793 C CA . LEU A 1 367 ? 19.143 -3.711 0.164 1.00 43.53 367 LEU A CA 1
ATOM 2794 C C . LEU A 1 367 ? 19.213 -3.856 1.689 1.00 43.53 367 LEU A C 1
ATOM 2796 O O . LEU A 1 367 ? 20.135 -3.358 2.335 1.00 43.53 367 LEU A O 1
ATOM 2800 N N . VAL A 1 368 ? 18.194 -4.482 2.265 1.00 45.94 368 VAL A N 1
ATOM 2801 C CA . VAL A 1 368 ? 18.117 -4.807 3.694 1.00 45.94 368 VAL A CA 1
ATOM 2802 C C . VAL A 1 368 ? 18.871 -6.107 3.965 1.00 45.94 368 VAL A C 1
ATOM 2804 O O . VAL A 1 368 ? 19.505 -6.251 5.008 1.00 45.94 368 VAL A O 1
ATOM 2807 N N . SER A 1 369 ? 18.854 -7.026 3.000 1.00 40.38 369 SER A N 1
ATOM 2808 C CA . SER A 1 369 ? 19.659 -8.246 2.962 1.00 40.38 369 SER A CA 1
ATOM 2809 C C . SER A 1 369 ? 19.919 -8.645 1.495 1.00 40.38 369 SER A C 1
ATOM 2811 O O . SER A 1 369 ? 19.418 -7.969 0.593 1.00 40.38 369 SER A O 1
ATOM 2813 N N . PRO A 1 370 ? 20.669 -9.731 1.223 1.00 42.06 370 PRO A N 1
ATOM 2814 C CA . PRO A 1 370 ? 20.818 -10.273 -0.132 1.00 42.06 370 PRO A CA 1
ATOM 2815 C C . PRO A 1 370 ? 19.485 -10.588 -0.833 1.00 42.06 370 PRO A C 1
ATOM 2817 O O . PRO A 1 370 ? 19.412 -10.516 -2.056 1.00 42.06 370 PRO A O 1
ATOM 2820 N N . ASP A 1 371 ? 18.439 -10.871 -0.052 1.00 40.41 371 ASP A N 1
ATOM 2821 C CA . ASP A 1 371 ? 17.155 -11.387 -0.534 1.00 40.41 371 ASP A CA 1
ATOM 2822 C C . ASP A 1 371 ? 15.998 -10.382 -0.378 1.00 40.41 371 ASP A C 1
ATOM 2824 O O . ASP A 1 371 ? 14.901 -10.594 -0.895 1.00 40.41 371 ASP A O 1
ATOM 2828 N N . PHE A 1 372 ? 16.231 -9.272 0.330 1.00 42.66 372 PHE A N 1
ATOM 2829 C CA . PHE A 1 372 ? 15.221 -8.256 0.608 1.00 42.66 372 PHE A CA 1
ATOM 2830 C C . PHE A 1 372 ? 15.736 -6.864 0.266 1.00 42.66 372 PHE A C 1
ATOM 2832 O O . PHE A 1 372 ? 16.678 -6.363 0.882 1.00 42.66 372 PHE A O 1
ATOM 2839 N N . ALA A 1 373 ? 15.045 -6.197 -0.653 1.00 48.28 373 ALA A N 1
ATOM 2840 C CA . ALA A 1 373 ? 15.178 -4.769 -0.878 1.00 48.28 373 ALA A CA 1
ATOM 2841 C C . ALA A 1 373 ? 13.904 -4.071 -0.402 1.00 48.28 373 ALA A C 1
ATOM 2843 O O . ALA A 1 373 ? 12.790 -4.490 -0.715 1.00 48.28 373 ALA A O 1
ATOM 2844 N N . VAL A 1 374 ? 14.069 -2.997 0.361 1.00 49.03 374 VAL A N 1
ATOM 2845 C CA . VAL A 1 374 ? 12.977 -2.073 0.645 1.00 49.03 374 VAL A CA 1
ATOM 2846 C C . VAL A 1 374 ? 13.148 -0.889 -0.274 1.00 49.03 374 VAL A C 1
ATOM 2848 O O . VAL A 1 374 ? 14.190 -0.244 -0.260 1.00 49.03 374 VAL A O 1
ATOM 2851 N N . GLN A 1 375 ? 12.108 -0.582 -1.030 1.00 56.12 375 GLN A N 1
ATOM 2852 C CA . GLN A 1 375 ? 12.049 0.612 -1.855 1.00 56.12 375 GLN A CA 1
ATOM 2853 C C . GLN A 1 375 ? 10.904 1.513 -1.398 1.00 56.12 375 GLN A C 1
ATOM 2855 O O . GLN A 1 375 ? 9.922 1.016 -0.832 1.00 56.12 375 GLN A O 1
ATOM 2860 N N . PRO A 1 376 ? 11.014 2.832 -1.611 1.00 57.34 376 PRO A N 1
ATOM 2861 C CA . PRO A 1 376 ? 9.905 3.742 -1.405 1.00 57.34 376 PRO A CA 1
ATOM 2862 C C . PRO A 1 376 ? 8.674 3.260 -2.176 1.00 57.34 376 PRO A C 1
ATOM 2864 O O . PRO A 1 376 ? 8.778 2.731 -3.283 1.00 57.34 376 PRO A O 1
ATOM 2867 N N . TYR A 1 377 ? 7.485 3.447 -1.604 1.00 67.00 377 TYR A N 1
ATOM 2868 C CA . TYR A 1 377 ? 6.273 3.276 -2.392 1.00 67.00 377 TYR A CA 1
ATOM 2869 C C . TYR A 1 377 ? 6.231 4.388 -3.443 1.00 67.00 377 TYR A C 1
ATOM 2871 O O . TYR A 1 377 ? 6.073 5.563 -3.116 1.00 67.00 377 TYR A O 1
ATOM 2879 N N . HIS A 1 378 ? 6.392 4.004 -4.703 1.00 67.19 378 HIS A N 1
ATOM 2880 C CA . HIS A 1 378 ? 6.504 4.914 -5.840 1.00 67.19 378 HIS A CA 1
ATOM 2881 C C . HIS A 1 378 ? 5.147 5.164 -6.535 1.00 67.19 378 HIS A C 1
ATOM 2883 O O . HIS A 1 378 ? 5.107 5.509 -7.717 1.00 67.19 378 HIS A O 1
ATOM 2889 N N . GLY A 1 379 ? 4.030 4.971 -5.818 1.00 69.56 379 GLY A N 1
ATOM 2890 C CA . GLY A 1 379 ? 2.671 5.127 -6.351 1.00 69.56 379 GLY A CA 1
ATOM 2891 C C . GLY A 1 379 ? 2.163 3.908 -7.125 1.00 69.56 379 GLY A C 1
ATOM 2892 O O . GLY A 1 379 ? 2.887 2.939 -7.351 1.00 69.56 379 GLY A O 1
ATOM 2893 N N . SER A 1 380 ? 0.898 3.944 -7.534 1.00 76.56 380 SER A N 1
ATOM 2894 C CA . SER A 1 380 ? 0.308 2.936 -8.416 1.00 76.56 380 SER A CA 1
ATOM 2895 C C . SER A 1 380 ? 0.382 3.370 -9.884 1.00 76.56 380 SER A C 1
ATOM 2897 O O . SER A 1 380 ? 0.569 4.548 -10.195 1.00 76.56 380 SER A O 1
ATOM 2899 N N . LEU A 1 381 ? 0.176 2.425 -10.809 1.00 79.12 381 LEU A N 1
ATOM 2900 C CA . LEU A 1 381 ? 0.014 2.749 -12.232 1.00 79.12 381 LEU A CA 1
ATOM 2901 C C . LEU A 1 381 ? -1.148 3.735 -12.450 1.00 79.12 381 LEU A C 1
ATOM 2903 O O . LEU A 1 381 ? -1.072 4.591 -13.326 1.00 79.12 381 LEU A O 1
ATOM 2907 N N . LEU A 1 382 ? -2.212 3.634 -11.645 1.00 77.38 382 LEU A N 1
ATOM 2908 C CA . LEU A 1 382 ? -3.363 4.533 -11.730 1.00 77.38 382 LEU A CA 1
ATOM 2909 C C . LEU A 1 382 ? -2.953 5.976 -11.427 1.00 77.38 382 LEU A C 1
ATOM 2911 O O . LEU A 1 382 ? -3.252 6.858 -12.224 1.00 77.38 382 LEU A O 1
ATOM 2915 N N . ASP A 1 383 ? -2.198 6.191 -10.348 1.00 76.19 383 ASP A N 1
ATOM 2916 C CA . ASP A 1 383 ? -1.718 7.523 -9.960 1.00 76.19 383 ASP A CA 1
ATOM 2917 C C . ASP A 1 383 ? -0.831 8.129 -11.058 1.00 76.19 383 ASP A C 1
ATOM 2919 O O . ASP A 1 383 ? -0.993 9.289 -11.439 1.00 76.19 383 ASP A O 1
ATOM 2923 N N . ALA A 1 384 ? 0.070 7.320 -11.627 1.00 81.31 384 ALA A N 1
ATOM 2924 C CA . ALA A 1 384 ? 0.956 7.751 -12.707 1.00 81.31 384 ALA A CA 1
ATOM 2925 C C . ALA A 1 384 ? 0.188 8.099 -13.997 1.00 81.31 384 ALA A C 1
ATOM 2927 O O . ALA A 1 384 ? 0.533 9.053 -14.692 1.00 81.31 384 ALA A O 1
ATOM 2928 N N . LEU A 1 385 ? -0.865 7.346 -14.324 1.00 83.25 385 LEU A N 1
ATOM 2929 C CA . LEU A 1 385 ? -1.724 7.619 -15.478 1.00 83.25 385 LEU A CA 1
ATOM 2930 C C . LEU A 1 385 ? -2.610 8.849 -15.269 1.00 83.25 385 LEU A C 1
ATOM 2932 O O . LEU A 1 385 ? -2.846 9.583 -16.224 1.00 83.25 385 LEU A O 1
ATOM 2936 N N . GLU A 1 386 ? -3.117 9.074 -14.058 1.00 79.12 386 GLU A N 1
ATOM 2937 C CA . GLU A 1 386 ? -3.913 10.263 -13.729 1.00 79.12 386 GLU A CA 1
ATOM 2938 C C . GLU A 1 386 ? -3.073 11.539 -13.781 1.00 79.12 386 GLU A C 1
ATOM 2940 O O . GLU A 1 386 ? -3.548 12.567 -14.261 1.00 79.12 386 GLU A O 1
ATOM 2945 N N . ALA A 1 387 ? -1.810 11.462 -13.359 1.00 79.75 387 ALA A N 1
ATOM 2946 C CA . ALA A 1 387 ? -0.875 12.577 -13.443 1.00 79.75 387 ALA A CA 1
ATOM 2947 C C . ALA A 1 387 ? -0.364 12.847 -14.874 1.00 79.75 387 ALA A C 1
ATOM 2949 O O . ALA A 1 387 ? 0.142 13.935 -15.152 1.00 79.75 387 ALA A O 1
ATOM 2950 N N . SER A 1 388 ? -0.478 11.879 -15.790 1.00 83.94 388 SER A N 1
ATOM 2951 C CA . SER A 1 388 ? 0.137 11.967 -17.115 1.00 83.94 388 SER A CA 1
ATOM 2952 C C . SER A 1 388 ? -0.735 12.682 -18.149 1.00 83.94 388 SER A C 1
ATOM 2954 O O . SER A 1 388 ? -1.892 12.329 -18.393 1.00 83.94 388 SER A O 1
ATOM 2956 N N . THR A 1 389 ? -0.124 13.616 -18.883 1.00 82.69 389 THR A N 1
ATOM 2957 C CA . THR A 1 389 ? -0.741 14.257 -20.055 1.00 82.69 389 THR A CA 1
ATOM 2958 C C . THR A 1 389 ? -1.053 13.252 -21.163 1.00 82.69 389 THR A C 1
ATOM 2960 O O . THR A 1 389 ? -2.050 13.424 -21.868 1.00 82.69 389 THR A O 1
ATOM 2963 N N . LEU A 1 390 ? -0.268 12.175 -21.283 1.00 82.69 390 LEU A N 1
ATOM 2964 C CA . LEU A 1 390 ? -0.453 11.122 -22.283 1.00 82.69 390 LEU A CA 1
ATOM 2965 C C . LEU A 1 390 ? -1.830 10.467 -22.155 1.00 82.69 390 LEU A C 1
ATOM 2967 O O . LEU A 1 390 ? -2.521 10.267 -23.151 1.00 82.69 390 LEU A O 1
ATOM 2971 N N . ASN A 1 391 ? -2.266 10.207 -20.921 1.00 82.69 391 ASN A N 1
ATOM 2972 C CA . ASN A 1 391 ? -3.561 9.593 -20.662 1.00 82.69 391 ASN A CA 1
ATOM 2973 C C . ASN A 1 391 ? -4.704 10.536 -21.076 1.00 82.69 391 ASN A C 1
ATOM 2975 O O . ASN A 1 391 ? -5.760 10.076 -21.476 1.00 82.69 391 ASN A O 1
ATOM 2979 N N . THR A 1 392 ? -4.525 11.855 -21.091 1.00 81.00 392 THR A N 1
ATOM 2980 C CA . THR A 1 392 ? -5.608 12.766 -21.507 1.00 81.00 392 THR A CA 1
ATOM 2981 C C . THR A 1 392 ? -5.883 12.768 -23.016 1.00 81.00 392 THR A C 1
ATOM 2983 O O . THR A 1 392 ? -6.903 13.311 -23.428 1.00 81.00 392 THR A O 1
ATOM 2986 N N . ARG A 1 393 ? -5.021 12.180 -23.858 1.00 82.38 393 ARG A N 1
ATOM 2987 C CA . ARG A 1 393 ? -5.106 12.279 -25.327 1.00 82.38 393 ARG A CA 1
ATOM 2988 C C . ARG A 1 393 ? -5.984 11.183 -25.940 1.00 82.38 393 ARG A C 1
ATOM 2990 O O . ARG A 1 393 ? -5.864 10.011 -25.594 1.00 82.38 393 ARG A O 1
ATOM 2997 N N . GLY A 1 394 ? -6.830 11.556 -26.903 1.00 82.44 394 GLY A N 1
ATOM 2998 C CA . GLY A 1 394 ? -7.784 10.645 -27.550 1.00 82.44 394 GLY A CA 1
ATOM 2999 C C . GLY A 1 394 ? -7.129 9.496 -28.321 1.00 82.44 394 GLY A C 1
ATOM 3000 O O . GLY A 1 394 ? -7.531 8.350 -28.153 1.00 82.44 394 GLY A O 1
ATOM 3001 N N . TRP A 1 395 ? -6.084 9.776 -29.108 1.00 84.06 395 TRP A N 1
ATOM 3002 C CA . TRP A 1 395 ? -5.325 8.742 -29.827 1.00 84.06 395 TRP A CA 1
ATOM 3003 C C . TRP A 1 395 ? -4.684 7.728 -28.872 1.00 84.06 395 TRP A C 1
ATOM 3005 O O . TRP A 1 395 ? -4.845 6.522 -29.058 1.00 84.06 395 TRP A O 1
ATOM 3015 N N . CYS A 1 396 ? -4.090 8.207 -27.774 1.00 86.38 396 CYS A N 1
ATOM 3016 C CA . CYS A 1 396 ? -3.396 7.370 -26.795 1.00 86.38 396 CYS A CA 1
ATOM 3017 C C . CYS A 1 396 ? -4.314 6.352 -26.099 1.00 86.38 396 CYS A C 1
ATOM 3019 O O . CYS A 1 396 ? -3.850 5.305 -25.642 1.00 86.38 396 CYS A O 1
ATOM 3021 N N . MET A 1 397 ? -5.627 6.604 -26.064 1.00 86.25 397 MET A N 1
ATOM 3022 C CA . MET A 1 397 ? -6.604 5.618 -25.606 1.00 86.25 397 MET A CA 1
ATOM 3023 C C . MET A 1 397 ? -6.596 4.367 -26.496 1.00 86.25 397 MET A C 1
ATOM 3025 O O . MET A 1 397 ? -6.533 3.250 -25.982 1.00 86.25 397 MET A O 1
ATOM 3029 N N . GLN A 1 398 ? -6.644 4.540 -27.821 1.00 84.31 398 GLN A N 1
ATOM 3030 C CA . GLN A 1 398 ? -6.629 3.431 -28.779 1.00 84.31 398 GLN A CA 1
ATOM 3031 C C . GLN A 1 398 ? -5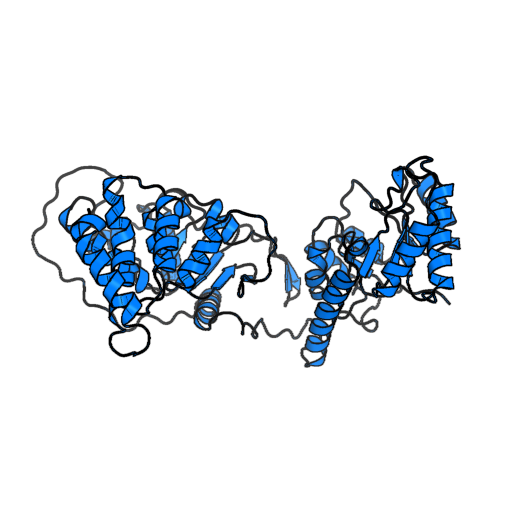.289 2.690 -28.737 1.00 84.31 398 GLN A C 1
ATOM 3033 O O . GLN A 1 398 ? -5.266 1.460 -28.743 1.00 84.31 398 GLN A O 1
ATOM 3038 N N . GLU A 1 399 ? -4.185 3.428 -28.634 1.00 89.31 399 GLU A N 1
ATOM 3039 C CA . GLU A 1 399 ? -2.838 2.869 -28.500 1.00 89.31 399 GLU A CA 1
ATOM 3040 C C . GLU A 1 399 ? -2.761 1.920 -27.300 1.00 89.31 399 GLU A C 1
ATOM 3042 O O . GLU A 1 399 ? -2.413 0.746 -27.442 1.00 89.31 399 GLU A O 1
ATOM 3047 N N . ARG A 1 400 ? -3.193 2.384 -26.121 1.00 88.44 400 ARG A N 1
ATOM 3048 C CA . ARG A 1 400 ? -3.216 1.574 -24.900 1.00 88.44 400 ARG A CA 1
ATOM 3049 C C . ARG A 1 400 ? -4.190 0.405 -24.985 1.00 88.44 400 ARG A C 1
ATOM 3051 O O . ARG A 1 400 ? -3.839 -0.706 -24.592 1.00 88.44 400 ARG A O 1
ATOM 3058 N N . LEU A 1 401 ? -5.398 0.636 -25.503 1.00 86.19 401 LEU A N 1
ATOM 3059 C CA . LEU A 1 401 ? -6.440 -0.387 -25.617 1.00 86.19 401 LEU A CA 1
ATOM 3060 C C . LEU A 1 401 ? -5.968 -1.586 -26.448 1.00 86.19 401 LEU A C 1
ATOM 3062 O O . LEU A 1 401 ? -6.177 -2.733 -26.055 1.00 86.19 401 LEU A O 1
ATOM 3066 N N . LEU A 1 402 ? -5.341 -1.321 -27.595 1.00 86.12 402 LEU A N 1
ATOM 3067 C CA . LEU A 1 402 ? -5.049 -2.350 -28.589 1.00 86.12 402 LEU A CA 1
ATOM 3068 C C . LEU A 1 402 ? -3.747 -3.103 -28.316 1.00 86.12 402 LEU A C 1
ATOM 3070 O O . LEU A 1 402 ? -3.680 -4.305 -28.602 1.00 86.12 402 LEU A O 1
ATOM 3074 N N . SER A 1 403 ? -2.764 -2.430 -27.715 1.00 87.75 403 SER A N 1
ATOM 3075 C CA . SER A 1 403 ? -1.449 -2.994 -27.400 1.00 87.75 403 SER A CA 1
ATOM 3076 C C . SER A 1 403 ? -1.556 -4.297 -26.599 1.00 87.75 403 SER A C 1
ATOM 3078 O O . SER A 1 403 ? -2.288 -4.329 -25.610 1.00 87.75 403 SER A O 1
ATOM 3080 N N . PRO A 1 404 ? -0.859 -5.387 -26.967 1.00 80.00 404 PRO A N 1
ATOM 3081 C CA . PRO A 1 404 ? -0.829 -6.622 -26.176 1.00 80.00 404 PRO A CA 1
ATOM 3082 C C . PRO A 1 404 ? -0.111 -6.453 -24.831 1.00 80.00 404 PRO A C 1
ATOM 3084 O O . PRO A 1 404 ? -0.584 -6.959 -23.807 1.00 80.00 404 PRO A O 1
ATOM 3087 N N . ALA A 1 405 ? 0.991 -5.702 -24.841 1.00 84.50 405 ALA A N 1
ATOM 3088 C CA . ALA A 1 405 ? 1.829 -5.388 -23.692 1.00 84.50 405 ALA A CA 1
ATOM 3089 C C . ALA A 1 405 ? 2.292 -3.927 -23.761 1.00 84.50 405 ALA A C 1
ATOM 3091 O O . ALA A 1 405 ? 2.633 -3.428 -24.834 1.00 84.50 405 ALA A O 1
ATOM 3092 N N . LEU A 1 406 ? 2.310 -3.252 -22.617 1.00 89.44 406 LEU A N 1
ATOM 3093 C CA . LEU A 1 406 ? 2.799 -1.890 -22.466 1.00 89.44 406 LEU A CA 1
ATOM 3094 C C . LEU A 1 406 ? 3.878 -1.828 -21.396 1.00 89.44 406 LEU A C 1
ATOM 3096 O O . LEU A 1 406 ? 3.740 -2.439 -20.337 1.00 89.44 406 LEU A O 1
ATOM 3100 N N . LEU A 1 407 ? 4.903 -1.028 -21.669 1.00 91.25 407 LEU A N 1
ATOM 3101 C CA . LEU A 1 407 ? 5.898 -0.595 -20.703 1.00 91.25 407 LEU A CA 1
ATOM 3102 C C . LEU A 1 407 ? 5.695 0.900 -20.455 1.00 91.25 407 LEU A C 1
ATOM 3104 O O . LEU A 1 407 ? 6.024 1.734 -21.299 1.00 91.25 407 LEU A O 1
ATOM 3108 N N . HIS A 1 408 ? 5.124 1.240 -19.307 1.00 91.19 408 HIS A N 1
ATOM 3109 C CA . HIS A 1 408 ? 4.940 2.617 -18.883 1.00 91.19 408 HIS A CA 1
ATOM 3110 C C . HIS A 1 408 ? 6.184 3.120 -18.145 1.00 91.19 408 HIS A C 1
ATOM 3112 O O . HIS A 1 408 ? 6.604 2.540 -17.143 1.00 91.19 408 HIS A O 1
ATOM 3118 N N . ILE A 1 409 ? 6.746 4.229 -18.618 1.00 90.62 409 ILE A N 1
ATOM 3119 C CA . ILE A 1 409 ? 7.868 4.925 -17.988 1.00 90.62 409 ILE A CA 1
ATOM 3120 C C . ILE A 1 409 ? 7.300 6.021 -17.084 1.00 90.62 409 ILE A C 1
ATOM 3122 O O . ILE A 1 409 ? 6.886 7.073 -17.572 1.00 90.62 409 ILE A O 1
ATOM 3126 N N . GLY A 1 410 ? 7.213 5.758 -15.781 1.00 87.50 410 GLY A N 1
ATOM 3127 C CA . GLY A 1 410 ? 6.802 6.744 -14.780 1.00 87.50 410 GLY A CA 1
ATOM 3128 C C . GLY A 1 410 ? 7.977 7.554 -14.233 1.00 87.50 410 GLY A C 1
ATOM 3129 O O . GLY A 1 410 ? 9.140 7.208 -14.441 1.00 87.50 410 GLY A O 1
ATOM 3130 N N . ASP A 1 411 ? 7.673 8.633 -13.505 1.00 82.31 411 ASP A N 1
ATOM 3131 C CA . ASP A 1 411 ? 8.698 9.483 -12.876 1.00 82.31 411 ASP A CA 1
ATOM 3132 C C . ASP A 1 411 ? 9.488 8.716 -11.813 1.00 82.31 411 ASP A C 1
ATOM 3134 O O . ASP A 1 411 ? 10.704 8.850 -11.699 1.00 82.31 411 ASP A O 1
ATOM 3138 N N . ALA A 1 412 ? 8.783 7.883 -11.048 1.00 75.44 412 ALA A N 1
ATOM 3139 C CA . ALA A 1 412 ? 9.329 7.200 -9.886 1.00 75.44 412 ALA A CA 1
ATOM 3140 C C . ALA A 1 412 ? 9.681 5.727 -10.150 1.00 75.44 412 ALA A C 1
ATOM 3142 O O . ALA A 1 412 ? 10.595 5.198 -9.528 1.00 75.44 412 ALA A O 1
ATOM 3143 N N . GLN A 1 413 ? 8.977 5.058 -11.068 1.00 76.06 413 GLN A N 1
ATOM 3144 C CA . GLN A 1 413 ? 9.156 3.631 -11.352 1.00 76.06 413 GLN A CA 1
ATOM 3145 C C . GLN A 1 413 ? 8.634 3.253 -12.749 1.00 76.06 413 GLN A C 1
ATOM 3147 O O . GLN A 1 413 ? 7.885 4.016 -13.366 1.00 76.06 413 GLN A O 1
ATOM 3152 N N . LEU A 1 414 ? 9.024 2.077 -13.247 1.00 85.62 414 LEU A N 1
ATOM 3153 C CA . LEU A 1 414 ? 8.437 1.476 -14.445 1.00 85.62 414 LEU A CA 1
ATOM 3154 C C . LEU A 1 414 ? 7.158 0.721 -14.082 1.00 85.62 414 LEU A C 1
ATOM 3156 O O . LEU A 1 414 ? 7.040 0.174 -12.986 1.00 85.62 414 LEU A O 1
ATOM 3160 N N . PHE A 1 415 ? 6.227 0.629 -15.026 1.00 85.06 415 PHE A N 1
ATOM 3161 C CA . PHE A 1 415 ? 5.063 -0.244 -14.911 1.00 85.06 415 PHE A CA 1
ATOM 3162 C C . PHE A 1 415 ? 4.894 -1.077 -16.174 1.00 85.06 415 PHE A C 1
ATOM 3164 O O . PHE A 1 415 ? 5.176 -0.616 -17.276 1.00 85.06 415 PHE A O 1
ATOM 3171 N N . TRP A 1 416 ? 4.386 -2.292 -16.027 1.00 83.88 416 TRP A N 1
ATOM 3172 C CA . TRP A 1 416 ? 4.019 -3.163 -17.137 1.00 83.88 416 TRP A CA 1
ATOM 3173 C C . TRP A 1 416 ? 2.526 -3.414 -17.109 1.00 83.88 416 TRP A C 1
ATOM 3175 O O . TRP A 1 416 ? 1.963 -3.717 -16.063 1.00 83.88 416 TRP A O 1
ATOM 3185 N N . GLU A 1 417 ? 1.883 -3.339 -18.265 1.00 84.00 417 GLU A N 1
ATOM 3186 C CA . GLU A 1 417 ? 0.460 -3.620 -18.413 1.00 84.00 417 GLU A CA 1
ATOM 3187 C C . GLU A 1 417 ? 0.247 -4.599 -19.576 1.00 84.00 417 GLU A C 1
ATOM 3189 O O . GLU A 1 417 ? 0.596 -4.316 -20.717 1.00 84.00 417 GLU A O 1
ATOM 3194 N N . CYS A 1 418 ? -0.379 -5.748 -19.323 1.00 78.88 418 CYS A N 1
ATOM 3195 C CA . CYS A 1 418 ? -0.879 -6.653 -20.364 1.00 78.88 418 CYS A CA 1
ATOM 3196 C C . CYS A 1 418 ? -2.404 -6.761 -20.281 1.00 78.88 418 CYS A C 1
ATOM 3198 O O . CYS A 1 418 ? -3.041 -6.161 -19.418 1.00 78.88 418 CYS A O 1
ATOM 3200 N N . ARG A 1 419 ? -3.037 -7.485 -21.209 1.00 73.06 419 ARG A N 1
ATOM 3201 C CA . ARG A 1 419 ? -4.511 -7.552 -21.292 1.00 73.06 419 ARG A CA 1
ATOM 3202 C C . ARG A 1 419 ? -5.202 -8.145 -20.068 1.00 73.06 419 ARG A C 1
ATOM 3204 O O . ARG A 1 419 ? -6.409 -8.020 -19.943 1.00 73.06 419 ARG A O 1
ATOM 3211 N N . THR A 1 420 ? -4.467 -8.806 -19.184 1.00 65.69 420 THR A N 1
ATOM 3212 C CA . THR A 1 420 ? -5.021 -9.531 -18.034 1.00 65.69 420 THR A CA 1
ATOM 3213 C C . THR A 1 420 ? -4.654 -8.904 -16.690 1.00 65.69 420 THR A C 1
ATOM 3215 O O . THR A 1 420 ? -5.282 -9.238 -15.688 1.00 65.69 420 THR A O 1
ATOM 3218 N N . GLY A 1 421 ? -3.689 -7.983 -16.647 1.00 69.56 421 GLY A N 1
ATOM 3219 C CA . GLY A 1 421 ? -3.201 -7.378 -15.408 1.00 69.56 421 GLY A CA 1
ATOM 3220 C C . GLY A 1 421 ? -2.040 -6.417 -15.641 1.00 69.56 421 GLY A C 1
ATOM 3221 O O . GLY A 1 421 ? -1.597 -6.230 -16.775 1.00 69.56 421 GLY A O 1
ATOM 3222 N N . TYR A 1 422 ? -1.555 -5.818 -14.560 1.00 76.94 422 TYR A N 1
ATOM 3223 C CA . TYR A 1 422 ? -0.409 -4.917 -14.575 1.00 76.94 422 TYR A CA 1
ATOM 3224 C C . TYR A 1 422 ? 0.448 -5.100 -13.322 1.00 76.94 422 TYR A C 1
ATOM 3226 O O . TYR A 1 422 ? 0.003 -5.666 -12.321 1.00 76.94 422 TYR A O 1
ATOM 3234 N N . GLY A 1 423 ? 1.676 -4.602 -13.374 1.00 75.12 423 GLY A N 1
ATOM 3235 C CA . GLY A 1 423 ? 2.549 -4.507 -12.217 1.00 75.12 423 GLY A CA 1
ATOM 3236 C C . GLY A 1 423 ? 3.523 -3.349 -12.337 1.00 75.12 423 GLY A C 1
ATOM 3237 O O . GLY A 1 423 ? 3.516 -2.606 -13.320 1.00 75.12 423 GLY A O 1
ATOM 3238 N N . ALA A 1 424 ? 4.323 -3.176 -11.301 1.00 75.75 424 ALA A N 1
ATOM 3239 C CA . ALA A 1 424 ? 5.237 -2.062 -11.149 1.00 75.75 424 ALA A CA 1
ATOM 3240 C C . ALA A 1 424 ? 6.621 -2.565 -10.750 1.00 75.75 424 ALA A C 1
ATOM 3242 O O . ALA A 1 424 ? 6.717 -3.559 -10.030 1.00 75.75 424 ALA A O 1
ATOM 3243 N N . GLU A 1 425 ? 7.679 -1.863 -11.164 1.00 71.25 425 GLU A N 1
ATOM 3244 C CA . GLU A 1 425 ? 9.086 -2.164 -10.838 1.00 71.25 425 GLU A CA 1
ATOM 3245 C C . GLU A 1 425 ? 9.283 -2.376 -9.340 1.00 71.25 425 GLU A C 1
ATOM 3247 O O . GLU A 1 425 ? 10.105 -3.192 -8.930 1.00 71.25 425 GLU A O 1
ATOM 3252 N N . SER A 1 426 ? 8.438 -1.729 -8.532 1.00 62.59 426 SER A N 1
ATOM 3253 C CA . SER A 1 426 ? 8.403 -1.923 -7.093 1.00 62.59 426 SER A CA 1
ATOM 3254 C C . SER A 1 426 ? 7.953 -3.311 -6.598 1.00 62.59 426 SER A C 1
ATOM 3256 O O . SER A 1 426 ? 7.876 -3.546 -5.391 1.00 62.59 426 SER A O 1
ATOM 3258 N N . GLY A 1 427 ? 7.609 -4.233 -7.494 1.00 60.91 427 GLY A N 1
ATOM 3259 C CA . GLY A 1 427 ? 6.997 -5.516 -7.152 1.00 60.91 427 GLY A CA 1
ATOM 3260 C C . GLY A 1 427 ? 5.536 -5.391 -6.711 1.00 60.91 427 GLY A C 1
ATOM 3261 O O . GLY A 1 427 ? 4.980 -6.338 -6.161 1.00 60.91 427 GLY A O 1
ATOM 3262 N N . SER A 1 428 ? 4.900 -4.234 -6.929 1.00 62.50 428 SER A N 1
ATOM 3263 C CA . SER A 1 428 ? 3.460 -4.069 -6.714 1.00 62.50 428 SER A CA 1
ATOM 3264 C C . SER A 1 428 ? 2.700 -4.657 -7.903 1.00 62.50 428 SER A C 1
ATOM 3266 O O . SER A 1 428 ? 2.926 -4.245 -9.042 1.00 62.50 428 SER A O 1
ATOM 3268 N N . PHE A 1 429 ? 1.778 -5.584 -7.651 1.00 62.09 429 PHE A N 1
ATOM 3269 C CA . PHE A 1 429 ? 0.957 -6.232 -8.677 1.00 62.09 429 PHE A CA 1
ATOM 3270 C C . PHE A 1 429 ? -0.521 -6.142 -8.290 1.00 62.09 429 PHE A C 1
ATOM 3272 O O . PHE A 1 429 ? -0.861 -6.366 -7.130 1.00 62.09 429 PHE A O 1
ATOM 3279 N N . ASP A 1 430 ? -1.403 -5.842 -9.246 1.00 58.94 430 ASP A N 1
ATOM 3280 C CA . ASP A 1 430 ? -2.851 -6.003 -9.054 1.00 58.94 430 ASP A CA 1
ATOM 3281 C C . ASP A 1 430 ? -3.386 -6.997 -10.081 1.00 58.94 430 ASP A C 1
ATOM 3283 O O . ASP A 1 430 ? -3.326 -6.797 -11.300 1.00 58.94 430 ASP A O 1
ATOM 3287 N N . ILE A 1 431 ? -3.879 -8.109 -9.548 1.00 49.72 431 ILE A N 1
ATOM 3288 C CA . ILE A 1 431 ? -4.242 -9.298 -10.309 1.00 49.72 431 ILE A CA 1
ATOM 3289 C C . ILE A 1 431 ? -5.700 -9.699 -10.090 1.00 49.72 431 ILE A C 1
ATOM 3291 O O . ILE A 1 431 ? -6.216 -10.518 -10.840 1.00 49.72 431 ILE A O 1
ATOM 3295 N N . ASN A 1 432 ? -6.433 -9.005 -9.210 1.00 43.16 432 ASN A N 1
ATOM 3296 C CA . ASN A 1 432 ? -7.886 -9.114 -9.072 1.00 43.16 432 ASN A CA 1
ATOM 3297 C C . ASN A 1 432 ? -8.459 -7.883 -8.347 1.00 43.16 432 ASN A C 1
ATOM 3299 O O . ASN A 1 432 ? -8.444 -7.786 -7.121 1.00 43.16 432 ASN A O 1
ATOM 3303 N N . HIS A 1 433 ? -9.062 -6.977 -9.119 1.00 49.22 433 HIS A N 1
ATOM 3304 C CA . HIS A 1 433 ? -9.653 -5.704 -8.681 1.00 49.22 433 HIS A CA 1
ATOM 3305 C C . HIS A 1 433 ? -10.893 -5.812 -7.757 1.00 49.22 433 HIS A C 1
ATOM 3307 O O . HIS A 1 433 ? -11.642 -4.839 -7.641 1.00 49.22 433 HIS A O 1
ATOM 3313 N N . ASP A 1 434 ? -11.147 -6.939 -7.094 1.00 39.91 434 ASP A N 1
ATOM 3314 C CA . ASP A 1 434 ? -12.334 -7.118 -6.241 1.00 39.91 434 ASP A CA 1
ATOM 3315 C C . ASP A 1 434 ? -12.131 -6.646 -4.792 1.00 39.91 434 ASP A C 1
ATOM 3317 O O . ASP A 1 434 ? -13.087 -6.601 -4.018 1.00 39.91 434 ASP A O 1
ATOM 3321 N N . ARG A 1 435 ? -10.911 -6.252 -4.396 1.00 36.75 435 ARG A N 1
ATOM 3322 C CA . ARG A 1 435 ? -10.597 -5.908 -2.996 1.00 36.75 435 ARG A CA 1
ATOM 3323 C C . ARG A 1 435 ? -9.824 -4.601 -2.810 1.00 36.75 435 ARG A C 1
ATOM 3325 O O . ARG A 1 435 ? -8.799 -4.589 -2.145 1.00 36.75 435 ARG A O 1
ATOM 3332 N N . VAL A 1 436 ? -10.355 -3.483 -3.307 1.00 36.03 436 VAL A N 1
ATOM 3333 C CA . VAL A 1 436 ? -9.990 -2.149 -2.787 1.00 36.03 436 VAL A CA 1
ATOM 3334 C C . VAL A 1 436 ? -11.253 -1.300 -2.664 1.00 36.03 436 VAL A C 1
ATOM 3336 O O . VAL A 1 436 ? -12.031 -1.176 -3.617 1.00 36.03 436 VAL A O 1
ATOM 3339 N N . GLY A 1 437 ? -11.467 -0.798 -1.445 1.00 31.42 437 GLY A N 1
ATOM 3340 C CA . GLY A 1 437 ? -12.631 -0.038 -1.008 1.00 31.42 437 GLY A CA 1
ATOM 3341 C C . GLY A 1 437 ? -12.882 1.225 -1.828 1.00 31.42 437 GLY A C 1
ATOM 3342 O O . GLY A 1 437 ? -11.990 1.794 -2.448 1.00 31.42 437 GLY A O 1
ATOM 3343 N N . ALA A 1 438 ? -14.150 1.621 -1.837 1.00 35.34 438 ALA A N 1
ATOM 3344 C CA . ALA A 1 438 ? -14.679 2.771 -2.546 1.00 35.34 438 ALA A CA 1
ATOM 3345 C C . ALA A 1 438 ? -13.987 4.076 -2.126 1.00 35.34 438 ALA A C 1
ATOM 3347 O O . ALA A 1 438 ? -14.183 4.530 -1.004 1.00 35.34 438 ALA A O 1
ATOM 3348 N N . SER A 1 439 ? -13.205 4.658 -3.037 1.00 39.19 439 SER A N 1
ATOM 3349 C CA . SER A 1 439 ? -12.831 6.079 -3.111 1.00 39.19 439 SER A CA 1
ATOM 3350 C C . SER A 1 439 ? -11.636 6.206 -4.061 1.00 39.19 439 SER A C 1
ATOM 3352 O O . SER A 1 439 ? -10.548 5.821 -3.652 1.00 39.19 439 SER A O 1
ATOM 3354 N N . LEU A 1 440 ? -11.851 6.694 -5.295 1.00 29.20 440 LEU A N 1
ATOM 3355 C CA . LEU A 1 440 ? -10.932 7.417 -6.214 1.00 29.20 440 LEU A CA 1
ATOM 3356 C C . LEU A 1 440 ? -11.408 7.254 -7.680 1.00 29.20 440 LEU A C 1
ATOM 3358 O O . LEU A 1 440 ? -12.207 6.364 -7.974 1.00 29.20 440 LEU A O 1
ATOM 3362 N N . ASN A 1 441 ? -11.007 8.184 -8.554 1.00 38.41 441 ASN A N 1
ATOM 3363 C CA . ASN A 1 441 ? -11.597 8.504 -9.864 1.00 38.41 441 ASN A CA 1
ATOM 3364 C C . ASN A 1 441 ? -12.002 7.292 -10.733 1.00 38.41 441 ASN A C 1
ATOM 3366 O O . ASN A 1 441 ? -11.227 6.383 -11.018 1.00 38.41 441 ASN A O 1
ATOM 3370 N N . TYR A 1 442 ? -13.255 7.316 -11.193 1.00 46.53 442 TYR A N 1
ATOM 3371 C CA . TYR A 1 442 ? -13.963 6.201 -11.837 1.00 46.53 442 TYR A CA 1
ATOM 3372 C C . TYR A 1 442 ? -13.400 5.753 -13.208 1.00 46.53 442 TYR A C 1
ATOM 3374 O O . TYR A 1 442 ? -13.717 4.654 -13.648 1.00 46.53 442 TYR A O 1
ATOM 3382 N N . THR A 1 443 ? -12.579 6.553 -13.895 1.00 54.34 443 THR A N 1
ATOM 3383 C CA . THR A 1 443 ? -12.275 6.368 -15.332 1.00 54.34 443 THR A CA 1
ATOM 3384 C C . THR A 1 443 ? -11.103 5.417 -15.610 1.00 54.34 443 THR A C 1
ATOM 3386 O O . THR A 1 443 ? -11.211 4.486 -16.406 1.00 54.34 443 THR A O 1
ATOM 3389 N N . THR A 1 444 ? -9.975 5.544 -14.901 1.00 59.19 444 THR A N 1
ATOM 3390 C CA . THR A 1 444 ? -8.776 4.728 -15.195 1.00 59.19 444 THR A CA 1
ATOM 3391 C C . THR A 1 444 ? -8.950 3.250 -14.806 1.00 59.19 444 THR A C 1
ATOM 3393 O O . THR A 1 444 ? -8.474 2.360 -15.516 1.00 59.19 444 THR A O 1
ATOM 3396 N N . ARG A 1 445 ? -9.676 2.959 -13.715 1.00 61.22 445 ARG A N 1
ATOM 3397 C CA . ARG A 1 445 ? -9.978 1.583 -13.268 1.00 61.22 445 ARG A CA 1
ATOM 3398 C C . ARG A 1 445 ? -10.954 0.872 -14.207 1.00 61.22 445 ARG A C 1
ATOM 3400 O O . ARG A 1 445 ? -10.743 -0.295 -14.548 1.00 61.22 445 ARG A O 1
ATOM 3407 N N . GLU A 1 446 ? -12.004 1.566 -14.644 1.00 66.88 446 GLU A N 1
ATOM 3408 C CA . GLU A 1 446 ? -12.947 1.021 -15.622 1.00 66.88 446 GLU A CA 1
ATOM 3409 C C . GLU A 1 446 ? -12.288 0.820 -16.986 1.00 66.88 446 GLU A C 1
ATOM 3411 O O . GLU A 1 446 ? -12.564 -0.186 -17.635 1.00 66.88 446 GLU A O 1
ATOM 3416 N N . PHE A 1 447 ? -11.318 1.657 -17.366 1.00 74.50 447 PHE A N 1
ATOM 3417 C CA . PHE A 1 447 ? -10.536 1.446 -18.583 1.00 74.50 447 PHE A CA 1
ATOM 3418 C C . PHE A 1 447 ? -9.721 0.139 -18.563 1.00 74.50 447 PHE A C 1
ATOM 3420 O O . PHE A 1 447 ? -9.688 -0.597 -19.549 1.00 74.50 447 PHE A O 1
ATOM 3427 N N . ILE A 1 448 ? -9.098 -0.214 -17.435 1.00 71.56 448 ILE A N 1
ATOM 3428 C CA . ILE A 1 448 ? -8.378 -1.496 -17.307 1.00 71.56 448 ILE A CA 1
ATOM 3429 C C . ILE A 1 448 ? -9.360 -2.673 -17.415 1.00 71.56 448 ILE A C 1
ATOM 3431 O O . ILE A 1 448 ? -9.083 -3.669 -18.088 1.00 71.56 448 ILE A O 1
ATOM 3435 N N . ARG A 1 449 ? -10.549 -2.556 -16.807 1.00 71.69 449 ARG A N 1
ATOM 3436 C CA . ARG A 1 449 ? -11.627 -3.554 -16.939 1.00 71.69 449 ARG A CA 1
ATOM 3437 C C . ARG A 1 449 ? -12.167 -3.640 -18.365 1.00 71.69 449 ARG A C 1
ATOM 3439 O O . ARG A 1 449 ? -12.499 -4.735 -18.817 1.00 71.69 449 ARG A O 1
ATOM 3446 N N . LEU A 1 450 ? -12.278 -2.510 -19.054 1.00 75.44 450 LEU A N 1
ATOM 3447 C CA . LEU A 1 450 ? -12.666 -2.424 -20.455 1.00 75.44 450 LEU A CA 1
ATOM 3448 C C . LEU A 1 450 ? -11.648 -3.172 -21.313 1.00 75.44 450 LEU A C 1
ATOM 3450 O O . LEU A 1 450 ? -12.031 -4.048 -22.077 1.00 75.44 450 LEU A O 1
ATOM 3454 N N . ARG A 1 451 ? -10.352 -2.914 -21.125 1.00 79.00 451 ARG A N 1
ATOM 3455 C CA . ARG A 1 451 ? -9.277 -3.567 -21.880 1.00 79.00 451 ARG A CA 1
ATOM 3456 C C . ARG A 1 451 ? -9.223 -5.084 -21.666 1.00 79.00 451 ARG A C 1
ATOM 3458 O O . ARG A 1 451 ? -8.987 -5.812 -22.624 1.00 79.00 451 ARG A O 1
ATOM 3465 N N . LYS A 1 452 ? -9.529 -5.576 -20.455 1.00 71.12 452 LYS A N 1
ATOM 3466 C CA . LYS A 1 452 ? -9.709 -7.022 -20.186 1.00 71.12 452 LYS A CA 1
ATOM 3467 C C . LYS A 1 452 ? -10.849 -7.635 -21.009 1.00 71.12 452 LYS A C 1
ATOM 3469 O O . LYS A 1 452 ? -10.721 -8.750 -21.506 1.00 71.12 452 LYS A O 1
ATOM 3474 N N . ARG A 1 453 ? -11.972 -6.918 -21.128 1.00 70.81 453 ARG A N 1
ATOM 3475 C CA . ARG A 1 453 ? -13.164 -7.345 -21.887 1.00 70.81 453 ARG A CA 1
ATOM 3476 C C . ARG A 1 453 ? -12.980 -7.179 -23.398 1.00 70.81 453 ARG A C 1
ATOM 3478 O O . ARG A 1 453 ? -13.568 -7.930 -24.174 1.00 70.81 453 ARG A O 1
ATOM 3485 N N . PHE A 1 454 ? -12.148 -6.228 -23.814 1.00 72.12 454 PHE A N 1
ATOM 3486 C CA . PHE A 1 454 ? -11.909 -5.876 -25.207 1.00 72.12 454 PHE A CA 1
ATOM 3487 C C . PHE A 1 454 ? -10.894 -6.827 -25.861 1.00 72.12 454 PHE A C 1
ATOM 3489 O O . PHE A 1 454 ? -9.739 -6.483 -26.112 1.00 72.12 454 PHE A O 1
ATOM 3496 N N . VAL A 1 455 ? -11.323 -8.063 -26.127 1.00 65.38 455 VAL A N 1
ATOM 3497 C CA . VAL A 1 455 ? -10.499 -9.081 -26.795 1.00 65.38 455 VAL A CA 1
ATOM 3498 C C . VAL A 1 455 ? -10.755 -9.057 -28.310 1.00 65.38 455 VAL A C 1
ATOM 3500 O O . VAL A 1 455 ? -11.891 -9.294 -28.734 1.00 65.38 455 VAL A O 1
ATOM 3503 N N . PRO A 1 456 ? -9.738 -8.794 -29.154 1.00 59.41 456 PRO A N 1
ATOM 3504 C CA . PRO A 1 456 ? -9.872 -8.881 -30.604 1.00 59.41 456 PRO A CA 1
ATOM 3505 C C . PRO A 1 456 ? -10.398 -10.249 -31.036 1.00 59.41 456 PRO A C 1
ATOM 3507 O O . PRO A 1 456 ? -9.984 -11.271 -30.492 1.00 59.41 456 PRO A O 1
ATOM 3510 N N . HIS A 1 457 ? -11.289 -10.261 -32.028 1.00 54.34 457 HIS A N 1
ATOM 3511 C CA . HIS A 1 457 ? -11.901 -11.475 -32.589 1.00 54.34 457 HIS A CA 1
ATOM 3512 C C . HIS A 1 457 ? -12.833 -12.259 -31.640 1.00 54.34 457 HIS A C 1
ATOM 3514 O O . HIS A 1 457 ? -13.249 -13.363 -31.982 1.00 54.34 457 HIS A O 1
ATOM 3520 N N . ALA A 1 458 ? -13.220 -11.690 -30.492 1.00 57.59 458 ALA A N 1
ATOM 3521 C CA . ALA A 1 458 ? -14.245 -12.242 -29.600 1.00 57.59 458 ALA A CA 1
ATOM 3522 C C . ALA A 1 458 ? -15.488 -11.333 -29.540 1.00 57.59 458 ALA A C 1
ATOM 3524 O O . ALA A 1 458 ? -15.384 -10.123 -29.735 1.00 57.59 458 ALA A O 1
ATOM 3525 N N . TRP A 1 459 ? -16.667 -11.896 -29.246 1.00 53.41 459 TRP A N 1
ATOM 3526 C CA . TRP A 1 459 ? -17.872 -11.106 -28.961 1.00 53.41 459 TRP A CA 1
ATOM 3527 C C . TRP A 1 459 ? -17.779 -10.499 -27.557 1.00 53.41 459 TRP A C 1
ATOM 3529 O O . TRP A 1 459 ? -17.614 -11.227 -26.581 1.00 53.41 459 TRP A O 1
ATOM 3539 N N . GLN A 1 460 ? -17.898 -9.175 -27.451 1.00 63.97 460 GLN A N 1
ATOM 3540 C CA . GLN A 1 460 ? -17.617 -8.441 -26.206 1.00 63.97 460 GLN A CA 1
ATOM 3541 C C . GLN A 1 460 ? -18.869 -7.826 -25.552 1.00 63.97 460 GLN A C 1
ATOM 3543 O O . GLN A 1 460 ? -18.779 -7.257 -24.465 1.00 63.97 460 GLN A O 1
ATOM 3548 N N . GLY A 1 461 ? -20.037 -7.936 -26.198 1.00 66.00 461 GLY A N 1
ATOM 3549 C CA . GLY A 1 461 ? -21.306 -7.342 -25.760 1.00 66.00 461 GLY A CA 1
ATOM 3550 C C . GLY A 1 461 ? -21.382 -5.816 -25.914 1.00 66.00 461 GLY A C 1
ATOM 3551 O O . GLY A 1 461 ? -20.372 -5.117 -25.927 1.00 66.00 461 GLY A O 1
ATOM 3552 N N . TRP A 1 462 ? -22.600 -5.274 -26.017 1.00 66.81 462 TRP A N 1
ATOM 3553 C CA . TRP A 1 462 ? -22.829 -3.834 -26.227 1.00 66.81 462 TRP A CA 1
ATOM 3554 C C . TRP A 1 462 ? -22.386 -2.955 -25.052 1.00 66.81 462 TRP A C 1
ATOM 3556 O O . TRP A 1 462 ? -21.994 -1.814 -25.267 1.00 66.81 462 TRP A O 1
ATOM 3566 N N . GLN A 1 463 ? -22.375 -3.488 -23.826 1.00 69.56 463 GLN A N 1
ATOM 3567 C CA . GLN A 1 463 ? -21.871 -2.758 -22.659 1.00 69.56 463 GLN A CA 1
ATOM 3568 C C . GLN A 1 463 ? -20.399 -2.357 -22.828 1.00 69.56 463 GLN A C 1
ATOM 3570 O O . GLN A 1 463 ? -20.042 -1.222 -22.544 1.00 69.56 463 GLN A O 1
ATOM 3575 N N . THR A 1 464 ? -19.564 -3.248 -23.373 1.00 70.81 464 THR A N 1
ATOM 3576 C CA . THR A 1 464 ? -18.153 -2.954 -23.669 1.00 70.81 464 THR A CA 1
ATOM 3577 C C . THR A 1 464 ? -18.014 -1.800 -24.666 1.00 70.81 464 THR A C 1
ATOM 3579 O O . THR A 1 464 ? -17.117 -0.973 -24.529 1.00 70.81 464 THR A O 1
ATOM 3582 N N . TRP A 1 465 ? -18.915 -1.702 -25.649 1.00 76.56 465 TRP A N 1
ATOM 3583 C CA . TRP A 1 465 ? -18.921 -0.587 -26.600 1.00 76.56 465 TRP A CA 1
ATOM 3584 C C . TRP A 1 465 ? -19.303 0.739 -25.941 1.00 76.56 465 TRP A C 1
ATOM 3586 O O . TRP A 1 465 ? -18.644 1.746 -26.181 1.00 76.56 465 TRP A O 1
ATOM 3596 N N . TYR A 1 466 ? -20.332 0.748 -25.091 1.00 74.50 466 TYR A N 1
ATOM 3597 C CA . TYR A 1 466 ? -20.725 1.959 -24.370 1.00 74.50 466 TYR A CA 1
ATOM 3598 C C . TYR A 1 466 ? -19.628 2.442 -23.425 1.00 74.50 466 TYR A C 1
ATOM 3600 O O . TYR A 1 466 ? -19.290 3.621 -23.464 1.00 74.50 466 TYR A O 1
ATOM 3608 N N . ASP A 1 467 ? -19.019 1.533 -22.663 1.00 76.06 467 ASP A N 1
ATOM 3609 C CA . ASP A 1 467 ? -17.900 1.844 -21.770 1.00 76.06 467 ASP A CA 1
ATOM 3610 C C . ASP A 1 467 ? -16.721 2.450 -22.563 1.00 76.06 467 ASP A C 1
ATOM 3612 O O . ASP A 1 467 ? -16.130 3.448 -22.153 1.00 76.06 467 ASP A O 1
ATOM 3616 N N . LEU A 1 468 ? -16.423 1.897 -23.746 1.00 80.25 468 LEU A N 1
ATOM 3617 C CA . LEU A 1 468 ? -15.389 2.401 -24.652 1.00 80.25 468 LEU A CA 1
ATOM 3618 C C . LEU A 1 468 ? -15.695 3.809 -25.170 1.00 80.25 468 LEU A C 1
ATOM 3620 O O . LEU A 1 468 ? -14.827 4.678 -25.134 1.00 80.25 468 LEU A O 1
ATOM 3624 N N . VAL A 1 469 ? -16.921 4.055 -25.633 1.00 81.50 469 VAL A N 1
ATOM 3625 C CA . VAL A 1 469 ? -17.329 5.381 -26.114 1.00 81.50 469 VAL A CA 1
ATOM 3626 C C . VAL A 1 469 ? -17.309 6.398 -24.972 1.00 81.50 469 VAL A C 1
ATOM 3628 O O . VAL A 1 469 ? -16.793 7.499 -25.157 1.00 81.50 469 VAL A O 1
ATOM 3631 N N . SER A 1 470 ? -17.805 6.038 -23.785 1.00 79.81 470 SER A N 1
ATOM 3632 C CA . SER A 1 470 ? -17.768 6.899 -22.600 1.00 79.81 470 SER A CA 1
ATOM 3633 C C . SER A 1 470 ? -16.338 7.303 -22.240 1.00 79.81 470 SER A C 1
ATOM 3635 O O . SER A 1 470 ? -16.062 8.495 -22.117 1.00 79.81 470 SER A O 1
ATOM 3637 N N . GLU A 1 471 ? -15.411 6.347 -22.173 1.00 78.44 471 GLU A N 1
ATOM 3638 C CA . GLU A 1 471 ? -13.995 6.623 -21.906 1.00 78.44 471 GLU A CA 1
ATOM 3639 C C . GLU A 1 471 ? -13.340 7.503 -22.978 1.00 78.44 471 GLU A C 1
ATOM 3641 O O . GLU A 1 471 ? -12.550 8.389 -22.646 1.00 78.44 471 GLU A O 1
ATOM 3646 N N . TYR A 1 472 ? -13.686 7.296 -24.253 1.00 82.56 472 TYR A N 1
ATOM 3647 C CA . TYR A 1 472 ? -13.170 8.089 -25.369 1.00 82.56 472 TYR A CA 1
ATOM 3648 C C . TYR A 1 472 ? -13.643 9.544 -25.319 1.00 82.56 472 TYR A C 1
ATOM 3650 O O . TYR A 1 472 ? -12.856 10.468 -25.525 1.00 82.56 472 TYR A O 1
ATOM 3658 N N . THR A 1 473 ? -14.922 9.767 -25.001 1.00 80.69 473 THR A N 1
ATOM 3659 C CA . THR A 1 473 ? -15.516 11.115 -24.985 1.00 80.69 473 THR A CA 1
ATOM 3660 C C . THR A 1 473 ? -14.939 12.046 -23.918 1.00 80.69 473 THR A C 1
ATOM 3662 O O . THR A 1 473 ? -15.117 13.257 -24.020 1.00 80.69 473 THR A O 1
ATOM 3665 N N . LEU A 1 474 ? -14.226 11.503 -22.928 1.00 80.25 474 LEU A N 1
ATOM 3666 C CA . LEU A 1 474 ? -13.553 12.267 -21.875 1.00 80.25 474 LEU A CA 1
ATOM 3667 C C . LEU A 1 474 ? -12.127 12.707 -22.254 1.00 80.25 474 LEU A C 1
ATOM 3669 O O . LEU A 1 474 ? -11.465 13.369 -21.456 1.00 80.25 474 LEU A O 1
ATOM 3673 N N . ARG A 1 475 ? -11.626 12.329 -23.437 1.00 82.50 475 ARG A N 1
ATOM 3674 C CA . ARG A 1 475 ? -10.250 12.607 -23.877 1.00 82.50 475 ARG A CA 1
ATOM 3675 C C . ARG A 1 475 ? -10.173 13.853 -24.762 1.00 82.50 475 ARG A C 1
ATOM 3677 O O . ARG A 1 475 ? -11.103 14.203 -25.484 1.00 82.50 475 ARG A O 1
ATOM 3684 N N . ASN A 1 476 ? -9.009 14.491 -24.749 1.00 82.94 476 ASN A N 1
ATOM 3685 C CA . ASN A 1 476 ? -8.685 15.670 -25.538 1.00 82.94 476 ASN A CA 1
ATOM 3686 C C . ASN A 1 476 ? -8.139 15.284 -26.919 1.00 82.94 476 ASN A C 1
ATOM 3688 O O . ASN A 1 476 ? -7.325 14.365 -27.054 1.00 82.94 476 ASN A O 1
ATOM 3692 N N . LEU A 1 477 ? -8.527 16.044 -27.941 1.00 80.50 477 LEU A N 1
ATOM 3693 C CA . LEU A 1 477 ? -7.984 15.959 -29.296 1.00 80.50 477 LEU A CA 1
ATOM 3694 C C . LEU A 1 477 ? -7.396 17.310 -29.687 1.00 80.50 477 LEU A C 1
ATOM 3696 O O . LEU A 1 477 ? -8.016 18.346 -29.454 1.00 80.50 477 LEU A O 1
ATOM 3700 N N . SER A 1 478 ? -6.216 17.289 -30.304 1.00 75.88 478 SER A N 1
ATOM 3701 C CA . SER A 1 478 ? -5.582 18.498 -30.844 1.00 75.88 478 SER A CA 1
ATOM 3702 C C . SER A 1 478 ? -6.353 19.049 -32.045 1.00 75.88 478 SER A C 1
ATOM 3704 O O . SER A 1 478 ? -6.490 20.262 -32.176 1.00 75.88 478 SER A O 1
ATOM 3706 N N . PHE A 1 479 ? -6.913 18.163 -32.877 1.00 77.50 479 PHE A N 1
ATOM 3707 C CA . PHE A 1 479 ? -7.743 18.515 -34.025 1.00 77.50 479 PHE A CA 1
ATOM 3708 C C . PHE A 1 479 ? -9.102 17.830 -33.922 1.00 77.50 479 PHE A C 1
ATOM 3710 O O . PHE A 1 479 ? -9.194 16.617 -33.748 1.00 77.50 479 PHE A O 1
ATOM 3717 N N . ALA A 1 480 ? -10.181 18.602 -34.052 1.00 79.94 480 ALA A N 1
ATOM 3718 C CA . ALA A 1 480 ? -11.540 18.062 -33.976 1.00 79.94 480 ALA A CA 1
ATOM 3719 C C . ALA A 1 480 ? -11.841 17.042 -35.094 1.00 79.94 480 ALA A C 1
ATOM 3721 O O . ALA A 1 480 ? -12.666 16.151 -34.900 1.00 79.94 480 ALA A O 1
ATOM 3722 N N . SER A 1 481 ? -11.149 17.145 -36.235 1.00 79.69 481 SER A N 1
ATOM 3723 C CA . SER A 1 481 ? -11.212 16.193 -37.354 1.00 79.69 481 SER A CA 1
ATOM 3724 C C . SER A 1 481 ? -10.813 14.767 -36.968 1.00 79.69 481 SER A C 1
ATOM 3726 O O . SER A 1 481 ? -11.281 13.816 -37.587 1.00 79.69 481 SER A O 1
ATOM 3728 N N . ASP A 1 482 ? -10.010 14.601 -35.916 1.00 78.88 482 ASP A N 1
ATOM 3729 C CA . ASP A 1 482 ? -9.478 13.300 -35.498 1.00 78.88 482 ASP A CA 1
ATOM 3730 C C . ASP A 1 482 ? -10.473 12.485 -34.665 1.00 78.88 482 ASP A C 1
ATOM 3732 O O . ASP A 1 482 ? -10.195 11.342 -34.296 1.00 78.88 482 ASP A O 1
ATOM 3736 N N . LYS A 1 483 ? -11.656 13.045 -34.387 1.00 80.81 483 LYS A N 1
ATOM 3737 C CA . LYS A 1 483 ? -12.653 12.445 -33.496 1.00 80.81 483 LYS A CA 1
ATOM 3738 C C . LYS A 1 483 ? -13.125 11.056 -33.930 1.00 80.81 483 LYS A C 1
ATOM 3740 O O . LYS A 1 483 ? -13.362 10.193 -33.094 1.00 80.81 483 LYS A O 1
ATOM 3745 N N . PHE A 1 484 ? -13.272 10.823 -35.228 1.00 81.88 484 PHE A N 1
ATOM 3746 C CA . PHE A 1 484 ? -13.621 9.498 -35.743 1.00 81.88 484 PHE A CA 1
ATOM 3747 C C . PHE A 1 484 ? -12.388 8.651 -36.078 1.00 81.88 484 PHE A C 1
ATOM 3749 O O . PHE A 1 484 ? -12.354 7.491 -35.658 1.00 81.88 484 PHE A O 1
ATOM 3756 N N . PRO A 1 485 ? -11.344 9.188 -36.745 1.00 80.56 485 PRO A N 1
ATOM 3757 C CA . PRO A 1 485 ? -10.109 8.447 -37.004 1.00 80.56 485 PRO A CA 1
ATOM 3758 C C . PRO A 1 485 ? -9.487 7.796 -35.760 1.00 80.56 485 PRO A C 1
ATOM 3760 O O . PRO A 1 485 ? -9.120 6.622 -35.811 1.00 80.56 485 PRO A O 1
ATOM 3763 N N . ALA A 1 486 ? -9.452 8.503 -34.626 1.00 78.75 486 ALA A N 1
ATOM 3764 C CA . ALA A 1 486 ? -8.844 8.006 -33.390 1.00 78.75 486 ALA A CA 1
ATOM 3765 C C . ALA A 1 486 ? -9.610 6.848 -32.723 1.00 78.75 486 ALA A C 1
ATOM 3767 O O . ALA A 1 486 ? -9.051 6.162 -31.869 1.00 78.75 486 ALA A O 1
ATOM 3768 N N . LEU A 1 487 ? -10.870 6.613 -33.110 1.00 83.00 487 LEU A N 1
ATOM 3769 C CA . LEU A 1 487 ? -11.713 5.523 -32.600 1.00 83.00 487 LEU A CA 1
ATOM 3770 C C . LEU A 1 487 ? -11.950 4.410 -33.636 1.00 83.00 487 LEU A C 1
ATOM 3772 O O . LEU A 1 487 ? -12.368 3.301 -33.289 1.00 83.00 487 LEU A O 1
ATOM 3776 N N . ALA A 1 488 ? -11.699 4.690 -34.917 1.00 80.50 488 ALA A N 1
ATOM 3777 C CA . ALA A 1 488 ? -12.078 3.834 -36.039 1.00 80.50 488 ALA A CA 1
ATOM 3778 C C . ALA A 1 488 ? -11.459 2.427 -35.973 1.00 80.50 488 ALA A C 1
ATOM 3780 O O . ALA A 1 488 ? -12.093 1.446 -36.371 1.00 80.50 488 ALA A O 1
ATOM 3781 N N . GLY A 1 489 ? -10.237 2.310 -35.452 1.00 77.25 489 GLY A N 1
ATOM 3782 C CA . GLY A 1 489 ? -9.556 1.031 -35.271 1.00 77.25 489 GLY A CA 1
ATOM 3783 C C . GLY A 1 489 ? -10.254 0.132 -34.257 1.00 77.25 489 GLY A C 1
ATOM 3784 O O . GLY A 1 489 ? -10.573 -1.022 -34.553 1.00 77.25 489 GLY A O 1
ATOM 3785 N N . ALA A 1 490 ? -10.560 0.681 -33.081 1.00 79.81 490 ALA A N 1
ATOM 3786 C CA . ALA A 1 490 ? -11.324 -0.019 -32.054 1.00 79.81 490 ALA A CA 1
ATOM 3787 C C . ALA A 1 490 ? -12.740 -0.384 -32.544 1.00 79.81 490 ALA A C 1
ATOM 3789 O O . ALA A 1 490 ? -13.184 -1.519 -32.361 1.00 79.81 490 ALA A O 1
ATOM 3790 N N . ALA A 1 491 ? -13.415 0.530 -33.251 1.00 81.56 491 ALA A N 1
ATOM 3791 C CA . ALA A 1 491 ? -14.729 0.285 -33.852 1.00 81.56 491 ALA A CA 1
ATOM 3792 C C . ALA A 1 491 ? -14.723 -0.914 -34.813 1.00 81.56 491 ALA A C 1
ATOM 3794 O O . ALA A 1 491 ? -15.589 -1.791 -34.741 1.00 81.56 491 ALA A O 1
ATOM 3795 N N . ARG A 1 492 ? -13.705 -0.997 -35.677 1.00 76.69 492 ARG A N 1
ATOM 3796 C CA . ARG A 1 492 ? -13.539 -2.102 -36.628 1.00 76.69 492 ARG A CA 1
ATOM 3797 C C . ARG A 1 492 ? -13.358 -3.441 -35.916 1.00 76.69 492 ARG A C 1
ATOM 3799 O O . ARG A 1 492 ? -13.986 -4.424 -36.310 1.00 76.69 492 ARG A O 1
ATOM 3806 N N . ILE A 1 493 ? -12.527 -3.490 -34.875 1.00 72.81 493 ILE A N 1
ATOM 3807 C CA . ILE A 1 493 ? -12.267 -4.717 -34.105 1.00 72.81 493 ILE A CA 1
ATOM 3808 C C . ILE A 1 493 ? -13.536 -5.192 -33.387 1.00 72.81 493 ILE A C 1
ATOM 3810 O O . ILE A 1 493 ? -13.857 -6.382 -33.437 1.00 72.81 493 ILE A O 1
ATOM 3814 N N . PHE A 1 494 ? -14.289 -4.265 -32.788 1.00 72.50 494 PHE A N 1
ATOM 3815 C CA . PHE A 1 494 ? -15.569 -4.565 -32.146 1.00 72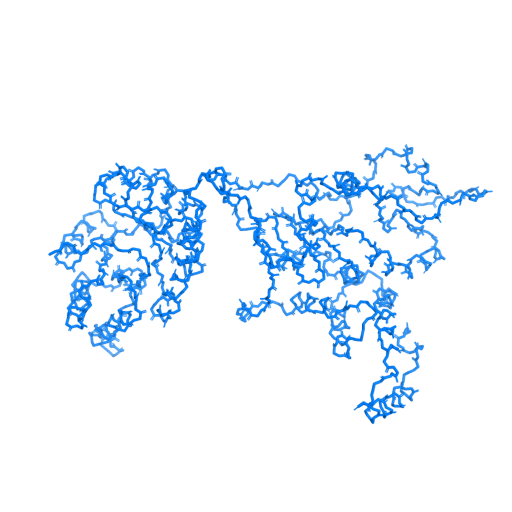.50 494 PHE A CA 1
ATOM 3816 C C . PHE A 1 494 ? -16.584 -5.158 -33.140 1.00 72.50 494 PHE A C 1
ATOM 3818 O O . PHE A 1 494 ? -17.212 -6.181 -32.858 1.00 72.50 494 PHE A O 1
ATOM 3825 N N . GLN A 1 495 ? -16.692 -4.576 -34.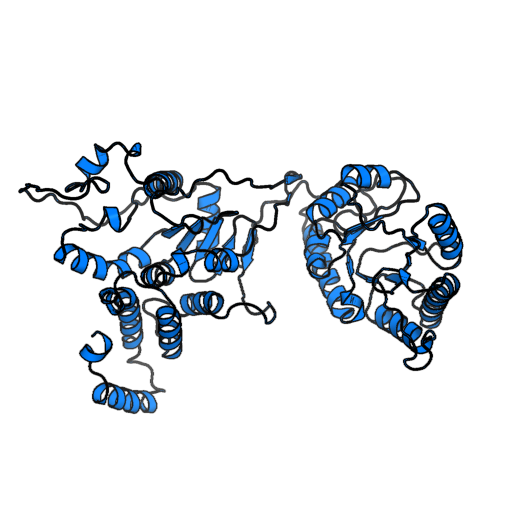342 1.00 69.00 495 GLN A N 1
ATOM 3826 C CA . GLN A 1 495 ? -17.589 -5.061 -35.397 1.00 69.00 495 GLN A CA 1
ATOM 3827 C C . GLN A 1 495 ? -17.254 -6.492 -35.850 1.00 69.00 495 GLN A C 1
ATOM 3829 O O . GLN A 1 495 ? -18.161 -7.306 -36.012 1.00 69.00 495 GLN A O 1
ATOM 3834 N N . HIS A 1 496 ? -15.972 -6.825 -36.031 1.00 62.75 496 HIS A N 1
ATOM 3835 C CA . HIS A 1 496 ? -15.567 -8.165 -36.475 1.00 62.75 496 HIS A CA 1
ATOM 3836 C C . HIS A 1 496 ? -15.915 -9.243 -35.436 1.00 62.75 496 HIS A C 1
ATOM 3838 O O . HIS A 1 496 ? -16.434 -10.297 -35.800 1.00 62.75 496 HIS A O 1
ATOM 3844 N N . GLY A 1 497 ? -15.731 -8.967 -34.140 1.00 55.25 497 GLY A N 1
ATOM 3845 C CA . GLY A 1 497 ? -16.141 -9.878 -33.062 1.00 55.25 497 GLY A CA 1
ATOM 3846 C C . GLY A 1 497 ? -17.656 -10.121 -32.994 1.00 55.25 497 GLY A C 1
ATOM 3847 O O . GLY A 1 497 ? -18.094 -11.191 -32.571 1.00 55.25 497 GLY A O 1
ATOM 3848 N N . ALA A 1 498 ? -18.469 -9.168 -33.465 1.00 50.09 498 ALA A N 1
ATOM 3849 C CA . ALA A 1 498 ? -19.925 -9.292 -33.521 1.00 50.09 498 ALA A CA 1
ATOM 3850 C C . ALA A 1 498 ? -20.437 -10.251 -34.614 1.00 50.09 498 ALA A C 1
ATOM 3852 O O . ALA A 1 498 ? -21.562 -10.734 -34.518 1.00 50.09 498 ALA A O 1
ATOM 3853 N N . THR A 1 499 ? -19.623 -10.545 -35.634 1.00 44.22 499 THR A N 1
ATOM 3854 C CA . THR A 1 499 ? -20.023 -11.375 -36.789 1.00 44.22 499 THR A CA 1
ATOM 3855 C C . THR A 1 499 ? -19.838 -12.886 -36.592 1.00 44.22 499 THR A C 1
ATOM 3857 O O . THR A 1 499 ? -20.473 -13.664 -37.289 1.00 44.22 499 THR A O 1
ATOM 3860 N N . PHE A 1 500 ? -19.042 -13.327 -35.610 1.00 40.69 500 PHE A N 1
ATOM 3861 C CA . PHE A 1 500 ? -18.654 -14.739 -35.420 1.00 40.69 500 PHE A CA 1
ATOM 3862 C C . PHE A 1 500 ? -19.705 -15.647 -34.739 1.00 40.69 500 PHE A C 1
ATOM 3864 O O . PHE A 1 500 ? -19.407 -16.799 -34.427 1.00 40.69 500 PHE A O 1
ATOM 3871 N N . ARG A 1 501 ? -20.930 -15.169 -34.482 1.00 41.59 501 ARG A N 1
ATOM 3872 C CA . ARG A 1 501 ? -21.971 -15.916 -33.747 1.00 41.59 501 ARG A CA 1
ATOM 3873 C C . ARG A 1 501 ? -23.242 -16.110 -34.583 1.00 41.59 501 ARG A C 1
ATOM 3875 O O . ARG A 1 501 ? -24.320 -15.709 -34.163 1.00 41.59 501 ARG A O 1
ATOM 3882 N N . GLU A 1 502 ? -23.116 -16.712 -35.766 1.00 42.16 502 GLU A N 1
ATOM 3883 C CA . GLU A 1 502 ? -24.281 -17.165 -36.552 1.00 42.16 502 GLU A CA 1
ATOM 3884 C C . GLU A 1 502 ? -24.797 -18.564 -36.132 1.00 42.16 502 GLU A C 1
ATOM 3886 O O . GLU A 1 502 ? -25.944 -18.889 -36.427 1.00 42.16 502 GLU A O 1
ATOM 3891 N N . ASP A 1 503 ? -24.047 -19.336 -35.328 1.00 40.31 503 ASP A N 1
ATOM 3892 C CA . ASP A 1 503 ? -24.329 -20.769 -35.082 1.00 40.31 503 ASP A CA 1
ATOM 3893 C C . ASP A 1 503 ? -24.644 -21.159 -33.614 1.00 40.31 503 ASP A C 1
ATOM 3895 O O . ASP A 1 503 ? -24.147 -22.162 -33.102 1.00 40.31 503 ASP A O 1
ATOM 3899 N N . GLY A 1 504 ? -25.476 -20.400 -32.889 1.00 39.41 504 GLY A N 1
ATOM 3900 C CA . GLY A 1 504 ? -25.895 -20.775 -31.523 1.00 39.41 504 GLY A CA 1
ATOM 3901 C C . GLY A 1 504 ? -27.327 -20.360 -31.182 1.00 39.41 504 GLY A C 1
ATOM 3902 O O . GLY A 1 504 ? -27.648 -19.177 -31.185 1.00 39.41 504 GLY A O 1
ATOM 3903 N N . ASP A 1 505 ? -28.181 -21.340 -30.888 1.00 43.00 505 ASP A N 1
ATOM 3904 C CA . ASP A 1 505 ? -29.632 -21.324 -31.144 1.00 43.00 505 ASP A CA 1
ATOM 3905 C C . ASP A 1 505 ? -30.544 -20.606 -30.120 1.00 43.00 505 ASP A C 1
ATOM 3907 O O . ASP A 1 505 ? -31.759 -20.646 -30.278 1.00 43.00 505 ASP A O 1
ATOM 3911 N N . ASP A 1 506 ? -30.026 -19.894 -29.113 1.00 40.91 506 ASP A N 1
ATOM 3912 C CA . ASP A 1 506 ? -30.878 -19.410 -28.000 1.00 40.91 506 ASP A CA 1
ATOM 3913 C C . ASP A 1 506 ? -31.205 -17.904 -27.980 1.00 40.91 506 ASP A C 1
ATOM 3915 O O . ASP A 1 506 ? -31.932 -17.450 -27.098 1.00 40.91 506 ASP A O 1
ATOM 3919 N N . ASP A 1 507 ? -30.754 -17.106 -28.956 1.00 43.62 507 ASP A N 1
ATOM 3920 C CA . ASP A 1 507 ? -30.960 -15.642 -28.919 1.00 43.62 507 ASP A CA 1
ATOM 3921 C C . ASP A 1 507 ? -31.491 -15.026 -30.230 1.00 43.62 507 ASP A C 1
ATOM 3923 O O . ASP A 1 507 ? -31.291 -13.853 -30.550 1.00 43.62 507 ASP A O 1
ATOM 3927 N N . LYS A 1 508 ? -32.230 -15.815 -31.018 1.00 40.94 508 LYS A N 1
ATOM 3928 C CA . LYS A 1 508 ? -32.780 -15.363 -32.310 1.00 40.94 508 LYS A CA 1
ATOM 3929 C C . LYS A 1 508 ? -33.868 -14.286 -32.177 1.00 40.94 508 LYS A C 1
ATOM 3931 O O . LYS A 1 508 ? -34.086 -13.534 -33.122 1.00 40.94 508 LYS A O 1
ATOM 3936 N N . ARG A 1 509 ? -34.550 -14.156 -31.030 1.00 38.62 509 ARG A N 1
ATOM 3937 C CA . ARG A 1 509 ? -35.706 -13.241 -30.880 1.00 38.62 509 ARG A CA 1
ATOM 3938 C C . ARG A 1 509 ? -35.323 -11.812 -30.474 1.00 38.62 509 ARG A C 1
ATOM 3940 O O . ARG A 1 509 ? -35.958 -10.867 -30.945 1.00 38.62 509 ARG A O 1
ATOM 3947 N N . ALA A 1 510 ? -34.273 -11.637 -29.667 1.00 41.25 510 ALA A N 1
ATOM 3948 C CA . ALA A 1 510 ? -33.757 -10.311 -29.316 1.00 41.25 510 ALA A CA 1
ATOM 3949 C C . ALA A 1 510 ? -32.910 -9.724 -30.458 1.00 41.25 510 ALA A C 1
ATOM 3951 O O . ALA A 1 510 ? -33.059 -8.552 -30.808 1.00 41.25 510 ALA A O 1
ATOM 3952 N N . GLN A 1 511 ? -32.099 -10.559 -31.117 1.00 39.56 511 GLN A N 1
ATOM 3953 C CA . GLN A 1 511 ? -31.202 -10.127 -32.189 1.00 39.56 511 GLN A CA 1
ATOM 3954 C C . GLN A 1 511 ? -31.937 -9.709 -33.470 1.00 39.56 511 GLN A C 1
ATOM 3956 O O . GLN A 1 511 ? -31.569 -8.699 -34.062 1.00 39.56 511 GLN A O 1
ATOM 3961 N N . HIS A 1 512 ? -33.005 -10.401 -33.889 1.00 39.94 512 HIS A N 1
ATOM 3962 C CA . HIS A 1 512 ? -33.744 -10.013 -35.104 1.00 39.94 512 HIS A CA 1
ATOM 3963 C C . HIS A 1 512 ? -34.519 -8.697 -34.936 1.00 39.94 512 HIS A C 1
ATOM 3965 O O . HIS A 1 512 ? -34.617 -7.912 -35.879 1.00 39.94 512 HIS A O 1
ATOM 3971 N N . THR A 1 513 ? -35.030 -8.438 -33.730 1.00 40.28 513 THR A N 1
ATOM 3972 C CA . THR A 1 513 ? -35.786 -7.219 -33.408 1.00 40.28 513 THR A CA 1
ATOM 3973 C C . THR A 1 513 ? -34.851 -6.007 -33.313 1.00 40.28 513 THR A C 1
ATOM 3975 O O . THR A 1 513 ? -35.142 -4.958 -33.882 1.00 40.28 513 THR A O 1
ATOM 3978 N N . LEU A 1 514 ? -33.670 -6.173 -32.703 1.00 39.97 514 LEU A N 1
ATOM 3979 C CA . LEU A 1 514 ? -32.677 -5.101 -32.547 1.00 39.97 514 LEU A CA 1
ATOM 3980 C C . LEU A 1 514 ? -31.857 -4.835 -33.818 1.00 39.97 514 LEU A C 1
ATOM 3982 O O . LEU A 1 514 ? -31.549 -3.683 -34.112 1.00 39.97 514 LEU A O 1
ATOM 3986 N N . ARG A 1 515 ? -31.539 -5.862 -34.621 1.00 37.59 515 ARG A N 1
ATOM 3987 C CA . ARG A 1 515 ? -30.866 -5.687 -35.924 1.00 37.59 515 ARG A CA 1
ATOM 3988 C C . ARG A 1 515 ? -31.788 -4.969 -36.916 1.00 37.59 515 ARG A C 1
ATOM 3990 O O . ARG A 1 515 ? -31.306 -4.138 -37.681 1.00 37.59 515 ARG A O 1
ATOM 3997 N N . ALA A 1 516 ? -33.101 -5.211 -36.859 1.00 41.56 516 ALA A N 1
ATOM 3998 C CA . ALA A 1 516 ? -34.094 -4.459 -37.629 1.00 41.56 516 ALA A CA 1
ATOM 3999 C C . ALA A 1 516 ? -34.223 -3.000 -37.152 1.00 41.56 516 ALA A C 1
ATOM 4001 O O . ALA A 1 516 ? -34.218 -2.098 -37.988 1.00 41.56 516 ALA A O 1
ATOM 4002 N N . GLU A 1 517 ? -34.244 -2.744 -35.835 1.00 42.00 517 GLU A N 1
ATOM 4003 C CA . GLU A 1 517 ? -34.240 -1.372 -35.305 1.00 42.00 517 GLU A CA 1
ATOM 4004 C C . GLU A 1 517 ? -32.959 -0.606 -35.669 1.00 42.00 517 GLU A C 1
ATOM 4006 O O . GLU A 1 517 ? -33.050 0.540 -36.100 1.00 42.00 517 GLU A O 1
ATOM 4011 N N . PHE A 1 518 ? -31.780 -1.230 -35.587 1.00 38.09 518 PHE A N 1
ATOM 4012 C CA . PHE A 1 518 ? -30.503 -0.580 -35.902 1.00 38.09 518 PHE A CA 1
ATOM 4013 C C . PHE A 1 518 ? -30.351 -0.287 -37.403 1.00 38.09 518 PHE A C 1
ATOM 4015 O O . PHE A 1 518 ? -30.029 0.838 -37.774 1.00 38.09 518 PHE A O 1
ATOM 4022 N N . SER A 1 519 ? -30.690 -1.248 -38.273 1.00 41.75 519 SER A N 1
ATOM 4023 C CA . SER A 1 519 ? -30.682 -1.059 -39.739 1.00 41.75 519 SER A CA 1
ATOM 4024 C C . SER A 1 519 ? -31.669 0.018 -40.199 1.00 41.75 519 SER A C 1
ATOM 4026 O O . SER A 1 519 ? -31.472 0.628 -41.245 1.00 41.75 519 SER A O 1
ATOM 4028 N N . SER A 1 520 ? -32.739 0.238 -39.425 1.00 42.22 520 SER A N 1
ATOM 4029 C CA . SER A 1 520 ? -33.742 1.271 -39.697 1.00 42.22 520 SER A CA 1
ATOM 4030 C C . SER A 1 520 ? -33.390 2.653 -39.135 1.00 42.22 520 SER A C 1
ATOM 4032 O O . SER A 1 520 ? -33.993 3.633 -39.567 1.00 42.22 520 SER A O 1
ATOM 4034 N N . ARG A 1 521 ? -32.453 2.745 -38.175 1.00 38.66 521 ARG A N 1
ATOM 4035 C CA . ARG A 1 521 ? -32.154 3.990 -37.442 1.00 38.66 521 ARG A CA 1
ATOM 4036 C C . ARG A 1 521 ? -30.754 4.557 -37.664 1.00 38.66 521 ARG A C 1
ATOM 4038 O O . ARG A 1 521 ? -30.605 5.759 -37.490 1.00 38.66 521 ARG A O 1
ATOM 4045 N N . PHE A 1 522 ? -29.759 3.745 -38.026 1.00 34.91 522 PHE A N 1
ATOM 4046 C CA . PHE A 1 522 ? -28.388 4.217 -38.235 1.00 34.91 522 PHE A CA 1
ATOM 4047 C C . PHE A 1 522 ? -27.709 3.452 -39.372 1.00 34.91 522 PHE A C 1
ATOM 4049 O O . PHE A 1 522 ? -27.444 2.252 -39.276 1.00 34.91 522 PHE A O 1
ATOM 4056 N N . SER A 1 523 ? -27.396 4.155 -40.458 1.00 38.22 523 SER A N 1
ATOM 4057 C CA . SER A 1 523 ? -26.504 3.634 -41.491 1.00 38.22 523 SER A CA 1
ATOM 4058 C C . SER A 1 523 ? -25.047 3.715 -41.021 1.00 38.22 523 SER A C 1
ATOM 4060 O O . SER A 1 523 ? -24.670 4.608 -40.266 1.00 38.22 523 SER A O 1
ATOM 4062 N N . LEU A 1 524 ? -24.183 2.816 -41.509 1.00 35.41 524 LEU A N 1
ATOM 4063 C CA . LEU A 1 524 ? -22.739 2.820 -41.207 1.00 35.41 524 LEU A CA 1
ATOM 4064 C C . LEU A 1 524 ? -22.066 4.175 -41.533 1.00 35.41 524 LEU A C 1
ATOM 4066 O O . LEU A 1 524 ? -21.021 4.496 -40.978 1.00 35.41 524 LEU A O 1
ATOM 4070 N N . LYS A 1 525 ? -22.681 4.973 -42.418 1.00 34.19 525 LYS A N 1
ATOM 4071 C CA . LYS A 1 525 ? -22.268 6.340 -42.753 1.00 34.19 525 LYS A CA 1
ATOM 4072 C C . LYS A 1 525 ? -22.549 7.357 -41.642 1.00 34.19 525 LYS A C 1
ATOM 4074 O O . LYS A 1 525 ? -21.809 8.318 -41.567 1.00 34.19 525 LYS A O 1
ATOM 4079 N N . GLU A 1 526 ? -23.559 7.156 -40.801 1.00 34.81 526 GLU A N 1
ATOM 4080 C CA . GLU A 1 526 ? -23.967 8.089 -39.727 1.00 34.81 526 GLU A CA 1
ATOM 4081 C C . GLU A 1 526 ? -23.294 7.795 -38.377 1.00 34.81 526 GLU A C 1
ATOM 4083 O O . GLU A 1 526 ? -23.439 8.555 -37.428 1.00 34.81 526 GLU A O 1
ATOM 4088 N N . VAL A 1 527 ? -22.585 6.666 -38.273 1.00 35.78 527 VAL A N 1
ATOM 4089 C CA . VAL A 1 527 ? -21.776 6.300 -37.095 1.00 35.78 527 VAL A CA 1
ATOM 4090 C C . VAL A 1 527 ? -20.291 6.633 -37.313 1.00 35.78 527 VAL A C 1
ATOM 4092 O O . VAL A 1 527 ? -19.538 6.759 -36.350 1.00 35.78 527 VAL A O 1
ATOM 4095 N N . ILE A 1 528 ? -19.866 6.757 -38.577 1.00 34.34 528 ILE A N 1
ATOM 4096 C CA . ILE A 1 528 ? -18.476 7.015 -38.994 1.00 34.34 528 ILE A CA 1
ATOM 4097 C C . ILE A 1 528 ? -18.257 8.479 -39.444 1.00 34.34 528 ILE A C 1
ATOM 4099 O O . ILE A 1 528 ? -17.115 8.936 -39.440 1.00 34.34 528 ILE A O 1
ATOM 4103 N N . LEU A 1 529 ? -19.316 9.215 -39.805 1.00 27.41 529 LEU A N 1
ATOM 4104 C CA . LEU A 1 529 ? -19.322 10.674 -40.018 1.00 27.41 529 LEU A CA 1
ATOM 4105 C C . LEU A 1 529 ? -20.064 11.356 -38.870 1.00 27.41 529 LEU A C 1
ATOM 4107 O O . LEU A 1 529 ? -19.713 12.520 -38.570 1.00 27.41 529 LEU A O 1
#

InterPro domains:
  IPR002220 DapA-like [PF00701] (20-106)
  IPR002220 DapA-like [SM01130] (5-250)
  IPR010730 Heterokaryon incompatibility [PF06985] (286-399)
  IPR013785 Aldolase-type TIM barrel [G3DSA:3.20.20.70] (1-108)
  IPR013785 Aldolase-type TIM barrel [G3DSA:3.20.20.70] (109-218)

Sequence (529 aa):
MTRQLQPGIYAPTQVFYHESTQDLDISTIEKHAVRLARAGISGIVTNGSNGEAVYLTTQERLQVTRITRNALDIAGFANVSLLVGTSNESVIGTLELCQDAAEAGRCSIAVSGIDIDSDTLIKLAEHPNIVGTKFTCGNVGKLARVASATKSVSELFTRRDAESISPYFSFAGIADFISPSVGVGASGAIVGAANVFPRACVNVYNLAAAAITAWINAGNGSASNMTPLSDIDEICKLCHQFTSDLITFGFKAQQAYPDRWVKQPNGFYSDWNDAFHHYDTYAQLLESRVDLLPQNFQDAIILTRELGLRYLWIDALCIIQDSEDDWKNEAIKMAEIYSSAVVTISTLNSDRSTTGFLRPRESGAALVSPDFAVQPYHGSLLDALEASTLNTRGWCMQERLLSPALLHIGDAQLFWECRTGYGAESGSFDINHDRVGASLNYTTREFIRLRKRFVPHAWQGWQTWYDLVSEYTLRNLSFASDKFPALAGAARIFQHGATFREDGDDDKRAQHTLRAEFSSRFSLKEVIL

Organism: NCBI:txid1442378

Foldseek 3Di:
DPQDQAFFEEEADAWDADPVPRHTPLVVLLVLLLVLVVLPGQAYEYLDVNNVNVPDDLVVLLVSLQSSCVSCVVSVNNNHAYEYEQDDPDPVSSVVSCVSCVVRHHYDYDDPPDDDALVNLLVVLLDQNAAEDEDAVPPLVSLLLNCVSQLAPALQRPPVNGPHPHHHARAYADLVCQLVSNVSRHSGYHYNCCSPCVNVSRVSNVVSRVVSNVVCVVVCPHPPNDDADPPPVLDDPLLVVLVVCLVVVVDDADPDDDDDDDDDDDDDDDDDDPLQPQDPDPVVVVVDDLVSHAQQVSLQVVVCVSNVHDDDDDCSRNFDPPDPPSCVVVLLCLLVPQLPDPEAEAELVDQDSNGHLPDDAPFVFDCSDPHDTDTPPQDDPLVSLVSGPLVQALLSLSSVLNHQKYWYRGRHWIKIDGLQWIAIPNRRTDRDPPDDDDDDDDQPVLSSVLSNLLDFLAARDVVSVVNSVVNSVSHDYPDPVCSLSSCVSSVVRNVNNVPPPPPDPDCPPVCVVVVVVCVVPDDPVRVRD

Secondary structure (DSSP, 8-state):
------SEEEEE----B-TTT--B-HHHHHHHHHHHHHTT-SEEEESSGGGTGGGS-HHHHHHHHHHHHHHHHHTT-TTSEEEEE---SSHHHHHHHHHHHHTTSEEE----S----HHHHHHHHTSTT--EEEE-S--HHHHHHHHHHTT-SSSSS-TTS--SSS--EEEESSGGGHHHHHHTT--EEE-GGGGT-HHHHHHHHHHHHHHHHHHHHTT--STT----S---TTS-HHHHHHHHHHHHT-PPP-----------S--------TTS---SSHHHHHHS-GGGS-HHHHHHHHHHHHTT------HHHHS-TT-HHHHHHHHTTHHHHHHT-S-EEEETT-SSTTS-S-PPP----EESSSS-EE------HHHHHHH-TGGGBHHHHHHHHH-SEEEEE-SS-EEEEETTEEEETTS-EE--TTSS-S-S-HHHHHHHHHHHH--TTS--HHHHHHHHHHHHHTSB-SSGGGGTHHHHHHHHHHHHHHHS-SS-TT-HHHHHHHHHHHHHH--HHHHH-

pLDDT: mean 71.41, std 19.91, range [26.92, 98.25]

Radius of gyration: 31.06 Å; chains: 1; bounding box: 59×50×98 Å